Protein 4RPA (pdb70)

Nearest PDB structures (foldseek):
  4rpa-assembly1_A  TM=1.001E+00  e=3.343E-63  Staphylococcus aureus
  2haw-assembly1_B  TM=9.443E-01  e=5.755E-41  Bacillus subtilis
  2iw4-assembly1_A  TM=9.432E-01  e=3.613E-40  Bacillus subtilis
  1k20-assembly1_B  TM=9.389E-01  e=6.704E-37  Streptococcus gordonii
  1wpp-assembly1_B  TM=8.607E-01  e=2.067E-36  Streptococcus gordonii str. Challis

Structure (mmCIF, N/CA/C/O backbone):
data_4RPA
#
_entry.id   4RPA
#
_cell.length_a   99.406
_cell.length_b   99.406
_cell.length_c   425.285
_cell.angle_alpha   90.00
_cell.angle_beta   90.00
_cell.angle_gamma   120.00
#
_symmetry.space_group_name_H-M   'P 61 2 2'
#
loop_
_entity.id
_entity.type
_entity.pdbx_description
1 polymer 'Probable manganese-dependent inorganic pyrophosphatase'
2 non-polymer 'MANGANESE (II) ION'
3 water water
#
loop_
_atom_site.group_PDB
_atom_site.id
_atom_site.type_symbol
_atom_site.label_atom_id
_atom_site.label_alt_id
_atom_site.label_comp_id
_atom_site.label_asym_id
_atom_site.label_entity_id
_atom_site.label_seq_id
_atom_site.pdbx_PDB_ins_code
_atom_site.Cartn_x
_atom_site.Cartn_y
_atom_site.Cartn_z
_atom_site.occupancy
_atom_site.B_iso_or_equiv
_atom_site.auth_seq_id
_atom_site.auth_comp_id
_atom_site.auth_asym_id
_atom_site.auth_atom_id
_atom_site.pdbx_PDB_model_num
ATOM 1 N N . ALA A 1 2 ? -3.431 -31.728 -42.065 1.00 55.89 2 ALA A N 1
ATOM 2 C CA . ALA A 1 2 ? -4.178 -30.499 -41.666 1.00 54.37 2 ALA A CA 1
ATOM 3 C C . ALA A 1 2 ? -4.864 -30.692 -40.319 1.00 51.98 2 ALA A C 1
ATOM 4 O O . ALA A 1 2 ? -5.753 -31.528 -40.189 1.00 52.56 2 ALA A O 1
ATOM 6 N N . LYS A 1 3 ? -4.432 -29.934 -39.317 1.00 48.88 3 LYS A N 1
ATOM 7 C CA . LYS A 1 3 ? -5.161 -29.835 -38.056 1.00 46.50 3 LYS A CA 1
ATOM 8 C C . LYS A 1 3 ? -6.353 -28.912 -38.258 1.00 41.89 3 LYS A C 1
ATOM 9 O O . LYS A 1 3 ? -6.295 -28.003 -39.082 1.00 40.59 3 LYS A O 1
ATOM 15 N N . THR A 1 4 ? -7.434 -29.139 -37.521 1.00 38.41 4 THR A N 1
ATOM 16 C CA . THR A 1 4 ? -8.419 -28.076 -37.323 1.00 37.09 4 THR A CA 1
ATOM 17 C C . THR A 1 4 ? -8.749 -27.902 -35.846 1.00 35.57 4 THR A C 1
ATOM 18 O O . THR A 1 4 ? -9.103 -28.852 -35.140 1.00 35.39 4 THR A O 1
ATOM 22 N N . TYR A 1 5 ? -8.607 -26.659 -35.401 1.00 32.86 5 TYR A N 1
ATOM 23 C CA . TYR A 1 5 ? -8.815 -26.291 -34.018 1.00 31.19 5 TYR A CA 1
ATOM 24 C C . TYR A 1 5 ? -10.277 -25.943 -33.839 1.00 29.72 5 TYR A C 1
ATOM 25 O O . TYR A 1 5 ? -10.814 -25.105 -34.564 1.00 29.34 5 TYR A O 1
ATOM 34 N N . ILE A 1 6 ? -10.917 -26.584 -32.868 1.00 29.17 6 ILE A N 1
ATOM 35 C CA . ILE A 1 6 ? -12.324 -26.357 -32.583 1.00 28.70 6 ILE A CA 1
ATOM 36 C C . ILE A 1 6 ? -12.442 -25.866 -31.149 1.00 27.82 6 ILE A C 1
ATOM 37 O O . ILE A 1 6 ? -11.965 -26.521 -30.230 1.00 28.99 6 ILE A O 1
ATOM 42 N N . PHE A 1 7 ? -13.079 -24.717 -30.951 1.00 27.08 7 PHE A N 1
ATOM 43 C CA . PHE A 1 7 ? -13.196 -24.155 -29.609 1.00 26.39 7 PHE A CA 1
ATOM 44 C C . PHE A 1 7 ? -14.343 -23.174 -29.466 1.00 25.31 7 PHE A C 1
ATOM 45 O O . PHE A 1 7 ? -14.819 -22.603 -30.445 1.00 24.90 7 PHE A O 1
ATOM 53 N N . GLY A 1 8 ? -14.785 -23.014 -28.222 1.00 25.17 8 GLY A N 1
ATOM 54 C CA . GLY A 1 8 ? -15.776 -22.015 -27.851 1.00 25.28 8 GLY A CA 1
ATOM 55 C C . GLY A 1 8 ? -15.097 -20.760 -27.325 1.00 25.31 8 GLY A C 1
ATOM 56 O O . GLY A 1 8 ? -13.899 -20.554 -27.545 1.00 25.08 8 GLY A O 1
ATOM 57 N N . HIS A 1 9 ? -15.866 -19.943 -26.612 1.00 25.89 9 HIS A N 1
ATOM 58 C CA . HIS A 1 9 ? -15.425 -18.610 -26.184 1.00 26.50 9 HIS A CA 1
ATOM 59 C C . HIS A 1 9 ? -14.531 -18.631 -24.945 1.00 27.18 9 HIS A C 1
ATOM 60 O O . HIS A 1 9 ? -14.438 -19.646 -24.249 1.00 26.95 9 HIS A O 1
ATOM 67 N N . LYS A 1 10 ? -13.857 -17.506 -24.696 1.00 27.87 10 LYS A N 1
ATOM 68 C CA . LYS A 1 10 ? -13.114 -17.293 -23.449 1.00 27.97 10 LYS A CA 1
ATOM 69 C C . LYS A 1 10 ? -14.057 -17.339 -22.259 1.00 26.83 10 LYS A C 1
ATOM 70 O O . LYS A 1 10 ? -15.242 -17.043 -22.395 1.00 25.99 10 LYS A O 1
ATOM 76 N N . ASN A 1 11 ? -13.515 -17.686 -21.089 1.00 26.90 11 ASN A N 1
ATOM 77 C CA . ASN A 1 11 ? -14.327 -17.958 -19.902 1.00 27.07 11 ASN A CA 1
ATOM 78 C C . ASN A 1 11 ? -15.476 -18.911 -20.275 1.00 27.00 11 ASN A C 1
ATOM 79 O O . ASN A 1 11 ? -16.649 -18.603 -20.061 1.00 26.18 11 ASN A O 1
ATOM 84 N N . PRO A 1 12 ? -15.129 -20.075 -20.850 1.00 27.44 12 PRO A N 1
ATOM 85 C CA . PRO A 1 12 ? -16.141 -20.974 -21.408 1.00 27.77 12 PRO A CA 1
ATOM 86 C C . PRO A 1 12 ? -17.215 -21.368 -20.408 1.00 27.79 12 PRO A C 1
ATOM 87 O O . PRO A 1 12 ? -16.913 -21.607 -19.241 1.00 28.32 12 PRO A O 1
ATOM 91 N N . ASP A 1 13 ? -18.461 -21.401 -20.872 1.00 28.16 13 ASP A N 1
ATOM 92 C CA . ASP A 1 13 ? -19.554 -21.994 -20.113 1.00 28.39 13 ASP A CA 1
ATOM 93 C C . ASP A 1 13 ? -19.717 -23.458 -20.545 1.00 28.25 13 ASP A C 1
ATOM 94 O O . ASP A 1 13 ? -18.928 -23.955 -21.345 1.00 28.61 13 ASP A O 1
ATOM 99 N N . THR A 1 14 ? -20.706 -24.156 -19.994 1.00 27.94 14 THR A N 1
ATOM 100 C CA . THR A 1 14 ? -20.918 -25.573 -20.315 1.00 28.42 14 THR A CA 1
ATOM 101 C C . THR A 1 14 ? -21.183 -25.795 -21.815 1.00 27.98 14 THR A C 1
ATOM 102 O O . THR A 1 14 ? -20.658 -26.739 -22.400 1.00 28.18 14 THR A O 1
ATOM 106 N N . ASP A 1 15 ? -21.972 -24.914 -22.422 1.00 27.63 15 ASP A N 1
ATOM 107 C CA . ASP A 1 15 ? -22.220 -24.940 -23.871 1.00 28.53 15 ASP A CA 1
ATOM 108 C C . ASP A 1 15 ? -20.913 -24.789 -24.668 1.00 28.35 15 ASP A C 1
ATOM 109 O O . ASP A 1 15 ? -20.692 -25.509 -25.641 1.00 28.22 15 ASP A O 1
ATOM 114 N N . ALA A 1 16 ? -20.040 -23.876 -24.238 1.00 28.24 16 ALA A N 1
ATOM 115 C CA . ALA A 1 16 ? -18.770 -23.620 -24.934 1.00 27.73 16 ALA A CA 1
ATOM 116 C C . ALA A 1 16 ? -17.815 -24.806 -24.888 1.00 27.61 16 ALA A C 1
ATOM 117 O O . ALA A 1 16 ? -17.154 -25.105 -25.882 1.00 27.43 16 ALA A O 1
ATOM 119 N N . ILE A 1 17 ? -17.725 -25.459 -23.731 1.00 27.06 17 ILE A N 1
ATOM 120 C CA . ILE A 1 17 ? -16.877 -26.645 -23.574 1.00 27.82 17 ILE A CA 1
ATOM 121 C C . ILE A 1 17 ? -17.486 -27.849 -24.300 1.00 27.51 17 ILE A C 1
ATOM 122 O O . ILE A 1 17 ? -16.814 -28.517 -25.080 1.00 27.14 17 ILE A O 1
ATOM 127 N N . SER A 1 18 ? -18.763 -28.109 -24.042 1.00 28.68 18 SER A N 1
ATOM 128 C CA . SER A 1 18 ? -19.464 -29.251 -24.635 1.00 28.24 18 SER A CA 1
ATOM 129 C C . SER A 1 18 ? -19.490 -29.201 -26.161 1.00 28.50 18 SER A C 1
ATOM 130 O O . SER A 1 18 ? -19.136 -30.181 -26.821 1.00 28.59 18 SER A O 1
ATOM 133 N N . SER A 1 19 ? -19.892 -28.059 -26.718 1.00 27.97 19 SER A N 1
ATOM 134 C CA . SER A 1 19 ? -19.984 -27.900 -28.169 1.00 27.50 19 SER A CA 1
ATOM 135 C C . SER A 1 19 ? -18.644 -28.121 -28.883 1.00 27.82 19 SER A C 1
ATOM 136 O O . SER A 1 19 ? -18.617 -28.601 -30.020 1.00 27.77 19 SER A O 1
ATOM 139 N N . ALA A 1 20 ? -17.540 -27.770 -28.228 1.00 27.28 20 ALA A N 1
ATOM 140 C CA . ALA A 1 20 ? -16.217 -28.015 -28.797 1.00 27.35 20 ALA A CA 1
ATOM 141 C C . ALA A 1 20 ? -15.968 -29.518 -28.920 1.00 27.18 20 ALA A C 1
ATOM 142 O O . ALA A 1 20 ? -15.544 -29.994 -29.968 1.00 26.28 20 ALA A O 1
ATOM 144 N N . ILE A 1 21 ? -16.254 -30.255 -27.850 1.00 28.10 21 ILE A N 1
ATOM 145 C CA . ILE A 1 21 ? -16.086 -31.714 -27.841 1.00 28.55 21 ILE A CA 1
ATOM 146 C C . ILE A 1 21 ? -17.038 -32.370 -28.843 1.00 28.77 21 ILE A C 1
ATOM 147 O O . ILE A 1 21 ? -16.643 -33.261 -29.593 1.00 29.23 21 ILE A O 1
ATOM 152 N N . ILE A 1 22 ? -18.285 -31.913 -28.840 1.00 29.27 22 ILE A N 1
ATOM 153 C CA . ILE A 1 22 ? -19.329 -32.451 -29.709 1.00 29.96 22 ILE A CA 1
ATOM 154 C C . ILE A 1 22 ? -19.004 -32.220 -31.185 1.00 30.44 22 ILE A C 1
ATOM 155 O O . ILE A 1 22 ? -19.156 -33.128 -32.002 1.00 30.61 22 ILE A O 1
ATOM 160 N N . MET A 1 23 ? -18.559 -31.012 -31.532 1.00 29.77 23 MET A N 1
ATOM 161 C CA . MET A 1 23 ? -18.212 -30.720 -32.923 1.00 29.24 23 MET A CA 1
ATOM 162 C C . MET A 1 23 ? -16.958 -31.474 -33.365 1.00 28.55 23 MET A C 1
ATOM 163 O O . MET A 1 23 ? -16.845 -31.862 -34.526 1.00 27.96 23 MET A O 1
ATOM 168 N N . ALA A 1 24 ? -16.018 -31.688 -32.450 1.00 28.79 24 ALA A N 1
ATOM 169 C CA . ALA A 1 24 ? -14.843 -32.501 -32.766 1.00 29.45 24 ALA A CA 1
ATOM 170 C C . ALA A 1 24 ? -15.256 -33.945 -33.090 1.00 30.30 24 ALA A C 1
ATOM 171 O O . ALA A 1 24 ? -14.721 -34.557 -34.015 1.00 29.16 24 ALA A O 1
ATOM 173 N N . GLU A 1 25 ? -16.203 -34.475 -32.316 1.00 31.44 25 GLU A N 1
ATOM 174 C CA . GLU A 1 25 ? -16.803 -35.781 -32.599 1.00 32.43 25 GLU A CA 1
ATOM 175 C C . GLU A 1 25 ? -17.438 -35.758 -33.993 1.00 32.05 25 GLU A C 1
ATOM 176 O O . GLU A 1 25 ? -17.160 -36.627 -34.815 1.00 31.55 25 GLU A O 1
ATOM 182 N N . PHE A 1 26 ? -18.261 -34.745 -34.255 1.00 31.96 26 PHE A N 1
ATOM 183 C CA . PHE A 1 26 ? -18.934 -34.597 -35.545 1.00 32.84 26 PHE A CA 1
ATOM 184 C C . PHE A 1 26 ? -17.944 -34.630 -36.705 1.00 34.08 26 PHE A C 1
ATOM 185 O O . PHE A 1 26 ? -18.141 -35.368 -37.674 1.00 34.70 26 PHE A O 1
ATOM 193 N N . GLU A 1 27 ? -16.885 -33.832 -36.602 1.00 33.69 27 GLU A N 1
ATOM 194 C CA . GLU A 1 27 ? -15.858 -33.781 -37.647 1.00 33.98 27 GLU A CA 1
ATOM 195 C C . GLU A 1 27 ? -15.165 -35.121 -37.853 1.00 34.79 27 GLU A C 1
ATOM 196 O O . GLU A 1 27 ? -14.905 -35.521 -38.990 1.00 33.33 27 GLU A O 1
ATOM 202 N N . GLN A 1 28 ? -14.867 -35.814 -36.759 1.00 36.43 28 GLN A N 1
ATOM 203 C CA . GLN A 1 28 ? -14.226 -37.123 -36.859 1.00 38.78 28 GLN A CA 1
ATOM 204 C C . GLN A 1 28 ? -15.131 -38.181 -37.491 1.00 37.98 28 GLN A C 1
ATOM 205 O O . GLN A 1 28 ? -14.675 -38.958 -38.327 1.00 37.75 28 GLN A O 1
ATOM 211 N N . LEU A 1 29 ? -16.407 -38.190 -37.117 1.00 37.55 29 LEU A N 1
ATOM 212 C CA . LEU A 1 29 ? -17.379 -39.101 -37.728 1.00 38.14 29 LEU A CA 1
ATOM 213 C C . LEU A 1 29 ? -17.627 -38.747 -39.194 1.00 38.85 29 LEU A C 1
ATOM 214 O O . LEU A 1 29 ? -18.014 -39.596 -39.986 1.00 39.73 29 LEU A O 1
ATOM 219 N N . ARG A 1 30 ? -17.399 -37.486 -39.543 1.00 39.35 30 ARG A N 1
ATOM 220 C CA . ARG A 1 30 ? -17.517 -37.020 -40.915 1.00 39.36 30 ARG A CA 1
ATOM 221 C C . ARG A 1 30 ? -16.276 -37.363 -41.744 1.00 38.70 30 ARG A C 1
ATOM 222 O O . ARG A 1 30 ? -16.289 -37.207 -42.961 1.00 39.28 30 ARG A O 1
ATOM 230 N N . GLY A 1 31 ? -15.208 -37.814 -41.088 1.00 38.15 31 GLY A N 1
ATOM 231 C CA . GLY A 1 31 ? -13.990 -38.242 -41.779 1.00 38.84 31 GLY A CA 1
ATOM 232 C C . GLY A 1 31 ? -12.795 -37.307 -41.640 1.00 38.95 31 GLY A C 1
ATOM 233 O O . GLY A 1 31 ? -11.739 -37.565 -42.214 1.00 38.90 31 GLY A O 1
ATOM 234 N N . ASN A 1 32 ? -12.952 -36.225 -40.881 1.00 38.62 32 ASN A N 1
ATOM 235 C CA . ASN A 1 32 ? -11.865 -35.270 -40.655 1.00 38.22 32 ASN A CA 1
ATOM 236 C C . ASN A 1 32 ? -11.082 -35.623 -39.386 1.00 39.35 32 ASN A C 1
ATOM 237 O O . ASN A 1 32 ? -11.415 -35.173 -38.286 1.00 39.00 32 ASN A O 1
ATOM 242 N N . SER A 1 33 ? -10.029 -36.420 -39.550 1.00 39.63 33 SER A N 1
ATOM 243 C CA . SER A 1 33 ? -9.304 -36.992 -38.409 1.00 40.26 33 SER A CA 1
ATOM 244 C C . SER A 1 33 ? -8.399 -36.005 -37.669 1.00 39.83 33 SER A C 1
ATOM 245 O O . SER A 1 33 ? -8.016 -36.261 -36.529 1.00 40.05 33 SER A O 1
ATOM 248 N N . GLY A 1 34 ? -8.052 -34.892 -38.310 1.00 39.88 34 GLY A N 1
ATOM 249 C CA . GLY A 1 34 ? -7.236 -33.857 -37.669 1.00 39.88 34 GLY A CA 1
ATOM 250 C C . GLY A 1 34 ? -8.000 -32.911 -36.749 1.00 39.36 34 GLY A C 1
ATOM 251 O O . GLY A 1 34 ? -7.396 -32.044 -36.113 1.00 40.35 34 GLY A O 1
ATOM 252 N N . ALA A 1 35 ? -9.322 -33.066 -36.677 1.00 37.93 35 ALA A N 1
ATOM 253 C CA . ALA A 1 35 ? -10.162 -32.221 -35.826 1.00 37.54 35 ALA A CA 1
ATOM 254 C C . ALA A 1 35 ? -9.911 -32.500 -34.348 1.00 37.71 35 ALA A C 1
ATOM 255 O O . ALA A 1 35 ? -9.830 -33.652 -33.932 1.00 36.68 35 ALA A O 1
ATOM 257 N N . LYS A 1 36 ? -9.792 -31.435 -33.560 1.00 38.06 36 LYS A N 1
ATOM 258 C CA . LYS A 1 36 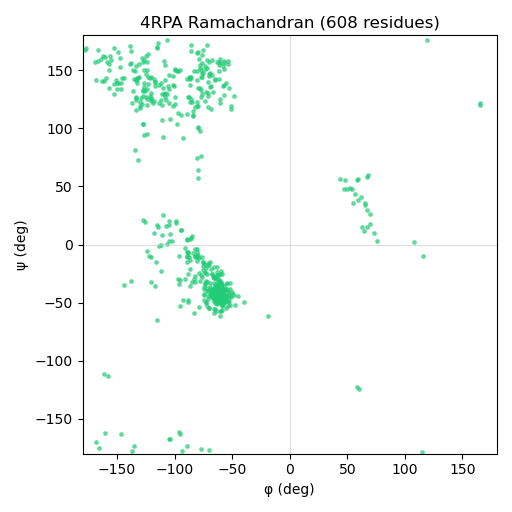? -9.510 -31.550 -32.134 1.00 38.30 36 LYS A CA 1
ATOM 259 C C . LYS A 1 36 ? -10.193 -30.423 -31.359 1.00 36.91 36 LYS A C 1
ATOM 260 O O . LYS A 1 36 ? -10.219 -29.273 -31.807 1.00 35.87 36 LYS A O 1
ATOM 266 N N . ALA A 1 37 ? -10.752 -30.771 -30.204 1.00 34.69 37 ALA A N 1
ATOM 267 C CA . ALA A 1 37 ? -11.450 -29.820 -29.349 1.00 34.12 37 ALA A CA 1
ATOM 268 C C . ALA A 1 37 ? -10.468 -29.102 -28.433 1.00 33.60 37 ALA A C 1
ATOM 269 O O . ALA A 1 37 ? -9.497 -29.695 -27.963 1.00 33.03 37 ALA A O 1
ATOM 271 N N . TYR A 1 38 ? -10.737 -27.825 -28.178 1.00 32.83 38 TYR A N 1
ATOM 272 C CA . TYR A 1 38 ? -9.941 -27.036 -27.245 1.00 32.40 38 TYR A CA 1
ATOM 273 C C . TYR A 1 38 ? -10.831 -26.164 -26.378 1.00 31.69 38 TYR A C 1
ATOM 274 O O . TYR A 1 38 ? -12.020 -25.982 -26.660 1.00 30.71 38 TYR A O 1
ATOM 283 N N . ARG A 1 39 ? -10.233 -25.623 -25.322 1.00 31.43 39 ARG A N 1
ATOM 284 C CA . ARG A 1 39 ? -10.859 -24.589 -24.505 1.00 31.25 39 ARG A CA 1
ATOM 285 C C . ARG A 1 39 ? -9.942 -23.365 -24.461 1.00 30.85 39 ARG A C 1
ATOM 286 O O . ARG A 1 39 ? -8.736 -23.470 -24.708 1.00 29.55 39 ARG A O 1
ATOM 294 N N . LEU A 1 40 ? -10.531 -22.205 -24.178 1.00 30.79 40 LEU A N 1
ATOM 295 C CA . LEU A 1 40 ? -9.792 -20.947 -24.104 1.00 30.78 40 LEU A CA 1
ATOM 296 C C . LEU A 1 40 ? -9.723 -20.428 -22.670 1.00 31.79 40 LEU A C 1
ATOM 297 O O . LEU A 1 40 ? -9.273 -19.307 -22.436 1.00 32.63 40 LEU A O 1
ATOM 302 N N . GLY A 1 41 ? -10.171 -21.238 -21.713 1.00 32.32 41 GLY A N 1
ATOM 303 C CA . GLY A 1 41 ? -10.192 -20.835 -20.313 1.00 33.05 41 GLY A CA 1
ATOM 304 C C . GLY A 1 41 ? -10.464 -21.988 -19.371 1.00 33.55 41 GLY A C 1
ATOM 305 O O . GLY A 1 41 ? -10.460 -23.154 -19.780 1.00 33.18 41 GLY A O 1
ATOM 306 N N . ASP A 1 42 ? -10.707 -21.652 -18.108 1.00 34.35 42 ASP A N 1
ATOM 307 C CA . ASP A 1 42 ? -10.952 -22.645 -17.066 1.00 35.42 42 ASP A CA 1
ATOM 308 C C . ASP A 1 42 ? -12.271 -23.373 -17.278 1.00 34.56 42 ASP A C 1
ATOM 309 O O . ASP A 1 42 ? -13.244 -22.789 -17.746 1.00 34.26 42 ASP A O 1
ATOM 314 N N . VAL A 1 43 ? -12.296 -24.649 -16.907 1.00 33.62 43 VAL A N 1
ATOM 315 C CA . VAL A 1 43 ? -13.536 -25.410 -16.846 1.00 33.32 43 VAL A CA 1
ATOM 316 C C . VAL A 1 43 ? -14.224 -25.067 -15.534 1.00 32.29 43 VAL A C 1
ATOM 317 O O . VAL A 1 43 ? -13.646 -25.242 -14.470 1.00 33.02 43 VAL A O 1
ATOM 321 N N . SER A 1 44 ? -15.458 -24.585 -15.606 1.00 32.52 44 SER A N 1
ATOM 322 C CA . SER A 1 44 ? -16.192 -24.199 -14.406 1.00 32.48 44 SER A CA 1
ATOM 323 C C . SER A 1 44 ? -16.632 -25.412 -13.591 1.00 33.36 44 SER A C 1
ATOM 324 O O . SER A 1 44 ? -16.513 -26.559 -14.038 1.00 32.63 44 SER A O 1
ATOM 327 N N . ALA A 1 45 ? -17.147 -25.138 -12.396 1.00 32.44 45 ALA A N 1
ATOM 328 C CA . ALA A 1 45 ? -17.674 -26.176 -11.522 1.00 33.35 45 ALA A CA 1
ATOM 329 C C . ALA A 1 45 ? -18.906 -26.839 -12.140 1.00 33.09 45 ALA A C 1
ATOM 330 O O . ALA A 1 45 ? -19.036 -28.060 -12.094 1.00 34.15 45 ALA A O 1
ATOM 332 N N . GLU A 1 46 ? -19.799 -26.040 -12.718 1.00 32.27 46 GLU A N 1
ATOM 333 C CA . GLU A 1 46 ? -20.979 -26.583 -13.394 1.00 32.66 46 GLU A CA 1
ATOM 334 C C . GLU A 1 46 ? -20.561 -27.541 -14.497 1.00 32.18 46 GLU A C 1
ATOM 335 O O . GLU A 1 46 ? -21.048 -28.663 -14.565 1.00 32.71 46 GLU A O 1
ATOM 341 N N . THR A 1 47 ? -19.655 -27.087 -15.354 1.00 32.00 47 THR A N 1
ATOM 342 C CA . THR A 1 47 ? -19.190 -27.894 -16.471 1.00 31.97 47 THR A CA 1
ATOM 343 C C . THR A 1 47 ? -18.441 -29.140 -15.994 1.00 32.28 47 THR A C 1
ATOM 344 O O . THR A 1 47 ? -18.580 -30.210 -16.588 1.00 31.67 47 THR A O 1
ATOM 348 N N . GLN A 1 48 ? -17.665 -29.010 -14.921 1.00 32.17 48 GLN A N 1
ATOM 349 C CA . GLN A 1 48 ? -16.959 -30.160 -14.369 1.00 32.93 48 GLN A CA 1
ATOM 350 C C . GLN A 1 48 ? -17.931 -31.254 -13.913 1.00 32.56 48 GLN A C 1
ATOM 351 O O . GLN A 1 48 ? -17.640 -32.435 -14.070 1.00 32.17 48 GLN A O 1
ATOM 357 N N . PHE A 1 49 ? -19.072 -30.857 -13.351 1.00 32.49 49 PHE A N 1
ATOM 358 C CA . PHE A 1 49 ? -20.105 -31.811 -12.951 1.00 33.48 49 PHE A CA 1
ATOM 359 C C . PHE A 1 49 ? -20.576 -32.634 -14.150 1.00 34.23 49 PHE A C 1
ATOM 360 O O . PHE A 1 49 ? -20.725 -33.849 -14.051 1.00 34.09 49 PHE A O 1
ATOM 368 N N . ALA A 1 50 ? -20.803 -31.964 -15.278 1.00 34.46 50 ALA A N 1
ATOM 369 C CA . ALA A 1 50 ? -21.227 -32.632 -16.505 1.00 34.05 50 ALA A CA 1
ATOM 370 C C . ALA A 1 50 ? -20.150 -33.573 -17.039 1.00 34.11 50 ALA A C 1
ATOM 371 O O . ALA A 1 50 ? -20.444 -34.713 -17.403 1.00 33.34 50 ALA A O 1
ATOM 373 N N . LEU A 1 51 ? -18.908 -33.094 -17.077 1.00 33.41 51 LEU A N 1
ATOM 374 C CA . LEU A 1 51 ? -17.786 -33.892 -17.565 1.00 33.62 51 LEU A CA 1
ATOM 375 C C . LEU A 1 51 ? -17.568 -35.134 -16.707 1.00 34.98 51 LEU A C 1
ATOM 376 O O . LEU A 1 51 ? -17.287 -36.214 -17.234 1.00 34.24 51 LEU A O 1
ATOM 381 N N . ASP A 1 52 ? -17.691 -34.974 -15.390 1.00 35.53 52 ASP A N 1
ATOM 382 C CA . ASP A 1 52 ? -17.521 -36.086 -14.457 1.00 36.27 52 ASP A CA 1
ATOM 383 C C . ASP A 1 52 ? -18.657 -37.102 -14.581 1.00 35.92 52 ASP A C 1
ATOM 384 O O . ASP A 1 52 ? -18.408 -38.307 -14.569 1.00 35.46 52 ASP A O 1
ATOM 389 N N . THR A 1 53 ? -19.888 -36.610 -14.707 1.00 35.19 53 THR A N 1
ATOM 390 C CA . THR A 1 53 ? -21.065 -37.467 -14.847 1.00 35.14 53 THR A CA 1
ATOM 391 C C . THR A 1 53 ? -20.964 -38.413 -16.048 1.00 36.72 53 THR A C 1
ATOM 392 O O . THR A 1 53 ? -21.306 -39.594 -15.945 1.00 37.01 53 THR A O 1
ATOM 396 N N . PHE A 1 54 ? -20.506 -37.893 -17.183 1.00 36.29 54 PHE A N 1
ATOM 397 C CA . PHE A 1 54 ? -20.446 -38.679 -18.414 1.00 35.99 54 PHE A CA 1
ATOM 398 C C . PHE A 1 54 ? -19.032 -39.129 -18.755 1.00 36.43 54 PHE A C 1
ATOM 399 O O . PHE A 1 54 ? -18.784 -39.658 -19.837 1.00 37.02 54 PHE A O 1
ATOM 407 N N . ASN A 1 55 ? -18.111 -38.920 -17.820 1.00 37.44 55 ASN A N 1
ATOM 408 C CA . ASN A 1 55 ? -16.762 -39.461 -17.911 1.00 40.22 55 ASN A CA 1
ATOM 409 C C . ASN A 1 55 ? -15.968 -38.961 -19.122 1.00 39.67 55 ASN A C 1
ATOM 410 O O . ASN A 1 55 ? -15.242 -39.725 -19.765 1.00 39.29 55 ASN A O 1
ATOM 415 N N . VAL A 1 56 ? -16.102 -37.670 -19.414 1.00 38.24 56 VAL A N 1
ATOM 416 C CA . VAL A 1 56 ? -15.410 -37.050 -20.540 1.00 37.68 56 VAL A CA 1
ATOM 417 C C . VAL A 1 56 ? -14.319 -36.124 -20.011 1.00 37.08 56 VAL A C 1
ATOM 418 O O . VAL A 1 56 ? -14.586 -35.290 -19.147 1.00 36.51 56 VAL A O 1
ATOM 422 N N . PRO A 1 57 ? -13.084 -36.268 -20.522 1.00 36.52 57 PRO A N 1
ATOM 423 C CA . PRO A 1 57 ? -12.030 -35.370 -20.066 1.00 37.10 57 PRO A CA 1
ATOM 424 C C . PRO A 1 57 ? -12.216 -33.958 -20.614 1.00 36.82 57 PRO A C 1
ATOM 425 O O . PRO A 1 57 ? -12.799 -33.775 -21.687 1.00 35.79 57 PRO A O 1
ATOM 429 N N . ALA A 1 58 ? -11.732 -32.970 -19.870 1.00 36.51 58 ALA A N 1
ATOM 430 C CA . ALA A 1 58 ? -11.766 -31.589 -20.325 1.00 36.12 58 ALA A CA 1
ATOM 431 C C . ALA A 1 58 ? -10.940 -31.460 -21.598 1.00 35.39 58 ALA A C 1
ATOM 432 O O . ALA A 1 58 ? -9.911 -32.112 -21.727 1.00 36.61 58 ALA A O 1
ATOM 434 N N . PRO A 1 59 ? -11.394 -30.633 -22.550 1.00 34.92 59 PRO A N 1
ATOM 435 C CA . PRO A 1 59 ? -10.550 -30.361 -23.714 1.00 35.25 59 PRO A CA 1
ATOM 436 C C . PRO A 1 59 ? -9.250 -29.658 -23.328 1.00 35.98 59 PRO A C 1
ATOM 437 O O . PRO A 1 59 ? -9.180 -29.009 -22.284 1.00 35.47 59 PRO A O 1
ATOM 441 N N . GLU A 1 60 ? -8.242 -29.796 -24.180 1.00 36.66 60 GLU A N 1
ATOM 442 C CA . GLU A 1 60 ? -6.944 -29.163 -23.980 1.00 37.88 60 GLU A CA 1
ATOM 443 C C . GLU A 1 60 ? -7.057 -27.634 -24.047 1.00 36.34 60 GLU A C 1
ATOM 444 O O . GLU A 1 60 ? -7.809 -27.092 -24.858 1.00 33.81 60 GLU A O 1
ATOM 450 N N . LEU A 1 61 ? -6.309 -26.949 -23.186 1.00 35.56 61 LEU A N 1
ATOM 451 C CA . LEU A 1 61 ? -6.228 -25.493 -23.229 1.00 35.21 61 LEU A CA 1
ATOM 452 C C . LEU A 1 61 ? -5.428 -25.088 -24.463 1.00 34.28 61 LEU A C 1
ATOM 453 O O . LEU A 1 61 ? -4.325 -25.584 -24.686 1.00 33.41 61 LEU A O 1
ATOM 458 N N . LEU A 1 62 ? -5.992 -24.197 -25.270 1.00 34.15 62 LEU A N 1
ATOM 459 C CA . LEU A 1 62 ? -5.329 -23.753 -26.492 1.00 34.98 62 LEU A CA 1
ATOM 460 C C . LEU A 1 62 ? -4.133 -22.860 -26.139 1.00 35.03 62 LEU A C 1
ATOM 461 O O . LEU A 1 62 ? -4.295 -21.828 -25.496 1.00 34.15 62 LEU A O 1
ATOM 466 N N . THR A 1 63 ? -2.934 -23.297 -26.517 1.00 36.12 63 THR A N 1
ATOM 467 C CA . THR A 1 63 ? -1.724 -22.481 -26.385 1.00 37.84 63 THR A CA 1
ATOM 468 C C . THR A 1 63 ? -1.011 -22.254 -27.723 1.00 39.08 63 THR A C 1
ATOM 469 O O . THR A 1 63 ? -0.089 -21.443 -27.797 1.00 40.27 63 THR A O 1
ATOM 473 N N . ASP A 1 64 ? -1.428 -22.966 -28.771 1.00 39.21 64 ASP A N 1
ATOM 474 C CA . ASP A 1 64 ? -0.861 -22.790 -30.105 1.00 39.56 64 ASP A CA 1
ATOM 475 C C . ASP A 1 64 ? -1.260 -21.456 -30.726 1.00 40.10 64 ASP A C 1
ATOM 476 O O . ASP 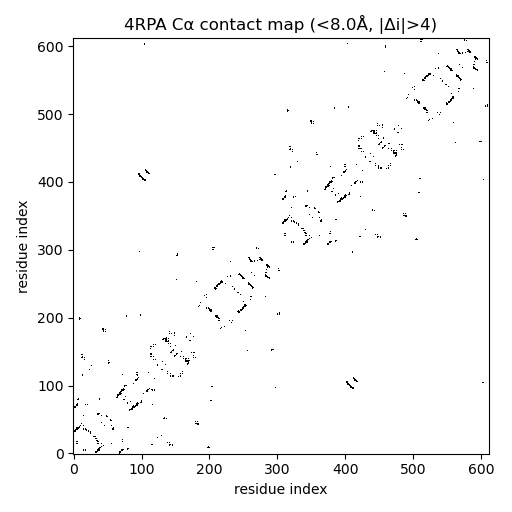A 1 64 ? -2.366 -20.956 -30.501 1.00 40.03 64 ASP A O 1
ATOM 481 N N . ASP A 1 65 ? -0.352 -20.903 -31.524 1.00 39.26 65 ASP A N 1
ATOM 482 C CA . ASP A 1 65 ? -0.647 -19.764 -32.383 1.00 39.62 65 ASP A CA 1
ATOM 483 C C . ASP A 1 65 ? -1.526 -20.263 -33.529 1.00 38.26 65 ASP A C 1
ATOM 484 O O . ASP A 1 65 ? -1.203 -21.266 -34.160 1.00 37.95 65 ASP A O 1
ATOM 489 N N . LEU A 1 66 ? -2.627 -19.564 -33.800 1.00 37.54 66 LEU A N 1
ATOM 490 C CA . LEU A 1 66 ? -3.571 -19.980 -34.847 1.00 36.11 66 LEU A CA 1
ATOM 491 C C . LEU A 1 66 ? -3.241 -19.415 -36.231 1.00 36.04 66 LEU A C 1
ATOM 492 O O . LEU A 1 66 ? -3.997 -19.631 -37.177 1.00 34.91 66 LEU A O 1
ATOM 497 N N . ASP A 1 67 ? -2.118 -18.705 -36.350 1.00 37.11 67 ASP A N 1
ATOM 498 C CA . ASP A 1 67 ? -1.675 -18.132 -37.624 1.00 37.13 67 ASP A CA 1
ATOM 499 C C . ASP A 1 67 ? -1.678 -19.187 -38.729 1.00 36.41 67 ASP A C 1
ATOM 500 O O . ASP A 1 67 ? -0.994 -20.205 -38.626 1.00 35.67 67 ASP A O 1
ATOM 505 N N . GLY A 1 68 ? -2.470 -18.943 -39.770 1.00 36.41 68 GLY A N 1
ATOM 506 C CA . GLY A 1 68 ? -2.572 -19.860 -40.908 1.00 37.43 68 GLY A CA 1
ATOM 507 C C . GLY A 1 68 ? -3.213 -21.214 -40.621 1.00 37.16 68 GLY A C 1
ATOM 508 O O . GLY A 1 68 ? -3.096 -22.131 -41.433 1.00 38.28 68 GLY A O 1
ATOM 509 N N . GLN A 1 69 ? -3.891 -21.351 -39.483 1.00 36.51 69 GLN A N 1
ATOM 510 C CA . GLN A 1 69 ? -4.499 -22.628 -39.099 1.00 36.38 69 GLN A CA 1
ATOM 511 C C . GLN A 1 69 ? -5.994 -22.641 -39.404 1.00 34.87 69 GLN A C 1
ATOM 512 O O . GLN A 1 69 ? -6.647 -21.599 -39.373 1.00 34.46 69 GLN A O 1
ATOM 518 N N . ASP A 1 70 ? -6.523 -23.829 -39.694 1.00 34.13 70 ASP A N 1
ATOM 519 C CA . ASP A 1 70 ? -7.960 -24.017 -39.900 1.00 33.35 70 ASP A CA 1
ATOM 520 C C . ASP A 1 70 ? -8.664 -24.033 -38.554 1.00 31.36 70 ASP A C 1
ATOM 521 O O . ASP A 1 70 ? -8.233 -24.722 -37.632 1.00 30.74 70 ASP A O 1
ATOM 526 N N . VAL A 1 71 ? -9.759 -23.287 -38.460 1.00 30.26 71 VAL A N 1
ATOM 527 C CA . VAL A 1 71 ? -10.465 -23.098 -37.205 1.00 29.93 71 VAL A CA 1
ATOM 528 C C . VAL A 1 71 ? -11.973 -23.276 -37.394 1.00 28.87 71 VAL A C 1
ATOM 529 O O . VAL A 1 71 ? -12.533 -22.861 -38.405 1.00 27.85 71 VAL A O 1
ATOM 533 N N . ILE A 1 72 ? -12.611 -23.899 -36.403 1.00 27.93 72 ILE A N 1
ATOM 534 C CA . ILE A 1 72 ? -14.064 -23.926 -36.297 1.00 26.99 72 ILE A CA 1
ATOM 535 C C . ILE A 1 72 ? -14.456 -23.315 -34.965 1.00 25.89 72 ILE A C 1
ATOM 536 O O . ILE A 1 72 ? -13.957 -23.734 -33.922 1.00 26.31 72 ILE A O 1
ATOM 541 N N . LEU A 1 73 ? -15.355 -22.338 -34.997 1.00 25.64 73 LEU A N 1
ATOM 542 C CA . LEU A 1 73 ? -15.830 -21.692 -33.778 1.00 25.77 73 LEU A CA 1
ATOM 543 C C . LEU A 1 73 ? -17.201 -22.242 -33.412 1.00 25.94 73 LEU A C 1
ATOM 544 O O . LEU A 1 73 ? -18.061 -22.392 -34.280 1.00 26.53 73 LEU A O 1
ATOM 549 N N . VAL A 1 74 ? -17.402 -22.516 -32.124 1.00 25.77 74 VAL A N 1
ATOM 550 C CA . VAL A 1 74 ? -18.707 -22.900 -31.607 1.00 25.68 74 VAL A CA 1
ATOM 551 C C . VAL A 1 74 ? -19.147 -21.944 -30.501 1.00 26.07 74 VAL A C 1
ATOM 552 O O . VAL A 1 74 ? -18.314 -21.447 -29.742 1.00 26.27 74 VAL A O 1
ATOM 556 N N . ASP A 1 75 ? -20.449 -21.660 -30.447 1.00 25.64 75 ASP A N 1
ATOM 557 C CA . ASP A 1 75 ? -21.065 -20.909 -29.345 1.00 26.44 75 ASP A CA 1
ATOM 558 C C . ASP A 1 75 ? -20.568 -19.453 -29.236 1.00 26.34 75 ASP A C 1
ATOM 559 O O . ASP A 1 75 ? -20.861 -18.770 -28.257 1.00 26.45 75 ASP A O 1
ATOM 564 N N . HIS A 1 76 ? -19.852 -18.979 -30.257 1.00 25.80 76 HIS A N 1
ATOM 565 C CA . HIS A 1 76 ? -19.426 -17.582 -30.336 1.00 25.39 76 HIS A CA 1
ATOM 566 C C . HIS A 1 76 ? -18.979 -17.228 -31.751 1.00 24.64 76 HIS A C 1
ATOM 567 O O . HIS A 1 76 ? -18.681 -18.105 -32.561 1.00 24.36 76 HIS A O 1
ATOM 574 N N . ASN A 1 77 ? -18.971 -15.931 -32.039 1.00 24.68 77 ASN A N 1
ATOM 575 C CA . ASN A 1 77 ? -18.367 -15.403 -33.263 1.00 24.30 77 ASN A CA 1
ATOM 576 C C . ASN A 1 77 ? -17.549 -14.122 -33.048 1.00 24.81 77 ASN A C 1
ATOM 577 O O . ASN A 1 77 ? -16.584 -13.891 -33.766 1.00 24.33 77 ASN A O 1
ATOM 582 N N . GLU A 1 78 ? -17.933 -13.296 -32.077 1.00 25.39 78 GLU A N 1
ATOM 583 C CA . GLU A 1 78 ? -17.243 -12.029 -31.844 1.00 26.28 78 GLU A CA 1
ATOM 584 C C . GLU A 1 78 ? -15.775 -12.301 -31.508 1.00 26.33 78 GLU A C 1
ATOM 585 O O . GLU A 1 78 ? -15.463 -13.090 -30.613 1.00 26.39 78 GLU A O 1
ATOM 591 N N . PHE A 1 79 ? -14.883 -11.668 -32.262 1.00 26.61 79 PHE A N 1
ATOM 592 C CA . PHE A 1 79 ? -13.441 -11.907 -32.145 1.00 27.20 79 PHE A CA 1
ATOM 593 C C . PHE A 1 79 ? -12.894 -11.678 -30.735 1.00 27.17 79 PHE A C 1
ATOM 594 O O . PHE A 1 79 ? -12.021 -12.420 -30.279 1.00 25.72 79 PHE A O 1
ATOM 602 N N . GLN A 1 80 ? -13.415 -10.670 -30.044 1.00 28.22 80 GLN A N 1
ATOM 603 C CA . GLN A 1 80 ? -12.980 -10.376 -28.670 1.00 29.99 80 GLN A CA 1
ATOM 604 C C . GLN A 1 80 ? -13.426 -11.439 -27.650 1.00 28.60 80 GLN A C 1
ATOM 605 O O . GLN A 1 80 ? -12.917 -11.467 -26.530 1.00 28.03 80 GLN A O 1
ATOM 611 N N . GLN A 1 81 ? -14.375 -12.299 -28.032 1.00 27.15 81 GLN A N 1
ATOM 612 C CA . GLN A 1 81 ? -14.722 -13.478 -27.230 1.00 26.55 81 GLN A CA 1
ATOM 613 C C . GLN A 1 81 ? -13.866 -14.695 -27.577 1.00 26.73 81 GLN A C 1
ATOM 614 O O . GLN A 1 81 ? -13.932 -15.707 -26.888 1.00 27.05 81 GLN A O 1
ATOM 620 N N . SER A 1 82 ? -13.051 -14.591 -28.624 1.00 26.70 82 SER A N 1
ATOM 621 C CA . SER A 1 82 ? -12.359 -15.743 -29.185 1.00 27.13 82 SER A CA 1
ATOM 622 C C . SER A 1 82 ? -10.877 -15.767 -28.804 1.00 28.01 82 SER A C 1
ATOM 623 O O . SER A 1 82 ? -10.445 -15.035 -27.910 1.00 29.61 82 SER A O 1
ATOM 626 N N . SER A 1 83 ? -10.109 -16.625 -29.471 1.00 28.27 83 SER A N 1
ATOM 627 C CA . SER A 1 83 ? -8.672 -16.748 -29.221 1.00 29.44 83 SER A CA 1
ATOM 628 C C . SER A 1 83 ? -7.922 -15.448 -29.510 1.00 30.73 83 SER A C 1
ATOM 629 O O . SER A 1 83 ? -8.312 -14.678 -30.393 1.00 29.94 83 SER A O 1
ATOM 632 N N . ASP A 1 84 ? -6.836 -15.226 -28.771 1.00 32.29 84 ASP A N 1
ATOM 633 C CA . ASP A 1 84 ? -5.973 -14.051 -28.961 1.00 34.21 84 ASP A CA 1
ATOM 634 C C . ASP A 1 84 ? -5.468 -13.909 -30.397 1.00 33.66 84 ASP A C 1
ATOM 635 O O . ASP A 1 84 ? -5.280 -12.793 -30.879 1.00 34.44 84 ASP A O 1
ATOM 640 N N . THR A 1 85 ? -5.252 -15.036 -31.072 1.00 32.59 85 THR A N 1
ATOM 641 C CA . THR A 1 85 ? -4.735 -15.034 -32.437 1.00 32.05 85 THR A CA 1
ATOM 642 C C . THR A 1 85 ? -5.800 -15.354 -33.497 1.00 31.96 85 THR A C 1
ATOM 643 O O . THR A 1 85 ? -5.460 -15.720 -34.624 1.00 32.04 85 THR A O 1
ATOM 647 N N . ILE A 1 86 ? -7.078 -15.183 -33.155 1.00 32.16 86 ILE A N 1
ATOM 648 C CA . ILE A 1 86 ? -8.179 -15.540 -34.070 1.00 31.95 86 ILE A CA 1
ATOM 649 C C . ILE A 1 86 ? -8.098 -14.830 -35.423 1.00 32.42 86 ILE A C 1
ATOM 650 O O . ILE A 1 86 ? -8.379 -15.436 -36.466 1.00 31.61 86 ILE A O 1
ATOM 655 N N . ALA A 1 87 ? -7.703 -13.557 -35.406 1.00 32.65 87 ALA A N 1
ATOM 656 C CA . ALA A 1 87 ? -7.660 -12.743 -36.622 1.00 33.25 87 ALA A CA 1
ATOM 657 C C . ALA A 1 87 ? -6.671 -13.271 -37.659 1.00 33.04 87 ALA A C 1
ATOM 658 O O . ALA A 1 87 ? -6.825 -13.001 -38.846 1.00 33.86 87 ALA A O 1
ATOM 660 N N . SER A 1 88 ? -5.666 -14.023 -37.218 1.00 33.95 88 SER A N 1
ATOM 661 C CA . SER A 1 88 ? -4.696 -14.627 -38.131 1.00 34.81 88 SER A CA 1
ATOM 662 C C . SER A 1 88 ? -5.087 -16.039 -38.606 1.00 35.62 88 SER A C 1
ATOM 663 O O . SER A 1 88 ? -4.381 -16.633 -39.424 1.00 36.55 88 SER A O 1
ATOM 666 N N . ALA A 1 89 ? -6.198 -16.574 -38.104 1.00 34.96 89 ALA A N 1
ATOM 667 C CA . ALA A 1 89 ? -6.647 -17.917 -38.487 1.00 34.32 89 ALA A CA 1
ATOM 668 C C . ALA A 1 89 ? -7.495 -17.914 -39.761 1.00 33.87 89 ALA A C 1
ATOM 669 O O . ALA A 1 89 ? -7.944 -16.864 -40.229 1.00 33.60 89 ALA A O 1
ATOM 671 N N . THR A 1 90 ? -7.695 -19.103 -40.321 1.00 33.42 90 THR A N 1
ATOM 672 C CA . THR A 1 90 ? -8.659 -19.308 -41.398 1.00 33.09 90 THR A CA 1
ATOM 673 C C . THR A 1 90 ? -9.890 -19.987 -40.795 1.00 31.86 90 THR A C 1
ATOM 674 O O . THR A 1 90 ? -9.840 -21.160 -40.422 1.00 31.20 90 THR A O 1
ATOM 678 N N . ILE A 1 91 ? -10.980 -19.235 -40.673 1.00 30.79 91 ILE A N 1
ATOM 679 C CA . ILE A 1 91 ? -12.195 -19.740 -40.047 1.00 30.74 91 ILE A CA 1
ATOM 680 C C . ILE A 1 91 ? -13.002 -20.518 -41.087 1.00 30.93 91 ILE A C 1
ATOM 681 O O . ILE A 1 91 ? -13.546 -19.938 -42.018 1.00 30.48 91 ILE A O 1
ATOM 686 N N . LYS A 1 92 ? -13.074 -21.834 -40.913 1.00 32.19 92 LYS A N 1
ATOM 687 C CA . LYS A 1 92 ? -13.742 -22.713 -41.876 1.00 32.60 92 LYS A CA 1
ATOM 688 C C . LYS A 1 92 ? -15.242 -22.802 -41.631 1.00 31.24 92 LYS A C 1
ATOM 689 O O . LYS A 1 92 ? -16.017 -22.950 -42.575 1.00 30.84 92 LYS A O 1
ATOM 695 N N . HIS A 1 93 ? -15.640 -22.708 -40.365 1.00 30.35 93 HIS A N 1
ATOM 696 C CA . HIS A 1 93 ? -16.981 -23.079 -39.943 1.00 29.71 93 HIS A CA 1
ATOM 697 C C . HIS A 1 93 ? -17.323 -22.350 -38.640 1.00 28.85 93 HIS A C 1
ATOM 698 O O . HIS A 1 93 ? -16.495 -22.291 -37.734 1.00 28.64 93 HIS A O 1
ATOM 705 N N . VAL A 1 94 ? -18.522 -21.779 -38.560 1.00 27.69 94 VAL A N 1
ATOM 706 C CA . VAL A 1 94 ? -19.065 -21.279 -37.298 1.00 27.90 94 VAL A CA 1
ATOM 707 C C . VAL A 1 94 ? -20.424 -21.932 -37.018 1.00 28.04 94 VAL A C 1
ATOM 708 O O . VAL A 1 94 ? -21.270 -22.007 -37.914 1.00 28.56 94 VAL A O 1
ATOM 712 N N . ILE A 1 95 ? -20.613 -22.400 -35.782 1.00 27.49 95 ILE A N 1
ATOM 713 C CA . ILE A 1 95 ? -21.906 -22.894 -35.295 1.00 27.54 95 ILE A CA 1
ATOM 714 C C . ILE A 1 95 ? -22.277 -22.108 -34.043 1.00 26.39 95 ILE A C 1
ATOM 715 O O . ILE A 1 95 ? -21.565 -22.172 -33.051 1.00 26.54 95 ILE A O 1
ATOM 720 N N . ASP A 1 96 ? -23.400 -21.400 -34.054 1.00 26.54 96 ASP A N 1
ATOM 721 C CA . ASP A 1 96 ? -23.674 -20.445 -32.975 1.00 26.21 96 ASP A CA 1
ATOM 722 C C . ASP A 1 96 ? -25.153 -20.095 -32.872 1.00 25.90 96 ASP A C 1
ATOM 723 O O . ASP A 1 96 ? -25.908 -20.304 -33.817 1.00 25.58 96 ASP A O 1
ATOM 728 N N . HIS A 1 97 ? -25.551 -19.565 -31.715 1.00 26.24 97 HIS A N 1
ATOM 729 C CA . HIS A 1 97 ? -26.932 -19.155 -31.456 1.00 27.28 97 HIS A CA 1
ATOM 730 C C . HIS A 1 97 ? -27.046 -17.696 -30.990 1.00 27.55 97 HIS A C 1
ATOM 731 O O . HIS A 1 97 ? -28.067 -17.297 -30.437 1.00 28.67 97 HIS A O 1
ATOM 738 N N . HIS A 1 98 ? -26.018 -16.889 -31.252 1.00 28.25 98 HIS A N 1
ATOM 739 C CA . HIS A 1 98 ? -25.958 -15.518 -30.730 1.00 27.84 98 HIS A CA 1
ATOM 740 C C . HIS A 1 98 ? -26.010 -14.463 -31.826 1.00 27.68 98 HIS A C 1
ATOM 741 O O . HIS A 1 98 ? -25.903 -14.766 -33.014 1.00 28.02 98 HIS A O 1
ATOM 748 N N . ARG A 1 99 ? -26.162 -13.212 -31.399 1.00 28.31 99 ARG A N 1
ATOM 749 C CA . ARG A 1 99 ? -25.985 -12.058 -32.274 1.00 28.11 99 ARG A CA 1
ATOM 750 C C . ARG A 1 99 ? -24.621 -12.117 -32.956 1.00 27.81 99 ARG A C 1
ATOM 751 O O . ARG A 1 99 ? -23.689 -12.741 -32.446 1.00 26.58 99 ARG A O 1
ATOM 759 N N . ILE A 1 100 ? -24.514 -11.468 -34.111 1.00 27.58 100 ILE A N 1
ATOM 760 C CA . ILE A 1 100 ? -23.252 -11.389 -34.829 1.00 27.45 100 ILE A CA 1
ATOM 761 C C . ILE A 1 100 ? -22.682 -9.981 -34.666 1.00 27.15 100 ILE A C 1
ATOM 762 O O . ILE A 1 100 ? -23.412 -8.993 -34.733 1.00 26.69 100 ILE A O 1
ATOM 767 N N . ALA A 1 101 ? -21.381 -9.906 -34.412 1.00 26.83 101 ALA A N 1
ATOM 768 C CA . ALA A 1 101 ? -20.661 -8.633 -34.353 1.00 26.47 101 ALA A CA 1
ATOM 769 C C . ALA A 1 101 ? -19.166 -8.902 -34.389 1.00 26.12 101 ALA A C 1
ATOM 770 O O . ALA A 1 101 ? -18.722 -10.004 -34.066 1.00 25.67 101 ALA A O 1
ATOM 772 N N . ASN A 1 102 ? -18.394 -7.900 -34.799 1.00 26.20 102 ASN A N 1
ATOM 773 C CA . ASN A 1 102 ? -16.932 -7.979 -34.770 1.00 26.07 102 ASN A CA 1
ATOM 774 C C . ASN A 1 102 ? -16.403 -9.286 -35.358 1.00 25.26 102 ASN A C 1
ATOM 775 O O . ASN A 1 102 ? -15.550 -9.959 -34.772 1.00 24.73 102 ASN A O 1
ATOM 780 N N . PHE A 1 103 ? -16.924 -9.630 -36.530 1.00 24.72 103 PHE A N 1
ATOM 781 C CA . PHE A 1 103 ? -16.577 -10.870 -37.196 1.00 24.94 103 PHE A CA 1
ATOM 782 C C . PHE A 1 103 ? -16.287 -10.580 -38.657 1.00 24.51 103 PHE A C 1
ATOM 783 O O . PHE A 1 103 ? -17.107 -9.977 -39.351 1.00 24.59 103 PHE A O 1
ATOM 791 N N . GLU A 1 104 ? -15.125 -11.022 -39.119 1.00 24.20 104 GLU A N 1
ATOM 792 C CA . GLU A 1 104 ? -14.698 -10.773 -40.482 1.00 25.03 104 GLU A CA 1
ATOM 793 C C . GLU A 1 104 ? -13.818 -11.907 -40.960 1.00 24.79 104 GLU A C 1
ATOM 794 O O . GLU A 1 104 ? -12.975 -12.386 -40.212 1.00 26.12 104 GLU A O 1
ATOM 800 N N . THR A 1 105 ? -14.015 -12.327 -42.208 1.00 24.56 105 THR A N 1
ATOM 801 C CA . THR A 1 105 ? -13.162 -13.331 -42.842 1.00 24.61 105 THR A CA 1
ATOM 802 C C . THR A 1 105 ? -12.629 -12.805 -44.166 1.00 24.73 105 THR A C 1
ATOM 803 O O . THR A 1 105 ? -13.204 -11.896 -44.762 1.00 25.38 105 THR A O 1
ATOM 807 N N . ALA A 1 106 ? -11.533 -13.393 -44.627 1.00 25.82 106 ALA A N 1
ATOM 808 C CA . ALA A 1 106 ? -10.970 -13.073 -45.940 1.00 26.74 106 ALA A CA 1
ATOM 809 C C . ALA A 1 106 ? -11.852 -13.604 -47.068 1.00 28.10 106 ALA A C 1
ATOM 810 O O . ALA A 1 106 ? -12.105 -12.896 -48.052 1.00 28.39 106 ALA A O 1
ATOM 812 N N . GLY A 1 107 ? -12.318 -14.846 -46.911 1.00 28.28 107 GLY A N 1
ATOM 813 C CA . GLY A 1 107 ? -13.115 -15.523 -47.933 1.00 28.57 107 GLY A CA 1
ATOM 814 C C . GLY A 1 107 ? -14.338 -16.255 -47.397 1.00 28.75 107 GLY A C 1
ATOM 815 O O . GLY A 1 107 ? -14.667 -16.148 -46.213 1.00 28.11 107 GLY A O 1
ATOM 816 N N . PRO A 1 108 ? -15.031 -17.002 -48.276 1.00 29.50 108 PRO A N 1
ATOM 817 C CA . PRO A 1 108 ? -16.242 -17.746 -47.905 1.00 29.52 108 PRO A CA 1
ATOM 818 C C . PRO A 1 108 ? -16.011 -18.800 -46.821 1.00 28.76 108 PRO A C 1
ATOM 819 O O . PRO A 1 108 ? -14.882 -19.225 -46.600 1.00 28.27 108 PRO A O 1
ATOM 823 N N . LEU A 1 109 ? -17.087 -19.208 -46.159 1.00 29.19 109 LEU A N 1
ATOM 824 C CA . LEU A 1 109 ? -17.026 -20.221 -45.104 1.00 30.22 109 LEU A CA 1
ATOM 825 C C . LEU A 1 109 ? -18.415 -20.815 -44.848 1.00 31.44 109 LEU A C 1
ATOM 826 O O . LEU A 1 109 ? -19.417 -20.283 -45.333 1.00 30.44 109 LEU A O 1
ATOM 840 N N . TYR A 1 111 ? -21.261 -21.028 -42.347 1.00 31.61 111 TYR A N 1
ATOM 841 C CA . TYR A 1 111 ? -21.746 -20.331 -41.157 1.00 30.78 111 TYR A CA 1
ATOM 842 C C . TYR A 1 111 ? -23.173 -20.779 -40.886 1.00 30.25 111 TYR A C 1
ATOM 843 O O . TYR A 1 111 ? -24.056 -20.595 -41.727 1.00 30.78 111 TYR A O 1
ATOM 852 N N . ARG A 1 112 ? -23.398 -21.356 -39.711 1.00 28.85 112 ARG A N 1
ATOM 853 C CA . ARG A 1 112 ? -24.729 -21.814 -39.338 1.00 28.60 112 ARG A CA 1
ATOM 854 C C . ARG A 1 112 ? -25.126 -21.252 -37.987 1.00 27.52 112 ARG A C 1
ATOM 855 O O . ARG A 1 112 ? -24.648 -21.708 -36.953 1.00 27.07 112 ARG A O 1
ATOM 863 N N . ALA A 1 113 ? -25.995 -20.250 -38.006 1.00 27.00 113 ALA A N 1
ATOM 864 C CA . ALA A 1 113 ? -26.586 -19.736 -36.786 1.00 27.61 113 ALA A CA 1
ATOM 865 C C . ALA A 1 113 ? -28.085 -19.958 -36.832 1.00 27.89 113 ALA A C 1
ATOM 866 O O . ALA A 1 113 ? -28.710 -19.813 -37.881 1.00 28.28 113 ALA A O 1
ATOM 868 N N . GLU A 1 114 ? -28.651 -20.335 -35.693 1.00 28.49 114 GLU A N 1
ATOM 869 C CA . GLU A 1 114 ? -30.091 -20.476 -35.563 1.00 29.58 114 GLU A CA 1
ATOM 870 C C . GLU A 1 114 ? -30.503 -19.822 -34.254 1.00 29.66 114 GLU A C 1
ATOM 871 O O . GLU A 1 114 ? -29.779 -19.918 -33.265 1.00 30.23 114 GLU A O 1
ATOM 877 N N . PRO A 1 115 ? -31.663 -19.153 -34.237 1.00 30.28 115 PRO A N 1
ATOM 878 C CA . PRO A 1 115 ? -32.086 -18.451 -33.028 1.00 30.89 115 PRO A CA 1
ATOM 879 C C . PRO A 1 115 ? -32.713 -19.382 -31.979 1.00 31.68 115 PRO A C 1
ATOM 880 O O . PRO A 1 115 ? -33.840 -19.162 -31.543 1.00 31.80 115 PRO A O 1
ATOM 884 N N . VAL A 1 116 ? -31.956 -20.399 -31.570 1.00 31.91 116 VAL A N 1
ATOM 885 C CA . VAL A 1 116 ? -32.402 -21.364 -30.566 1.00 32.73 116 VAL A CA 1
ATOM 886 C C . VAL A 1 116 ? -31.672 -21.093 -29.250 1.00 32.79 116 VAL A C 1
ATOM 887 O O . VAL A 1 116 ? -30.802 -20.229 -29.182 1.00 33.61 116 VAL A O 1
ATOM 891 N N . GLY A 1 117 ? -32.031 -21.832 -28.207 1.00 32.49 117 GLY A N 1
ATOM 892 C CA . GLY A 1 117 ? -31.492 -21.594 -26.872 1.00 31.89 117 GLY A CA 1
ATOM 893 C C . GLY A 1 117 ? -30.075 -22.066 -26.599 1.00 31.72 117 GLY A C 1
ATOM 894 O O . GLY A 1 117 ? -29.508 -21.718 -25.566 1.00 32.87 117 GLY A O 1
ATOM 895 N N . CYS A 1 118 ? -29.489 -22.845 -27.503 1.00 31.14 118 CYS A N 1
ATOM 896 C CA . CYS A 1 118 ? -28.228 -23.526 -27.212 1.00 31.95 118 CYS A CA 1
ATOM 897 C C . CYS A 1 118 ? -27.523 -23.976 -28.489 1.00 31.26 118 CYS A C 1
ATOM 898 O O . CYS A 1 118 ? -28.177 -24.445 -29.423 1.00 31.28 118 CYS A O 1
ATOM 901 N N . THR A 1 119 ? -26.195 -23.848 -28.527 1.00 29.97 119 THR A N 1
ATOM 902 C CA . THR A 1 119 ? -25.407 -24.305 -29.682 1.00 30.01 119 THR A CA 1
ATOM 903 C C . THR A 1 119 ? -25.492 -25.820 -29.867 1.00 29.48 119 THR A C 1
ATOM 904 O O . THR A 1 119 ? -25.509 -26.308 -30.999 1.00 28.93 119 THR A O 1
ATOM 908 N N . ALA A 1 120 ? -25.529 -26.558 -28.760 1.00 28.70 120 ALA A N 1
ATOM 909 C CA . ALA A 1 120 ? -25.579 -28.017 -28.814 1.00 28.64 120 ALA A CA 1
ATOM 910 C C . ALA A 1 120 ? -26.860 -28.522 -29.486 1.00 28.19 120 ALA A C 1
ATOM 911 O O . ALA A 1 120 ? -26.854 -29.582 -30.093 1.00 29.36 120 ALA A O 1
ATOM 913 N N . THR A 1 121 ? -27.945 -27.759 -29.374 1.00 27.39 121 THR A N 1
ATOM 914 C CA . THR A 1 121 ? -29.177 -28.047 -30.101 1.00 27.79 121 THR A CA 1
ATOM 915 C C . THR A 1 121 ? -28.941 -28.059 -31.614 1.00 28.34 121 THR A C 1
ATOM 916 O O . THR A 1 121 ? -29.443 -28.937 -32.320 1.00 28.36 121 THR A O 1
ATOM 920 N N . ILE A 1 122 ? -28.178 -27.085 -32.107 1.00 27.55 122 ILE A N 1
ATOM 921 C CA . ILE A 1 122 ? -27.865 -27.010 -33.531 1.00 26.91 122 ILE A CA 1
ATOM 922 C C . ILE A 1 122 ? -26.978 -28.193 -33.917 1.00 26.78 122 ILE A C 1
ATOM 923 O O . ILE A 1 122 ? -27.201 -28.839 -34.946 1.00 26.21 122 ILE A O 1
ATOM 928 N N . LEU A 1 123 ? -25.976 -28.475 -33.091 1.00 26.86 123 LEU A N 1
ATOM 929 C CA . LEU A 1 123 ? -25.109 -29.627 -33.319 1.00 27.93 123 LEU A CA 1
ATOM 930 C C . LEU A 1 123 ? -25.903 -30.946 -33.301 1.00 28.72 123 LEU A C 1
ATOM 931 O O . LEU A 1 123 ? -25.645 -31.827 -34.113 1.00 28.49 123 LEU A O 1
ATOM 936 N N . TYR A 1 124 ? -26.859 -31.070 -32.383 1.00 29.42 124 TYR A N 1
ATOM 937 C CA . TYR A 1 124 ? -27.762 -32.231 -32.365 1.00 31.47 124 TYR A CA 1
ATOM 938 C C . TYR A 1 124 ? -28.443 -32.407 -33.723 1.00 30.92 124 TYR A C 1
ATOM 939 O O . TYR A 1 124 ? -28.447 -33.505 -34.284 1.00 29.87 124 TYR A O 1
ATOM 948 N N . LYS A 1 125 ? -28.996 -31.317 -34.252 1.00 31.11 125 LYS A N 1
ATOM 949 C CA . LYS A 1 125 ? -29.641 -31.347 -35.563 1.00 31.90 125 LYS A CA 1
ATOM 950 C C . LYS A 1 125 ? -28.680 -31.761 -36.677 1.00 31.95 125 LYS A C 1
ATOM 951 O O . LYS A 1 125 ? -29.060 -32.511 -37.573 1.00 32.51 125 LYS A O 1
ATOM 957 N N . MET A 1 126 ? -27.436 -31.295 -36.605 1.00 31.08 126 MET A N 1
ATOM 958 C CA . MET A 1 126 ? -26.423 -31.656 -37.593 1.00 30.50 126 MET A CA 1
ATOM 959 C C . MET A 1 126 ? -26.091 -33.145 -37.563 1.00 30.58 126 MET A C 1
ATOM 960 O O . MET A 1 126 ? -25.973 -33.772 -38.616 1.00 29.07 126 MET A O 1
ATOM 965 N N . PHE A 1 127 ? -25.912 -33.702 -36.366 1.00 31.01 127 PHE A N 1
ATOM 966 C CA . PHE A 1 127 ? -25.726 -35.156 -36.207 1.00 32.50 127 PHE A CA 1
ATOM 967 C C . PHE A 1 127 ? -26.894 -35.911 -36.855 1.00 32.99 127 PHE A C 1
ATOM 968 O O . PHE A 1 127 ? -26.697 -36.848 -37.627 1.00 32.91 127 PHE A O 1
ATOM 976 N N . ARG A 1 128 ? -28.103 -35.465 -36.527 1.00 35.10 128 ARG A N 1
ATOM 977 C CA . ARG A 1 128 ? -29.356 -36.038 -37.029 1.00 37.39 128 ARG A CA 1
ATOM 978 C C . ARG A 1 128 ? -29.380 -36.051 -38.559 1.00 36.87 128 ARG A C 1
ATOM 979 O O . ARG A 1 128 ? -29.576 -37.097 -39.191 1.00 35.63 128 ARG A O 1
ATOM 987 N N . GLU A 1 129 ? -29.159 -34.871 -39.135 1.00 35.38 129 GLU A N 1
ATOM 988 C CA . GLU A 1 129 ? -29.159 -34.671 -40.581 1.00 34.90 129 GLU A CA 1
ATOM 989 C C . GLU A 1 129 ? -28.213 -35.620 -41.301 1.00 34.69 129 GLU A C 1
ATOM 990 O O . GLU A 1 129 ? -28.554 -36.140 -42.360 1.00 34.38 129 GLU A O 1
ATOM 996 N N . ARG A 1 130 ? -27.037 -35.851 -40.722 1.00 35.17 130 ARG A N 1
ATOM 997 C CA . ARG A 1 130 ? -26.022 -36.703 -41.342 1.00 36.41 130 ARG A CA 1
ATOM 998 C C . ARG A 1 130 ? -26.149 -38.178 -40.955 1.00 36.78 130 ARG A C 1
ATOM 999 O O . ARG A 1 130 ? -25.468 -39.028 -41.529 1.00 36.21 130 ARG A O 1
ATOM 1007 N N . GLY A 1 131 ? -27.003 -38.478 -39.978 1.00 37.06 131 GLY A N 1
ATOM 1008 C CA . GLY A 1 131 ? -27.185 -39.845 -39.498 1.00 36.95 131 GLY A CA 1
ATOM 1009 C C . GLY A 1 131 ? -25.997 -40.396 -38.730 1.00 36.67 131 GLY A C 1
ATOM 1010 O O . GLY A 1 131 ? -25.795 -41.614 -38.689 1.00 36.26 131 GLY A O 1
ATOM 1011 N N . PHE A 1 132 ? -25.213 -39.510 -38.115 1.00 35.23 132 PHE A N 1
ATOM 1012 C CA . PHE A 1 132 ? -24.049 -39.929 -37.340 1.00 34.05 132 PHE A CA 1
ATOM 1013 C C . PHE A 1 132 ? -24.468 -40.462 -35.983 1.00 32.76 132 PHE A C 1
ATOM 1014 O O . PHE A 1 132 ? -25.485 -40.052 -35.430 1.00 32.42 132 PHE A O 1
ATOM 1022 N N . GLU A 1 133 ? -23.659 -41.371 -35.452 1.00 32.57 133 GLU A N 1
ATOM 1023 C CA . GLU A 1 133 ? -23.858 -41.897 -34.109 1.00 33.09 133 GLU A CA 1
ATOM 1024 C C . GLU A 1 133 ? -23.842 -40.773 -33.081 1.00 33.64 133 GLU A C 1
ATOM 1025 O O . GLU A 1 133 ? -22.995 -39.880 -33.145 1.00 33.42 133 GLU A O 1
ATOM 1031 N N . ILE A 1 134 ? -24.788 -40.827 -32.145 1.00 33.82 134 ILE A N 1
ATOM 1032 C CA . ILE A 1 134 ? -24.765 -39.986 -30.959 1.00 33.99 134 ILE A CA 1
ATOM 1033 C C . ILE A 1 134 ? -24.472 -40.883 -29.756 1.00 34.37 134 ILE A C 1
ATOM 1034 O O . ILE A 1 134 ? -25.384 -41.463 -29.162 1.00 34.98 134 ILE A O 1
ATOM 1039 N N . LYS A 1 135 ? -23.191 -41.001 -29.415 1.00 34.08 135 LYS A N 1
ATOM 1040 C CA . LYS A 1 135 ? -22.765 -41.787 -28.260 1.00 34.42 135 LYS A CA 1
ATOM 1041 C C . LYS A 1 135 ? -23.437 -41.282 -26.986 1.00 34.82 135 LYS A C 1
ATOM 1042 O O . LYS A 1 135 ? -23.861 -40.124 -26.930 1.00 34.51 135 LYS A O 1
ATOM 1048 N N . PRO A 1 136 ? -23.553 -42.152 -25.963 1.00 35.45 136 PRO A N 1
ATOM 1049 C CA . PRO A 1 136 ? -24.158 -41.745 -24.689 1.00 35.19 136 PRO A CA 1
ATOM 1050 C C . PRO A 1 136 ? -23.482 -40.531 -24.041 1.00 34.15 136 PRO A C 1
ATOM 1051 O O . PRO A 1 136 ? -24.177 -39.634 -23.571 1.00 33.59 136 PRO A O 1
ATOM 1055 N N . GLU A 1 137 ? -22.150 -40.511 -24.019 1.00 34.63 137 GLU A N 1
ATOM 1056 C CA . GLU A 1 137 ? -21.401 -39.373 -23.452 1.00 35.71 137 GLU A CA 1
ATOM 1057 C C . GLU A 1 137 ? -21.717 -38.103 -24.232 1.00 34.41 137 GLU A C 1
ATOM 1058 O O . GLU A 1 137 ? -21.946 -37.048 -23.641 1.00 33.85 137 GLU A O 1
ATOM 1064 N N . ILE A 1 138 ? -21.721 -38.222 -25.560 1.00 33.39 138 ILE A N 1
ATOM 1065 C CA . ILE A 1 138 ? -21.996 -37.091 -26.449 1.00 32.40 138 ILE A CA 1
ATOM 1066 C C . ILE A 1 138 ? -23.410 -36.571 -26.216 1.00 31.22 138 ILE A C 1
ATOM 1067 O O . ILE A 1 138 ? -23.621 -35.361 -26.124 1.00 30.80 138 ILE A O 1
ATOM 1072 N N . ALA A 1 139 ? -24.370 -37.483 -26.101 1.00 30.00 139 ALA A N 1
ATOM 1073 C CA . ALA A 1 139 ? -25.739 -37.115 -25.746 1.00 29.59 139 ALA A CA 1
ATOM 1074 C C . ALA A 1 139 ? -25.796 -36.406 -24.386 1.00 29.54 139 ALA A C 1
ATOM 1075 O O . ALA A 1 139 ? -26.568 -35.463 -24.200 1.00 28.40 139 ALA A O 1
ATOM 1077 N N . GLY A 1 140 ? -24.990 -36.879 -23.439 1.00 29.70 140 GLY A N 1
ATOM 1078 C CA . GLY A 1 140 ? -24.912 -36.266 -22.113 1.00 30.87 140 GLY A CA 1
ATOM 1079 C C . GLY A 1 140 ? -24.428 -34.825 -22.168 1.00 30.89 140 GLY A C 1
ATOM 1080 O O . GLY A 1 140 ? -24.996 -33.946 -21.519 1.00 31.58 140 GLY A O 1
ATOM 1081 N N . LEU A 1 141 ? -23.390 -34.582 -22.958 1.00 31.12 141 LEU A N 1
ATOM 1082 C CA . LEU A 1 141 ? -22.845 -33.231 -23.115 1.00 31.63 141 LEU A CA 1
ATOM 1083 C C . LEU A 1 141 ? -23.823 -32.308 -23.833 1.00 31.19 141 LEU A C 1
ATOM 1084 O O . LEU A 1 141 ? -23.992 -31.158 -23.434 1.00 30.73 141 LEU A O 1
ATOM 1089 N N . MET A 1 142 ? -24.478 -32.814 -24.877 1.00 31.02 142 MET A N 1
ATOM 1090 C CA . MET A 1 142 ? -25.521 -32.050 -25.560 1.00 30.68 142 MET A CA 1
ATOM 1091 C C . MET A 1 142 ? -26.608 -31.640 -24.579 1.00 30.41 142 MET A C 1
ATOM 1092 O O . MET A 1 142 ? -27.010 -30.476 -24.529 1.00 30.15 142 MET A O 1
ATOM 1097 N N . LEU A 1 143 ? -27.076 -32.608 -23.796 1.00 30.03 143 LEU A N 1
ATOM 1098 C CA . LEU A 1 143 ? -28.161 -32.381 -22.837 1.00 30.06 143 LEU A CA 1
ATOM 1099 C C . LEU A 1 143 ? -27.725 -31.396 -21.750 1.00 28.77 143 LEU A C 1
ATOM 1100 O O . LEU A 1 143 ? -28.492 -30.522 -21.348 1.00 27.93 143 LEU A O 1
ATOM 1105 N N . SER A 1 144 ? -26.493 -31.566 -21.275 1.00 28.18 144 SER A N 1
ATOM 1106 C CA . SER A 1 144 ? -25.904 -30.684 -20.268 1.00 28.36 144 SER A CA 1
ATOM 1107 C C . SER A 1 144 ? -25.862 -29.245 -20.760 1.00 27.98 144 SER A C 1
ATOM 1108 O O . SER A 1 144 ? -26.252 -28.330 -20.049 1.00 28.67 144 SER A O 1
ATOM 1111 N N . ALA A 1 145 ? -25.386 -29.067 -21.987 1.00 28.93 145 ALA A N 1
ATOM 1112 C CA . ALA A 1 145 ? -25.345 -27.758 -22.633 1.00 28.92 145 ALA A CA 1
ATOM 1113 C C . ALA A 1 145 ? -26.726 -27.115 -22.680 1.00 29.35 145 ALA A C 1
ATOM 1114 O O . ALA A 1 145 ? -26.894 -25.959 -22.280 1.00 29.60 145 ALA A O 1
ATOM 1116 N N . ILE A 1 146 ? -27.715 -27.876 -23.143 1.00 29.83 146 ILE A N 1
ATOM 1117 C CA . ILE A 1 146 ? -29.087 -27.376 -23.274 1.00 29.95 146 ILE A CA 1
ATOM 1118 C C . ILE A 1 146 ? -29.671 -26.973 -21.922 1.00 29.73 146 ILE A C 1
ATOM 1119 O O . ILE A 1 146 ? -30.305 -25.928 -21.804 1.00 29.62 146 ILE A O 1
ATOM 1124 N N . ILE A 1 147 ? -29.473 -27.813 -20.911 1.00 29.84 147 ILE A N 1
ATOM 1125 C CA . ILE A 1 147 ? -29.952 -27.507 -19.565 1.00 29.85 147 ILE A CA 1
ATOM 1126 C C . ILE A 1 147 ? -29.247 -26.257 -19.031 1.00 29.76 147 ILE A C 1
ATOM 1127 O O . ILE A 1 147 ? -29.882 -25.399 -18.422 1.00 29.33 147 ILE A O 1
ATOM 1132 N N . SER A 1 148 ? -27.939 -26.163 -19.271 1.00 30.13 148 SER A N 1
ATOM 1133 C CA . SER A 1 148 ? -27.141 -25.026 -18.808 1.00 30.66 148 SER A CA 1
ATOM 1134 C C . SER A 1 148 ? -27.572 -23.710 -19.456 1.00 31.25 148 SER A C 1
ATOM 1135 O O . SER A 1 148 ? -27.928 -22.776 -18.748 1.00 31.96 148 SER A O 1
ATOM 1138 N N . ASP A 1 149 ? -27.543 -23.644 -20.789 1.00 32.26 149 ASP A N 1
ATOM 1139 C CA . ASP A 1 149 ? -27.906 -22.416 -21.513 1.00 33.86 149 ASP A CA 1
ATOM 1140 C C . ASP A 1 149 ? -29.372 -22.018 -21.257 1.00 34.52 149 ASP A C 1
ATOM 1141 O O . ASP A 1 149 ? -29.667 -20.838 -21.108 1.00 33.52 149 ASP A O 1
ATOM 1146 N N . SER A 1 150 ? -30.279 -22.994 -21.171 1.00 35.03 150 SER A N 1
ATOM 1147 C CA . SER A 1 150 ? -31.709 -22.698 -20.997 1.00 35.50 150 SER A CA 1
ATOM 1148 C C . SER A 1 150 ? -32.127 -22.538 -19.531 1.00 37.11 150 SER A C 1
ATOM 1149 O O . SER A 1 150 ? -33.242 -22.092 -19.250 1.00 37.28 150 SER A O 1
ATOM 1152 N N . LEU A 1 151 ? -31.239 -22.901 -18.608 1.00 39.19 151 LEU A N 1
ATOM 1153 C CA . LEU A 1 151 ? -31.534 -22.857 -17.175 1.00 40.66 151 LEU A CA 1
ATOM 1154 C C . LEU A 1 151 ? -32.738 -23.754 -16.868 1.00 40.65 151 LEU A C 1
ATOM 1155 O O . LEU A 1 151 ? -33.749 -23.309 -16.319 1.00 39.72 151 LEU A O 1
ATOM 1160 N N . LEU A 1 152 ? -32.614 -25.021 -17.249 1.00 41.44 152 LEU A N 1
ATOM 1161 C CA . LEU A 1 152 ? -33.699 -25.982 -17.112 1.00 42.42 152 LEU A CA 1
ATOM 1162 C C . LEU A 1 152 ? -34.977 -25.415 -17.755 1.00 42.76 152 LEU A C 1
ATOM 1163 O O . LEU A 1 152 ? -36.050 -25.398 -17.153 1.00 42.90 152 LEU A O 1
ATOM 1168 N N . PHE A 1 153 ? -34.817 -24.924 -18.986 1.00 42.80 153 PHE A N 1
ATOM 1169 C CA . PHE A 1 153 ? -35.922 -24.504 -19.860 1.00 42.97 153 PHE A CA 1
ATOM 1170 C C . PHE A 1 153 ? -36.728 -23.304 -19.360 1.00 45.09 153 PHE A C 1
ATOM 1171 O O . PHE A 1 153 ? -37.932 -23.216 -19.600 1.00 45.01 153 PHE A O 1
ATOM 1179 N N . LYS A 1 154 ? -36.056 -22.368 -18.694 1.00 46.81 154 LYS A N 1
ATOM 1180 C CA . LYS A 1 154 ? -36.722 -21.175 -18.172 1.00 48.65 154 LYS A CA 1
ATOM 1181 C C . LYS A 1 154 ? -36.249 -19.849 -18.784 1.00 49.57 154 LYS A C 1
ATOM 1182 O O . LYS A 1 154 ? -36.930 -18.834 -18.639 1.00 51.13 154 LYS A O 1
ATOM 1188 N N . SER A 1 155 ? -35.107 -19.846 -19.469 1.00 49.77 155 SER A N 1
ATOM 1189 C CA . SER A 1 155 ? -34.551 -18.604 -20.008 1.00 51.13 155 SER A CA 1
ATOM 1190 C C . SER A 1 155 ? -35.346 -18.127 -21.222 1.00 51.13 155 SER A C 1
ATOM 1191 O O . SER A 1 155 ? -35.946 -18.938 -21.928 1.00 51.09 155 SER A O 1
ATOM 1194 N N . PRO A 1 156 ? -35.338 -16.806 -21.484 1.00 51.18 156 PRO A N 1
ATOM 1195 C CA . PRO A 1 156 ? -36.067 -16.267 -22.638 1.00 50.29 156 PRO A CA 1
ATOM 1196 C C . PRO A 1 156 ? -35.557 -16.774 -23.989 1.00 48.48 156 PRO A C 1
ATOM 1197 O O . PRO A 1 156 ? -36.271 -16.678 -24.983 1.00 48.28 156 PRO A O 1
ATOM 1201 N N . THR A 1 157 ? -34.335 -17.296 -24.024 1.00 47.54 157 THR A N 1
ATOM 1202 C CA . THR A 1 157 ? -33.768 -17.827 -25.259 1.00 47.38 157 THR A CA 1
ATOM 1203 C C . THR A 1 157 ? -34.253 -19.252 -25.603 1.00 45.28 157 THR A C 1
ATOM 1204 O O . THR A 1 157 ? -34.137 -19.686 -26.750 1.00 44.39 157 THR A O 1
ATOM 1215 N N . THR A 1 159 ? -36.265 -22.462 -26.715 1.00 38.58 159 THR A N 1
ATOM 1216 C CA . THR A 1 159 ? -37.306 -22.740 -27.709 1.00 37.67 159 THR A CA 1
ATOM 1217 C C . THR A 1 159 ? -37.746 -24.197 -27.610 1.00 37.94 159 THR A C 1
ATOM 1218 O O . THR A 1 159 ? -37.095 -25.008 -26.950 1.00 36.86 159 THR A O 1
ATOM 1222 N N . GLN A 1 160 ? -38.837 -24.531 -28.291 1.00 39.32 160 GLN A N 1
ATOM 1223 C CA . GLN A 1 160 ? -39.339 -25.908 -28.298 1.00 39.80 160 GLN A CA 1
ATOM 1224 C C . GLN A 1 160 ? -38.372 -26.882 -28.957 1.00 38.01 160 GLN A C 1
ATOM 1225 O O . GLN A 1 160 ? -38.334 -28.050 -28.589 1.00 38.47 160 GLN A O 1
ATOM 1231 N N . GLN A 1 161 ? -37.580 -26.405 -29.911 1.00 35.81 161 GLN A N 1
ATOM 1232 C CA . GLN A 1 161 ? -36.534 -27.230 -30.509 1.00 34.35 161 GLN A CA 1
ATOM 1233 C C . GLN A 1 161 ? -35.537 -27.705 -29.460 1.00 33.13 161 GLN A C 1
ATOM 1234 O O . GLN A 1 161 ? -35.050 -28.834 -29.530 1.00 31.87 161 GLN A O 1
ATOM 1240 N N . ASP A 1 162 ? -35.233 -26.840 -28.495 1.00 32.44 162 ASP A N 1
ATOM 1241 C CA . ASP A 1 162 ? -34.356 -27.200 -27.376 1.00 33.00 162 ASP A CA 1
ATOM 1242 C C . ASP A 1 162 ? -35.012 -28.248 -26.466 1.00 33.39 162 ASP A C 1
ATOM 1243 O O . ASP A 1 162 ? -34.371 -29.220 -26.070 1.00 32.20 162 ASP A O 1
ATOM 1248 N N . VAL A 1 163 ? -36.286 -28.038 -26.139 1.00 34.70 163 VAL A N 1
ATOM 1249 C CA . VAL A 1 163 ? -37.045 -28.991 -25.322 1.00 36.47 163 VAL A CA 1
ATOM 1250 C C . VAL A 1 163 ? -37.104 -30.346 -26.030 1.00 36.58 163 VAL A C 1
ATOM 1251 O O . VAL A 1 163 ? -36.779 -31.374 -25.445 1.00 36.96 163 VAL A O 1
ATOM 1255 N N . LYS A 1 164 ? -37.494 -30.331 -27.301 1.00 37.80 164 LYS A N 1
ATOM 1256 C CA . LYS A 1 164 ? -37.630 -31.561 -28.082 1.00 38.90 164 LYS A CA 1
ATOM 1257 C C . LYS A 1 164 ? -36.314 -32.322 -28.192 1.00 38.40 164 LYS A C 1
ATOM 1258 O O . LYS A 1 164 ? -36.286 -33.544 -28.038 1.00 38.66 164 LYS A O 1
ATOM 1264 N N . ALA A 1 165 ? -35.224 -31.600 -28.448 1.00 37.12 165 ALA A N 1
ATOM 1265 C CA . ALA A 1 165 ? -33.896 -32.213 -28.505 1.00 36.21 165 ALA A CA 1
ATOM 1266 C C . ALA A 1 165 ? -33.541 -32.897 -27.188 1.00 34.91 165 ALA A C 1
ATOM 1267 O O . ALA A 1 165 ? -33.047 -34.025 -27.183 1.00 33.94 165 ALA A O 1
ATOM 1269 N N . ALA A 1 166 ? -33.793 -32.204 -26.079 1.00 34.40 166 ALA A N 1
ATOM 1270 C CA . ALA A 1 166 ? -33.513 -32.734 -24.741 1.00 34.71 166 ALA A CA 1
ATOM 1271 C C . ALA A 1 166 ? -34.321 -34.003 -24.439 1.00 34.50 166 ALA A C 1
ATOM 1272 O O . ALA A 1 166 ? -33.779 -34.970 -23.907 1.00 33.32 166 ALA A O 1
ATOM 1274 N N . GLU A 1 167 ? -35.608 -33.992 -24.777 1.00 35.14 167 GLU A N 1
ATOM 1275 C CA . GLU A 1 167 ? -36.460 -35.168 -24.569 1.00 37.60 167 GLU A CA 1
ATOM 1276 C C . GLU A 1 167 ? -35.948 -36.380 -25.345 1.00 37.53 167 GLU A C 1
ATOM 1277 O O . GLU A 1 167 ? -35.952 -37.492 -24.826 1.00 38.50 167 GLU A O 1
ATOM 1283 N N . GLU A 1 168 ? -35.491 -36.159 -26.575 1.00 37.45 168 GLU A N 1
ATOM 1284 C CA . GLU A 1 168 ? -34.958 -37.242 -27.408 1.00 37.17 168 GLU A CA 1
ATOM 1285 C C . GLU A 1 168 ? -33.577 -37.719 -26.955 1.00 36.87 168 GLU A C 1
ATOM 1286 O O . GLU A 1 168 ? -33.192 -38.851 -27.245 1.00 37.33 168 GLU A O 1
ATOM 1292 N N . LEU A 1 169 ? -32.835 -36.866 -26.248 1.00 35.60 169 LEU A N 1
ATOM 1293 C CA . LEU A 1 169 ? -31.473 -37.197 -25.809 1.00 34.87 169 LEU A CA 1
ATOM 1294 C C . LEU A 1 169 ? -31.392 -37.906 -24.453 1.00 34.39 169 LEU A C 1
ATOM 1295 O O . LEU A 1 169 ? -30.418 -38.612 -24.185 1.00 32.80 169 LEU A O 1
ATOM 1300 N N . LYS A 1 170 ? -32.384 -37.710 -23.589 1.00 36.09 170 LYS A N 1
ATOM 1301 C CA . LYS A 1 170 ? -32.284 -38.210 -22.207 1.00 38.28 170 LYS A CA 1
ATOM 1302 C C . LYS A 1 170 ? -32.119 -39.727 -22.100 1.00 39.43 170 LYS A C 1
ATOM 1303 O O . LYS A 1 170 ? -31.394 -40.206 -21.226 1.00 39.43 170 LYS A O 1
ATOM 1309 N N . ASP A 1 171 ? -32.768 -40.480 -22.990 1.00 41.95 171 ASP A N 1
ATOM 1310 C CA . ASP A 1 171 ? -32.674 -41.949 -22.962 1.00 43.22 171 ASP A CA 1
ATOM 1311 C C . ASP A 1 171 ? -31.355 -42.446 -23.539 1.00 41.50 171 ASP A C 1
ATOM 1312 O O . ASP A 1 171 ? -30.886 -43.523 -23.173 1.00 41.30 171 ASP A O 1
ATOM 1317 N N . ILE A 1 172 ? -30.750 -41.660 -24.427 1.00 39.35 172 ILE A N 1
ATOM 1318 C CA . ILE A 1 172 ? -29.434 -41.999 -24.962 1.00 38.39 172 ILE A CA 1
ATOM 1319 C C . ILE A 1 172 ? -28.376 -41.729 -23.887 1.00 38.98 172 ILE A C 1
ATOM 1320 O O . ILE A 1 172 ? -27.469 -42.536 -23.680 1.00 38.96 172 ILE A O 1
ATOM 1325 N N . ALA A 1 173 ? -28.505 -40.592 -23.206 1.00 39.00 173 ALA A N 1
ATOM 1326 C CA . ALA A 1 173 ? -27.597 -40.229 -22.113 1.00 39.28 173 ALA A CA 1
ATOM 1327 C C . ALA A 1 173 ? -27.858 -41.018 -20.821 1.00 40.09 173 ALA A C 1
ATOM 1328 O O . ALA A 1 173 ? -26.975 -41.108 -19.973 1.00 40.11 173 ALA A O 1
ATOM 1330 N N . LYS A 1 174 ? -29.066 -41.566 -20.671 1.00 41.48 174 LYS A N 1
ATOM 1331 C CA . LYS A 1 174 ? -29.450 -42.350 -19.486 1.00 43.14 174 LYS A CA 1
ATOM 1332 C C . LYS A 1 174 ? -29.533 -41.439 -18.266 1.00 42.10 174 LYS A C 1
ATOM 1333 O O . LYS A 1 174 ? -28.834 -41.637 -17.275 1.00 41.38 174 LYS A O 1
ATOM 1339 N N . VAL A 1 175 ? -30.405 -40.442 -18.345 1.00 42.24 175 VAL A N 1
ATOM 1340 C CA . VAL A 1 175 ? -30.440 -39.390 -17.345 1.00 41.88 175 VAL A CA 1
ATOM 1341 C C . VAL A 1 175 ? -31.844 -38.807 -17.210 1.00 41.34 175 VAL A C 1
ATOM 1342 O O . VAL A 1 175 ? -32.556 -38.662 -18.199 1.00 39.56 175 VAL A O 1
ATOM 1346 N N . ASP A 1 176 ? -32.232 -38.493 -15.976 1.00 41.00 176 ASP A N 1
ATOM 1347 C CA . ASP A 1 176 ? -33.474 -37.784 -15.707 1.00 42.91 176 ASP A CA 1
ATOM 1348 C C . ASP A 1 176 ? -33.194 -36.289 -15.803 1.00 42.36 176 ASP A C 1
ATOM 1349 O O . ASP A 1 176 ? -32.350 -35.765 -15.075 1.00 41.52 176 ASP A O 1
ATOM 1354 N N . ILE A 1 177 ? -33.919 -35.606 -16.685 1.00 42.00 177 ILE A N 1
ATOM 1355 C CA . ILE A 1 177 ? -33.629 -34.210 -17.011 1.00 42.38 177 ILE A CA 1
ATOM 1356 C C . ILE A 1 177 ? -33.688 -33.308 -15.778 1.00 43.14 177 ILE A C 1
ATOM 1357 O O . ILE A 1 177 ? -32.740 -32.576 -15.501 1.00 42.66 177 ILE A O 1
ATOM 1362 N N . GLN A 1 178 ? -34.795 -33.373 -15.041 1.00 43.46 178 GLN A N 1
ATOM 1363 C CA . GLN A 1 178 ? -34.998 -32.515 -13.871 1.00 43.97 178 GLN A CA 1
ATOM 1364 C C . GLN A 1 178 ? -34.022 -32.803 -12.735 1.00 43.70 178 GLN A C 1
ATOM 1365 O O . GLN A 1 178 ? -33.484 -31.879 -12.131 1.00 43.71 178 GLN A O 1
ATOM 1371 N N . LYS A 1 179 ? -33.798 -34.082 -12.450 1.00 43.15 179 LYS A N 1
ATOM 1372 C CA . LYS A 1 179 ? -32.930 -34.480 -11.343 1.00 43.76 179 LYS A CA 1
ATOM 1373 C C . LYS A 1 179 ? -31.466 -34.171 -11.654 1.00 41.12 179 LYS A C 1
ATOM 1374 O O . LYS A 1 179 ? -30.804 -33.480 -10.883 1.00 39.74 179 LYS A O 1
ATOM 1380 N N . TYR A 1 180 ? -30.965 -34.674 -12.780 1.00 38.88 180 TYR A N 1
ATOM 1381 C CA . TYR A 1 180 ? -29.597 -34.370 -13.201 1.00 37.65 180 TYR A CA 1
ATOM 1382 C C . TYR A 1 180 ? -29.419 -32.867 -13.410 1.00 37.55 180 TYR A C 1
ATOM 1383 O O . TYR A 1 180 ? -28.430 -32.280 -12.964 1.00 36.44 180 TYR A O 1
ATOM 1392 N N . GLY A 1 181 ? -30.387 -32.259 -14.087 1.00 37.43 181 GLY A N 1
ATOM 1393 C CA . GLY A 1 181 ? -30.337 -30.844 -14.411 1.00 37.88 181 GLY A CA 1
ATOM 1394 C C . GLY A 1 181 ? -30.162 -29.956 -13.198 1.00 38.37 181 GLY A C 1
ATOM 1395 O O . GLY A 1 181 ? -29.306 -29.070 -13.192 1.00 37.91 181 GLY A O 1
ATOM 1396 N N . LEU A 1 182 ? -30.960 -30.199 -12.163 1.00 38.64 182 LEU A N 1
ATOM 1397 C CA . LEU A 1 182 ? -30.905 -29.370 -10.959 1.00 39.61 182 LEU A CA 1
ATOM 1398 C C . LEU A 1 182 ? -29.587 -29.592 -10.213 1.00 38.39 182 LEU A C 1
ATOM 1399 O O . LEU A 1 182 ? -28.984 -28.638 -9.714 1.00 38.22 182 LEU A O 1
ATOM 1404 N N . ASP A 1 183 ? -29.141 -30.846 -10.149 1.00 36.76 183 ASP A N 1
ATOM 1405 C CA . ASP A 1 183 ? -27.834 -31.166 -9.576 1.00 35.83 183 ASP A CA 1
ATOM 1406 C C . ASP A 1 183 ? -26.708 -30.447 -10.314 1.00 34.79 183 ASP A C 1
ATOM 1407 O O . ASP A 1 183 ? -25.779 -29.940 -9.695 1.00 34.29 183 ASP A O 1
ATOM 1412 N N . MET A 1 184 ? -26.783 -30.423 -11.640 1.00 33.46 184 MET A N 1
ATOM 1413 C CA . MET A 1 184 ? -25.759 -29.767 -12.437 1.00 32.62 184 MET A CA 1
ATOM 1414 C C . MET A 1 184 ? -25.742 -28.266 -12.154 1.00 32.46 184 MET A C 1
ATOM 1415 O O . MET A 1 184 ? -24.685 -27.696 -11.898 1.00 32.43 184 MET A O 1
ATOM 1420 N N . LEU A 1 185 ? -26.918 -27.645 -12.196 1.00 32.56 185 LEU A N 1
ATOM 1421 C CA . LEU A 1 185 ? -27.049 -26.216 -11.932 1.00 33.50 185 LEU A CA 1
ATOM 1422 C C . LEU A 1 185 ? -26.567 -25.855 -10.530 1.00 34.71 185 LEU A C 1
ATOM 1423 O O . LEU A 1 185 ? -25.830 -24.879 -10.357 1.00 35.01 185 LEU A O 1
ATOM 1428 N N . LYS A 1 186 ? -26.966 -26.650 -9.539 1.00 34.47 186 LYS A N 1
ATOM 1429 C CA . LYS A 1 186 ? -26.499 -26.464 -8.164 1.00 34.56 186 LYS A CA 1
ATOM 1430 C C . LYS A 1 186 ? -24.982 -26.558 -8.057 1.00 33.68 186 LYS A C 1
ATOM 1431 O O . LYS A 1 186 ? -24.371 -25.790 -7.323 1.00 33.80 186 LYS A O 1
ATOM 1437 N N . ALA A 1 187 ? -24.375 -27.483 -8.797 1.00 33.31 187 ALA A N 1
ATOM 1438 C CA . ALA A 1 187 ? -22.918 -27.650 -8.768 1.00 33.67 187 ALA A CA 1
ATOM 1439 C C . ALA A 1 187 ? -22.146 -26.388 -9.186 1.00 33.72 187 ALA A C 1
ATOM 1440 O O . ALA A 1 187 ? -20.977 -26.241 -8.838 1.00 34.15 187 ALA A O 1
ATOM 1442 N N . GLY A 1 188 ? -22.786 -25.494 -9.935 1.00 34.08 188 GLY A N 1
ATOM 1443 C CA . GLY A 1 188 ? -22.169 -24.215 -10.297 1.00 35.67 188 GLY A CA 1
ATOM 1444 C C . GLY A 1 188 ? -22.782 -22.993 -9.633 1.00 35.70 188 GLY A C 1
ATOM 1445 O O . GLY A 1 188 ? -22.681 -21.897 -10.173 1.00 36.78 188 GLY A O 1
ATOM 1446 N N . ALA A 1 189 ? -23.405 -23.167 -8.466 1.00 36.08 189 ALA A N 1
ATOM 1447 C CA . ALA A 1 189 ? -24.148 -22.081 -7.816 1.00 36.13 189 ALA A CA 1
ATOM 1448 C C . ALA A 1 189 ? -23.597 -21.668 -6.444 1.00 36.29 189 ALA A C 1
ATOM 1449 O O . ALA A 1 189 ? -24.233 -20.893 -5.734 1.00 38.85 189 ALA A O 1
ATOM 1451 N N . SER A 1 190 ? -22.424 -22.172 -6.079 1.00 36.13 190 SER A N 1
ATOM 1452 C CA . SER A 1 190 ? -21.791 -21.826 -4.807 1.00 37.17 190 SER A CA 1
ATOM 1453 C C . SER A 1 190 ? -21.020 -20.516 -4.985 1.00 36.38 190 SER A C 1
ATOM 1454 O O . SER A 1 190 ? -20.062 -20.484 -5.747 1.00 36.99 190 SER A O 1
ATOM 1457 N N . THR A 1 191 ? -21.436 -19.446 -4.305 1.00 35.53 191 THR A N 1
ATOM 1458 C CA . THR A 1 191 ? -20.812 -18.117 -4.490 1.00 34.96 191 THR A CA 1
ATOM 1459 C C . THR A 1 191 ? -20.180 -17.476 -3.244 1.00 34.89 191 THR A C 1
ATOM 1460 O O . THR A 1 191 ? -19.185 -16.759 -3.358 1.00 33.53 191 THR A O 1
ATOM 1464 N N . THR A 1 192 ? -20.742 -17.735 -2.066 1.00 36.17 192 THR A N 1
ATOM 1465 C CA . THR A 1 192 ? -20.385 -16.981 -0.853 1.00 36.72 192 THR A CA 1
ATOM 1466 C C . THR A 1 192 ? -18.922 -17.106 -0.429 1.00 36.90 192 THR A C 1
ATOM 1467 O O . THR A 1 192 ? -18.356 -16.154 0.105 1.00 37.51 192 THR A O 1
ATOM 1471 N N . ASP A 1 193 ? -18.307 -18.260 -0.666 1.00 35.99 193 ASP A N 1
ATOM 1472 C CA . ASP A 1 193 ? -16.894 -18.438 -0.331 1.00 36.62 193 ASP A CA 1
ATOM 1473 C C . ASP A 1 193 ? -15.951 -18.040 -1.467 1.00 34.76 193 ASP A C 1
ATOM 1474 O O . ASP A 1 193 ? -14.736 -18.186 -1.340 1.00 34.06 193 ASP A O 1
ATOM 1479 N N . LYS A 1 194 ? -16.498 -17.514 -2.558 1.00 33.50 194 LYS A N 1
ATOM 1480 C CA . LYS A 1 194 ? -15.679 -17.090 -3.688 1.00 33.80 194 LYS A CA 1
ATOM 1481 C C . LYS A 1 194 ? -15.407 -15.590 -3.682 1.00 32.07 194 LYS A C 1
ATOM 1482 O O . LYS A 1 194 ? -16.215 -14.791 -3.197 1.00 30.71 194 LYS A O 1
ATOM 1488 N N . SER A 1 195 ? -14.250 -15.233 -4.224 1.00 31.04 195 SER A N 1
ATOM 1489 C CA . SER A 1 195 ? -13.831 -13.850 -4.331 1.00 31.14 195 SER A CA 1
ATOM 1490 C C . SER A 1 195 ? -14.678 -13.121 -5.359 1.00 31.29 195 SER A C 1
ATOM 1491 O O . SER A 1 195 ? -15.264 -13.734 -6.259 1.00 29.99 195 SER A O 1
ATOM 1494 N N . VAL A 1 196 ? -14.729 -11.804 -5.206 1.00 31.35 196 VAL A N 1
ATOM 1495 C CA . VAL A 1 196 ? -15.373 -10.918 -6.169 1.00 31.48 196 VAL A CA 1
ATOM 1496 C C . VAL A 1 196 ? -14.712 -11.048 -7.538 1.00 30.48 196 VAL A C 1
ATOM 1497 O O . VAL A 1 196 ? -15.395 -11.036 -8.563 1.00 30.49 196 VAL A O 1
ATOM 1501 N N . GLU A 1 197 ? -13.389 -11.193 -7.547 1.00 30.50 197 GLU A N 1
ATOM 1502 C CA . GLU A 1 197 ? -12.633 -11.320 -8.791 1.00 30.76 197 GLU A CA 1
ATOM 1503 C C . GLU A 1 197 ? -13.057 -12.593 -9.532 1.00 29.95 197 GLU A C 1
ATOM 1504 O O . GLU A 1 197 ? -13.287 -12.568 -10.744 1.00 28.81 197 GLU A O 1
ATOM 1510 N N . PHE A 1 198 ? -13.186 -13.694 -8.794 1.00 29.51 198 PHE A N 1
ATOM 1511 C CA . PHE A 1 198 ? -13.637 -14.962 -9.366 1.00 29.69 198 PHE A CA 1
ATOM 1512 C C . PHE A 1 198 ? -15.044 -14.834 -9.947 1.00 29.40 198 PHE A C 1
ATOM 1513 O O . PHE A 1 198 ? -15.287 -15.244 -11.083 1.00 29.40 198 PHE A O 1
ATOM 1521 N N . LEU A 1 199 ? -15.964 -14.258 -9.181 1.00 29.50 199 LEU A N 1
ATOM 1522 C CA . LEU A 1 199 ? -17.363 -14.160 -9.620 1.00 30.46 199 LEU A CA 1
ATOM 1523 C C . LEU A 1 199 ? -17.532 -13.330 -10.893 1.00 30.45 199 LEU A C 1
ATOM 1524 O O . LEU A 1 199 ? -18.356 -13.663 -11.743 1.00 30.40 199 LEU A O 1
ATOM 1529 N N . LEU A 1 200 ? -16.752 -12.260 -11.023 1.00 30.19 200 LEU A N 1
ATOM 1530 C CA . LEU A 1 200 ? -16.873 -11.363 -12.172 1.00 30.63 200 LEU A CA 1
ATOM 1531 C C . LEU A 1 200 ? -16.132 -11.848 -13.424 1.00 31.52 200 LEU A C 1
ATOM 1532 O O . LEU A 1 200 ? -16.303 -11.272 -14.501 1.00 31.42 200 LEU A O 1
ATOM 1537 N N . ASN A 1 201 ? -15.316 -12.893 -13.283 1.00 33.12 201 ASN A N 1
ATOM 1538 C CA . ASN A 1 201 ? -14.591 -13.496 -14.405 1.00 36.03 201 ASN A CA 1
ATOM 1539 C C . ASN A 1 201 ? -15.029 -14.927 -14.738 1.00 36.96 201 ASN A C 1
ATOM 1540 O O . ASN A 1 201 ? -14.519 -15.524 -15.683 1.00 38.28 201 ASN A O 1
ATOM 1545 N N . MET A 1 202 ? -15.976 -15.464 -13.977 1.00 38.07 202 MET A N 1
ATOM 1546 C CA . MET A 1 202 ? -16.367 -16.872 -14.089 1.00 39.74 202 MET A CA 1
ATOM 1547 C C . MET A 1 202 ? -17.001 -17.182 -15.446 1.00 38.60 202 MET A C 1
ATOM 1548 O O . MET A 1 202 ? -16.556 -18.082 -16.162 1.00 38.05 202 MET A O 1
ATOM 1553 N N . ASP A 1 203 ? -18.049 -16.432 -15.770 1.00 37.45 203 ASP A N 1
ATOM 1554 C CA . ASP A 1 203 ? -18.746 -16.540 -17.043 1.00 37.20 203 ASP A CA 1
ATOM 1555 C C . ASP A 1 203 ? -18.958 -15.112 -17.535 1.00 35.77 203 ASP A C 1
ATOM 1556 O O . ASP A 1 203 ? -20.031 -14.533 -17.357 1.00 35.95 203 ASP A O 1
ATOM 1561 N N . ALA A 1 204 ? -17.912 -14.550 -18.134 1.00 33.27 204 ALA A N 1
ATOM 1562 C CA . ALA A 1 204 ? -17.891 -13.136 -18.502 1.00 31.87 204 ALA A CA 1
ATOM 1563 C C . ALA A 1 204 ? -17.323 -12.936 -19.896 1.00 30.26 204 ALA A C 1
ATOM 1564 O O . ALA A 1 204 ? -16.259 -13.464 -20.223 1.00 28.35 204 ALA A O 1
ATOM 1566 N N . LYS A 1 205 ? -18.033 -12.145 -20.694 1.00 30.06 205 LYS A N 1
ATOM 1567 C CA . LYS A 1 205 ? -17.724 -11.948 -22.107 1.00 31.09 205 LYS A CA 1
ATOM 1568 C C . LYS A 1 205 ? -17.820 -10.478 -22.480 1.00 29.35 205 LYS A C 1
ATOM 1569 O O . LYS A 1 205 ? -18.621 -9.738 -21.911 1.00 28.15 205 LYS A O 1
ATOM 1575 N N . SER A 1 206 ? -17.025 -10.076 -23.465 1.00 29.22 206 SER A N 1
ATOM 1576 C CA . SER A 1 206 ? -17.100 -8.731 -24.021 1.00 29.62 206 SER A CA 1
ATOM 1577 C C . SER A 1 206 ? -17.959 -8.726 -25.289 1.00 29.19 206 SER A C 1
ATOM 1578 O O . SER A 1 206 ? -18.022 -9.722 -26.016 1.00 28.43 206 SER A O 1
ATOM 1581 N N . PHE A 1 207 ? -18.620 -7.599 -25.537 1.00 29.14 207 PHE A N 1
ATOM 1582 C CA . PHE A 1 207 ? -19.521 -7.441 -26.674 1.00 29.14 207 PHE A CA 1
ATOM 1583 C C . PHE A 1 207 ? -19.235 -6.135 -27.418 1.00 29.55 207 PHE A C 1
ATOM 1584 O O . PHE A 1 207 ? -19.001 -5.094 -26.795 1.00 29.69 207 PHE A O 1
ATOM 1592 N N . THR A 1 208 ? -19.274 -6.199 -28.746 1.00 29.38 208 THR A N 1
ATOM 1593 C CA . THR A 1 208 ? -19.159 -5.018 -29.599 1.00 29.58 208 THR A CA 1
ATOM 1594 C C . THR A 1 208 ? -20.568 -4.546 -29.925 1.00 30.03 208 THR A C 1
ATOM 1595 O O . THR A 1 208 ? -21.310 -5.229 -30.634 1.00 29.06 208 THR A O 1
ATOM 1599 N N . MET A 1 209 ? -20.936 -3.388 -29.385 1.00 30.73 209 MET A N 1
ATOM 1600 C CA . MET A 1 209 ? -22.270 -2.830 -29.563 1.00 31.57 209 MET A CA 1
ATOM 1601 C C . MET A 1 209 ? -22.154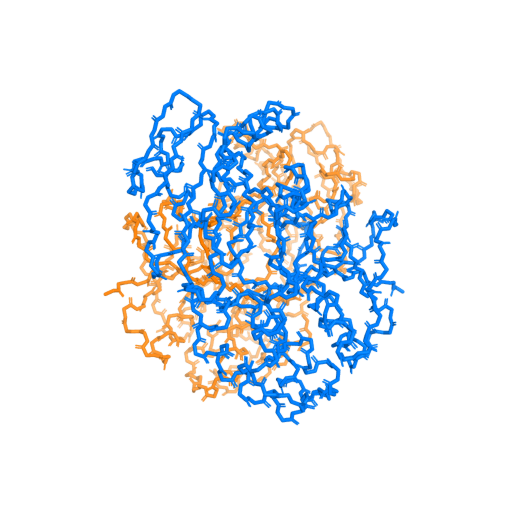 -1.433 -30.144 1.00 31.93 209 MET A C 1
ATOM 1602 O O . MET A 1 209 ? -21.974 -0.460 -29.412 1.00 31.39 209 MET A O 1
ATOM 1607 N N . GLY A 1 210 ? -22.257 -1.337 -31.466 1.00 32.39 210 GLY A N 1
ATOM 1608 C CA . GLY A 1 210 ? -22.064 -0.065 -32.156 1.00 33.38 210 GLY A CA 1
ATOM 1609 C C . GLY A 1 210 ? -20.684 0.497 -31.857 1.00 33.62 210 GLY A C 1
ATOM 1610 O O . GLY A 1 210 ? -19.677 -0.170 -32.074 1.00 33.44 210 GLY A O 1
ATOM 1611 N N . ASP A 1 211 ? -20.641 1.712 -31.320 1.00 35.17 211 ASP A N 1
ATOM 1612 C CA . ASP A 1 211 ? -19.374 2.364 -30.981 1.00 36.85 211 ASP A CA 1
ATOM 1613 C C . ASP A 1 211 ? -18.782 1.890 -29.650 1.00 35.61 211 ASP A C 1
ATOM 1614 O O . ASP A 1 211 ? -17.663 2.268 -29.304 1.00 34.56 211 ASP A O 1
ATOM 1619 N N . TYR A 1 212 ? -19.521 1.065 -28.913 1.00 34.67 212 TYR A N 1
ATOM 1620 C CA . TYR A 1 212 ? -19.152 0.709 -27.552 1.00 34.32 212 TYR A CA 1
ATOM 1621 C C . TYR A 1 212 ? -18.676 -0.734 -27.400 1.00 34.23 212 TYR A C 1
ATOM 1622 O O . TYR A 1 212 ? -18.969 -1.599 -28.234 1.00 33.09 212 TYR A O 1
ATOM 1631 N N . VAL A 1 213 ? -17.921 -0.967 -26.329 1.00 33.45 213 VAL A N 1
ATOM 1632 C CA . VAL A 1 213 ? -17.537 -2.302 -25.902 1.00 33.13 213 VAL A CA 1
ATOM 1633 C C . VAL A 1 213 ? -18.116 -2.505 -24.510 1.00 33.33 213 VAL A C 1
ATOM 1634 O O . VAL A 1 213 ? -17.828 -1.728 -23.596 1.00 33.44 213 VAL A O 1
ATOM 1638 N N . THR A 1 214 ? -18.942 -3.536 -24.352 1.00 33.26 214 THR A N 1
ATOM 1639 C CA . THR A 1 214 ? -19.576 -3.818 -23.070 1.00 33.31 214 THR A CA 1
ATOM 1640 C C . THR A 1 214 ? -19.156 -5.180 -22.533 1.00 32.42 214 THR A C 1
ATOM 1641 O O . THR A 1 214 ? -18.998 -6.143 -23.288 1.00 33.19 214 THR A O 1
ATOM 1645 N N . ARG A 1 215 ? -18.988 -5.245 -21.219 1.00 30.57 215 ARG A N 1
ATOM 1646 C CA . ARG A 1 215 ? -18.645 -6.478 -20.533 1.00 29.62 215 ARG A CA 1
ATOM 1647 C C . ARG A 1 215 ? -19.892 -6.975 -19.828 1.00 29.28 215 ARG A C 1
ATOM 1648 O O . ARG A 1 215 ? -20.598 -6.194 -19.189 1.00 29.28 215 ARG A O 1
ATOM 1656 N N . ILE A 1 216 ? -20.178 -8.266 -19.966 1.00 28.87 216 ILE A N 1
ATOM 1657 C CA . ILE A 1 216 ? -21.301 -8.880 -19.260 1.00 28.83 216 ILE A CA 1
ATOM 1658 C C . ILE A 1 216 ? -20.850 -10.153 -18.558 1.00 28.43 216 ILE A C 1
ATOM 1659 O O . ILE A 1 216 ? -20.385 -11.093 -19.203 1.00 27.20 216 ILE A O 1
ATOM 1664 N N . ALA A 1 217 ? -20.992 -10.166 -17.234 1.00 29.20 217 ALA A N 1
ATOM 1665 C CA . ALA A 1 217 ? -20.713 -11.349 -16.417 1.00 29.89 217 ALA A CA 1
ATOM 1666 C C . ALA A 1 217 ? -22.022 -11.989 -15.959 1.00 30.36 217 ALA A C 1
ATOM 1667 O O . ALA A 1 217 ? -23.008 -11.292 -15.706 1.00 30.10 217 ALA A O 1
ATOM 1669 N N . GLN A 1 218 ? -22.017 -13.317 -15.861 1.00 31.14 218 GLN A N 1
ATOM 1670 C CA . GLN A 1 218 ? -23.184 -14.087 -15.434 1.00 32.45 218 GLN A CA 1
ATOM 1671 C C . GLN A 1 218 ? -22.834 -14.879 -14.180 1.00 31.55 218 GLN A C 1
ATOM 1672 O O . GLN A 1 218 ? -21.815 -15.566 -14.142 1.00 31.44 218 GLN A O 1
ATOM 1678 N N . VAL A 1 219 ? -23.675 -14.779 -13.157 1.00 31.45 219 VAL A N 1
ATOM 1679 C CA . VAL A 1 219 ? -23.487 -15.550 -11.928 1.00 31.63 219 VAL A CA 1
ATOM 1680 C C . VAL A 1 219 ? -24.786 -16.249 -11.546 1.00 31.28 219 VAL A C 1
ATOM 1681 O O . VAL A 1 219 ? -25.824 -15.607 -11.378 1.00 31.04 219 VAL A O 1
ATOM 1685 N N . ASN A 1 220 ? -24.718 -17.572 -11.419 1.00 31.95 220 ASN A N 1
ATOM 1686 C CA . ASN A 1 220 ? -25.830 -18.357 -10.886 1.00 32.39 220 ASN A CA 1
ATOM 1687 C C . ASN A 1 220 ? -25.712 -18.469 -9.373 1.00 32.43 220 ASN A C 1
ATOM 1688 O O . ASN A 1 220 ? -24.608 -18.582 -8.848 1.00 32.37 220 ASN A O 1
ATOM 1693 N N . ALA A 1 221 ? -26.848 -18.429 -8.683 1.00 33.85 221 ALA A N 1
ATOM 1694 C CA . ALA A 1 221 ? -26.894 -18.650 -7.233 1.00 35.75 221 ALA A CA 1
ATOM 1695 C C . ALA A 1 221 ? -28.216 -19.294 -6.821 1.00 37.10 221 ALA A C 1
ATOM 1696 O O . ALA A 1 221 ? -29.167 -19.322 -7.601 1.00 37.21 221 ALA A O 1
ATOM 1698 N N . VAL A 1 222 ? -28.275 -19.812 -5.595 1.00 39.45 222 VAL A N 1
ATOM 1699 C CA . VAL A 1 222 ? -29.542 -20.315 -5.046 1.00 41.43 222 VAL A CA 1
ATOM 1700 C C . VAL A 1 222 ? -30.407 -19.178 -4.507 1.00 42.44 222 VAL A C 1
ATOM 1701 O O . VAL A 1 222 ? -31.600 -19.363 -4.257 1.00 44.00 222 VAL A O 1
ATOM 1705 N N . ASP A 1 223 ? -29.803 -18.006 -4.338 1.00 42.20 223 ASP A N 1
ATOM 1706 C CA . ASP A 1 223 ? -30.497 -16.840 -3.821 1.00 43.26 223 ASP A CA 1
ATOM 1707 C C . ASP A 1 223 ? -29.824 -15.575 -4.357 1.00 40.95 223 ASP A C 1
ATOM 1708 O O . ASP A 1 223 ? -28.611 -15.434 -4.263 1.00 38.94 223 ASP A O 1
ATOM 1713 N N . LEU A 1 224 ? -30.611 -14.663 -4.917 1.00 40.25 224 LEU A N 1
ATOM 1714 C CA . LEU A 1 224 ? -30.066 -13.451 -5.528 1.00 40.82 224 LEU A CA 1
ATOM 1715 C C . LEU A 1 224 ? -29.298 -12.599 -4.523 1.00 41.09 224 LEU A C 1
ATOM 1716 O O . LEU A 1 224 ? -28.228 -12.072 -4.839 1.00 39.58 224 LEU A O 1
ATOM 1721 N N . ASP A 1 225 ? -29.837 -12.478 -3.314 1.00 41.62 225 ASP A N 1
ATOM 1722 C CA . ASP A 1 225 ? -29.203 -11.672 -2.276 1.00 42.63 225 ASP A CA 1
ATOM 1723 C C . ASP A 1 225 ? -27.850 -12.222 -1.809 1.00 41.43 225 ASP A C 1
ATOM 1724 O O . ASP A 1 225 ? -27.002 -11.447 -1.387 1.00 41.43 225 ASP A O 1
ATOM 1729 N N . GLU A 1 226 ? -27.640 -13.537 -1.898 1.00 40.80 226 GLU A N 1
ATOM 1730 C CA . GLU A 1 226 ? -26.313 -14.136 -1.638 1.00 40.66 226 GLU A CA 1
ATOM 1731 C C . GLU A 1 226 ? -25.200 -13.360 -2.321 1.00 36.92 226 GLU A C 1
ATOM 1732 O O . GLU A 1 226 ? -24.139 -13.140 -1.748 1.00 34.75 226 GLU A O 1
ATOM 1738 N N . VAL A 1 227 ? -25.450 -13.003 -3.577 1.00 35.06 227 VAL A N 1
ATOM 1739 C CA . VAL A 1 227 ? -24.504 -12.257 -4.389 1.00 33.84 227 VAL A CA 1
ATOM 1740 C C . VAL A 1 227 ? -24.717 -10.761 -4.182 1.00 33.38 227 VAL A C 1
ATOM 1741 O O . VAL A 1 227 ? -23.769 -10.028 -3.915 1.00 33.09 227 VAL A O 1
ATOM 1745 N N . LEU A 1 228 ? -25.965 -10.319 -4.289 1.00 34.36 228 LEU A N 1
ATOM 1746 C CA . LEU A 1 228 ? -26.262 -8.886 -4.397 1.00 35.42 228 LEU A CA 1
ATOM 1747 C C . LEU A 1 228 ? -26.029 -8.026 -3.148 1.00 36.02 228 LEU A C 1
ATOM 1748 O O . LEU A 1 228 ? -25.928 -6.814 -3.285 1.00 35.40 228 LEU A O 1
ATOM 1753 N N . ASN A 1 229 ? -25.926 -8.592 -1.947 1.00 36.94 229 ASN A N 1
ATOM 1754 C CA . ASN A 1 229 ? -25.492 -7.726 -0.827 1.00 38.50 229 ASN A CA 1
ATOM 1755 C C . ASN A 1 229 ? -23.976 -7.609 -0.698 1.00 35.45 229 ASN A C 1
ATOM 1756 O O . ASN A 1 229 ? -23.490 -6.979 0.228 1.00 34.97 229 ASN A O 1
ATOM 1761 N N . ARG A 1 230 ? -23.240 -8.182 -1.651 1.00 33.43 230 ARG A N 1
ATOM 1762 C CA . ARG A 1 230 ? -21.828 -7.850 -1.849 1.00 33.00 230 ARG A CA 1
ATOM 1763 C C . ARG A 1 230 ? -21.676 -6.754 -2.926 1.00 33.53 230 ARG A C 1
ATOM 1764 O O . ARG A 1 230 ? -20.574 -6.488 -3.408 1.00 32.34 230 ARG A O 1
ATOM 1772 N N . LYS A 1 231 ? -22.800 -6.133 -3.279 1.00 34.18 231 LYS A N 1
ATOM 1773 C CA . LYS A 1 231 ? -22.898 -5.085 -4.302 1.00 36.59 231 LYS A CA 1
ATOM 1774 C C . LYS A 1 231 ? -21.741 -4.083 -4.302 1.00 35.20 231 LYS A C 1
ATOM 1775 O O . LYS A 1 231 ? -21.149 -3.802 -5.341 1.00 34.12 231 LYS A O 1
ATOM 1781 N N . GLU A 1 232 ? -21.429 -3.544 -3.130 1.00 34.29 232 GLU A N 1
ATOM 1782 C CA . GLU A 1 232 ? -20.410 -2.511 -3.026 1.00 35.03 232 GLU A CA 1
ATOM 1783 C C . GLU A 1 232 ? -19.042 -3.011 -3.502 1.00 33.42 232 GLU A C 1
ATOM 1784 O O . GLU A 1 232 ? -18.360 -2.325 -4.268 1.00 32.44 232 GLU A O 1
ATOM 1790 N N . ASP A 1 233 ? -18.648 -4.202 -3.057 1.00 31.26 233 ASP A N 1
ATOM 1791 C CA . ASP A 1 233 ? -17.379 -4.784 -3.490 1.00 30.98 233 ASP A CA 1
ATOM 1792 C C . ASP A 1 233 ? -17.423 -5.161 -4.966 1.00 29.32 233 ASP A C 1
ATOM 1793 O O . ASP A 1 233 ? -16.432 -5.009 -5.673 1.00 27.47 233 ASP A O 1
ATOM 1798 N N . LEU A 1 234 ? -18.570 -5.665 -5.410 1.00 28.74 234 LEU A N 1
ATOM 1799 C CA . LEU A 1 234 ? -18.784 -5.995 -6.820 1.00 29.22 234 LEU A CA 1
ATOM 1800 C C . LEU A 1 234 ? -18.588 -4.754 -7.698 1.00 29.39 234 LEU A C 1
ATOM 1801 O O . LEU A 1 234 ? -17.760 -4.761 -8.607 1.00 28.65 234 LEU A O 1
ATOM 1806 N N . GLU A 1 235 ? -19.347 -3.698 -7.409 1.00 30.27 235 GLU A N 1
ATOM 1807 C CA . GLU A 1 235 ? -19.276 -2.438 -8.167 1.00 31.96 235 GLU A CA 1
ATOM 1808 C C . GLU A 1 235 ? -17.858 -1.908 -8.267 1.00 31.71 235 GLU A C 1
ATOM 1809 O O . GLU A 1 235 ? -17.415 -1.481 -9.333 1.00 31.50 235 GLU A O 1
ATOM 1815 N N . LYS A 1 236 ? -17.160 -1.928 -7.139 1.00 32.55 236 LYS A N 1
ATOM 1816 C CA . LYS A 1 236 ? -15.787 -1.454 -7.064 1.00 33.99 236 LYS A CA 1
ATOM 1817 C C . LYS A 1 236 ? -14.895 -2.193 -8.055 1.00 32.41 236 LYS A C 1
ATOM 1818 O O . LYS A 1 236 ? -14.098 -1.579 -8.764 1.00 31.08 236 LYS A O 1
ATOM 1824 N N . GLU A 1 237 ? -15.022 -3.516 -8.094 1.00 30.46 237 GLU A N 1
ATOM 1825 C CA . GLU A 1 237 ? -14.214 -4.323 -8.996 1.00 29.90 237 GLU A CA 1
ATOM 1826 C C . GLU A 1 237 ? -14.663 -4.130 -10.447 1.00 28.22 237 GLU A C 1
ATOM 1827 O O . GLU A 1 237 ? -13.831 -4.092 -11.345 1.00 27.07 237 GLU A O 1
ATOM 1833 N N . MET A 1 238 ? -15.969 -3.990 -10.664 1.00 27.70 238 MET A N 1
ATOM 1834 C CA . MET A 1 238 ? -16.512 -3.782 -12.012 1.00 27.50 238 MET A CA 1
ATOM 1835 C C . MET A 1 238 ? -16.050 -2.449 -12.610 1.00 27.45 238 MET A C 1
ATOM 1836 O O . MET A 1 238 ? -15.761 -2.367 -13.805 1.00 26.81 238 MET A O 1
ATOM 1841 N N . LEU A 1 239 ? -15.989 -1.411 -11.779 1.00 27.76 239 LEU A N 1
ATOM 1842 C CA . LEU A 1 239 ? -15.458 -0.110 -12.204 1.00 28.03 239 LEU A CA 1
ATOM 1843 C C . LEU A 1 239 ? -13.952 -0.176 -12.468 1.00 27.71 239 LEU A C 1
ATOM 1844 O O . LEU A 1 239 ? -13.469 0.367 -13.463 1.00 27.97 239 LEU A O 1
ATOM 1849 N N . ALA A 1 240 ? -13.214 -0.843 -11.584 1.00 27.42 240 ALA A N 1
ATOM 1850 C CA . ALA A 1 240 ? -11.765 -0.991 -11.752 1.00 27.98 240 ALA A CA 1
ATOM 1851 C C . ALA A 1 240 ? -11.407 -1.689 -13.062 1.00 28.59 240 ALA A C 1
ATOM 1852 O O . ALA A 1 240 ? -10.520 -1.238 -13.794 1.00 28.96 240 ALA A O 1
ATOM 1854 N N . VAL A 1 241 ? -12.102 -2.788 -13.350 1.00 28.31 241 VAL A N 1
ATOM 1855 C CA . VAL A 1 241 ? -11.874 -3.541 -14.582 1.00 28.23 241 VAL A CA 1
ATOM 1856 C C . VAL A 1 241 ? -12.290 -2.717 -15.804 1.00 27.54 241 VAL A C 1
ATOM 1857 O O . VAL A 1 241 ? -11.594 -2.715 -16.817 1.00 27.05 241 VAL A O 1
ATOM 1861 N N . SER A 1 242 ? -13.414 -2.014 -15.702 1.00 28.05 242 SER A N 1
ATOM 1862 C CA . SER A 1 242 ? -13.884 -1.151 -16.786 1.00 28.65 242 SER A CA 1
ATOM 1863 C C . SER A 1 242 ? -12.842 -0.103 -17.189 1.00 29.72 242 SER A C 1
ATOM 1864 O O . SER A 1 242 ? -12.603 0.115 -18.381 1.00 29.34 242 SER A O 1
ATOM 1867 N N . ALA A 1 243 ? -12.213 0.527 -16.199 1.00 30.10 243 ALA A N 1
ATOM 1868 C CA . ALA A 1 243 ? -11.142 1.489 -16.461 1.00 30.61 243 ALA A CA 1
ATOM 1869 C C . ALA A 1 243 ? -9.934 0.797 -17.079 1.00 31.39 243 ALA A C 1
ATOM 1870 O O . ALA A 1 243 ? -9.383 1.264 -18.077 1.00 30.77 243 ALA A O 1
ATOM 1872 N N . GLN A 1 244 ? -9.533 -0.326 -16.491 1.00 32.51 244 GLN A N 1
ATOM 1873 C CA . GLN A 1 244 ? -8.336 -1.032 -16.941 1.00 33.96 244 GLN A CA 1
ATOM 1874 C C . GLN A 1 244 ? -8.468 -1.610 -18.350 1.00 33.03 244 GLN A C 1
ATOM 1875 O O . GLN A 1 244 ? -7.487 -1.653 -19.088 1.00 32.09 244 GLN A O 1
ATOM 1881 N N . GLU A 1 245 ? -9.675 -2.026 -18.726 1.00 32.18 245 GLU A N 1
ATOM 1882 C CA . GLU A 1 245 ? -9.912 -2.630 -20.039 1.00 32.77 245 GLU A CA 1
ATOM 1883 C C . GLU A 1 245 ? -10.628 -1.694 -21.020 1.00 32.47 245 GLU A C 1
ATOM 1884 O O . GLU A 1 245 ? -10.933 -2.094 -22.142 1.00 31.57 245 GLU A O 1
ATOM 1890 N N . LYS A 1 246 ? -10.889 -0.456 -20.600 1.00 32.84 246 LYS A N 1
ATOM 1891 C CA . LYS A 1 246 ? -11.590 0.541 -21.426 1.00 33.28 246 LYS A CA 1
ATOM 1892 C C . LYS A 1 246 ? -12.992 0.095 -21.852 1.00 32.63 246 LYS A C 1
ATOM 1893 O O . LYS A 1 246 ? -13.416 0.362 -22.981 1.00 32.58 246 LYS A O 1
ATOM 1899 N N . TYR A 1 247 ? -13.715 -0.572 -20.955 1.00 31.15 247 TYR A N 1
ATOM 1900 C CA . TYR A 1 247 ? -15.107 -0.910 -21.224 1.00 30.92 247 TYR A CA 1
ATOM 1901 C C . TYR A 1 247 ? -15.976 0.324 -21.043 1.00 30.60 247 TYR A C 1
ATOM 1902 O O . TYR A 1 247 ? -15.706 1.161 -20.187 1.00 31.12 247 TYR A O 1
ATOM 1911 N N . ASP A 1 248 ? -17.036 0.405 -21.839 1.00 29.98 248 ASP A N 1
ATOM 1912 C CA . ASP A 1 248 ? -18.018 1.477 -21.740 1.00 29.90 248 ASP A CA 1
ATOM 1913 C C . ASP A 1 248 ? -19.134 1.136 -20.776 1.00 30.10 248 ASP A C 1
ATOM 1914 O O . ASP A 1 248 ? -19.895 2.017 -20.364 1.00 29.68 248 ASP A O 1
ATOM 1919 N N . LEU A 1 249 ? -19.231 -0.147 -20.431 1.00 29.63 249 LEU A N 1
ATOM 1920 C CA . LEU A 1 249 ? -20.303 -0.656 -19.600 1.00 29.29 249 LEU A CA 1
ATOM 1921 C C . LEU A 1 249 ? -19.899 -2.028 -19.052 1.00 29.74 249 LEU A C 1
ATOM 1922 O O . LEU A 1 249 ? -19.272 -2.820 -19.758 1.00 30.53 249 LEU A O 1
ATOM 1927 N N . PHE A 1 250 ? -20.239 -2.292 -17.794 1.00 29.50 250 PHE A N 1
ATOM 1928 C CA . PHE A 1 250 ? -20.044 -3.613 -17.187 1.00 29.10 250 PHE A CA 1
ATOM 1929 C C . PHE A 1 250 ? -21.372 -3.996 -16.548 1.00 29.13 250 PHE A C 1
ATOM 1930 O O . PHE A 1 250 ? -21.851 -3.308 -15.651 1.00 28.79 250 PHE A O 1
ATOM 1938 N N . VAL A 1 251 ? -21.967 -5.081 -17.036 1.00 29.12 251 VAL A N 1
ATOM 1939 C CA . VAL A 1 251 ? -23.219 -5.601 -16.499 1.00 29.63 251 VAL A CA 1
ATOM 1940 C C . VAL A 1 251 ? -22.972 -6.935 -15.799 1.00 29.43 251 VAL A C 1
ATOM 1941 O O . VAL A 1 251 ? -22.353 -7.830 -16.370 1.00 28.96 251 VAL A O 1
ATOM 1945 N N . LEU A 1 252 ? -23.456 -7.059 -14.566 1.00 29.56 252 LEU A N 1
ATOM 1946 C CA . LEU A 1 252 ? -23.474 -8.338 -13.864 1.00 29.54 252 LEU A CA 1
ATOM 1947 C C . LEU A 1 252 ? -24.904 -8.855 -13.865 1.00 29.83 252 LEU A C 1
ATOM 1948 O O . LEU A 1 252 ? -25.804 -8.179 -13.377 1.00 29.70 252 LEU A O 1
ATOM 1953 N N . VAL A 1 253 ? -25.113 -10.043 -14.427 1.00 29.70 253 VAL A N 1
ATOM 1954 C CA . VAL A 1 253 ? -26.413 -10.696 -14.373 1.00 30.23 253 VAL A CA 1
ATOM 1955 C C . VAL A 1 253 ? -26.351 -11.766 -13.292 1.00 30.18 253 VAL A C 1
ATOM 1956 O O . VAL A 1 253 ? -25.528 -12.681 -13.368 1.00 30.00 253 VAL A O 1
ATOM 1960 N N . VAL A 1 254 ? -27.196 -11.631 -12.276 1.00 30.31 254 VAL A N 1
ATOM 1961 C CA . VAL A 1 254 ? -27.302 -12.635 -11.225 1.00 31.75 254 VAL A CA 1
ATOM 1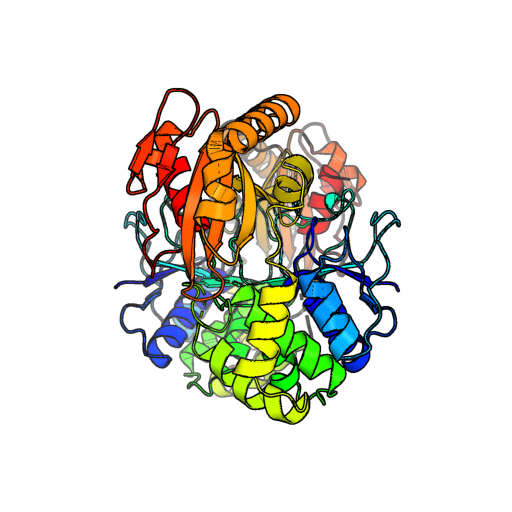962 C C . VAL A 1 254 ? -28.607 -13.384 -11.431 1.00 32.99 254 VAL A C 1
ATOM 1963 O O . VAL A 1 254 ? -29.655 -12.763 -11.589 1.00 33.04 254 VAL A O 1
ATOM 1967 N N . THR A 1 255 ? -28.537 -14.713 -11.437 1.00 34.75 255 THR A N 1
ATOM 1968 C CA . THR A 1 255 ? -29.706 -15.551 -11.702 1.00 36.51 255 THR A CA 1
ATOM 1969 C C . THR A 1 255 ? -29.906 -16.607 -10.609 1.00 37.52 255 THR A C 1
ATOM 1970 O O . THR A 1 255 ? -28.989 -17.350 -10.269 1.00 37.59 255 THR A O 1
ATOM 1974 N N . ASP A 1 256 ? -31.119 -16.650 -10.066 1.00 40.10 256 ASP A N 1
ATOM 1975 C CA . ASP A 1 256 ? -31.513 -17.663 -9.090 1.00 42.47 256 ASP A CA 1
ATOM 1976 C C . ASP A 1 256 ? -31.850 -18.957 -9.841 1.00 42.48 256 ASP A C 1
ATOM 1977 O O . ASP A 1 256 ? -32.750 -18.962 -10.674 1.00 42.33 256 ASP A O 1
ATOM 1982 N N . ILE A 1 257 ? -31.126 -20.041 -9.558 1.00 44.63 257 ILE A N 1
ATOM 1983 C CA . ILE A 1 257 ? -31.331 -21.315 -10.278 1.00 47.90 257 ILE A CA 1
ATOM 1984 C C . ILE A 1 257 ? -32.621 -22.045 -9.879 1.00 51.53 257 ILE A C 1
ATOM 1985 O O . ILE A 1 257 ? -33.243 -22.694 -10.716 1.00 54.05 257 ILE A O 1
ATOM 1990 N N . ILE A 1 258 ? -33.015 -21.939 -8.610 1.00 55.78 258 ILE A N 1
ATOM 1991 C CA . ILE A 1 258 ? -34.257 -22.556 -8.124 1.00 58.28 258 ILE A CA 1
ATOM 1992 C C . ILE A 1 258 ? -35.465 -21.765 -8.618 1.00 59.25 258 ILE A C 1
ATOM 1993 O O . ILE A 1 258 ? -36.486 -22.338 -8.988 1.00 59.65 258 ILE A O 1
ATOM 1998 N N . ASN A 1 259 ? -35.318 -20.445 -8.631 1.00 61.51 259 ASN A N 1
ATOM 1999 C CA . ASN A 1 259 ? -36.414 -19.514 -8.874 1.00 61.83 259 ASN A CA 1
ATOM 2000 C C . ASN A 1 259 ? -36.528 -19.065 -10.331 1.00 59.24 259 ASN A C 1
ATOM 2001 O O . ASN A 1 259 ? -37.620 -18.750 -10.798 1.00 58.30 259 ASN A O 1
ATOM 2006 N N . SER A 1 260 ? -35.391 -19.017 -11.028 1.00 57.74 260 SER A N 1
ATOM 2007 C CA . SER A 1 260 ? -35.290 -18.524 -12.415 1.00 55.63 260 SER A CA 1
ATOM 2008 C C . SER A 1 260 ? -35.346 -16.996 -12.543 1.00 52.75 260 SER A C 1
ATOM 2009 O O . SER A 1 260 ? -35.316 -16.468 -13.657 1.00 52.18 260 SER A O 1
ATOM 2012 N N . ASP A 1 261 ? -35.409 -16.292 -11.414 1.00 49.84 261 ASP A N 1
ATOM 2013 C CA . ASP A 1 261 ? -35.421 -14.832 -11.417 1.00 48.07 261 ASP A CA 1
ATOM 2014 C C . ASP A 1 261 ? -34.018 -14.291 -11.666 1.00 46.34 261 ASP A C 1
ATOM 2015 O O . ASP A 1 261 ? -33.034 -14.865 -11.200 1.00 46.88 261 ASP A O 1
ATOM 2020 N N . SER A 1 262 ? -33.940 -13.183 -12.397 1.00 43.58 262 SER A N 1
ATOM 2021 C CA . SER A 1 262 ? -32.668 -12.528 -12.684 1.00 42.66 262 SER A CA 1
ATOM 2022 C C . SER A 1 262 ? -32.738 -11.030 -12.413 1.00 41.17 262 SER A C 1
ATOM 2023 O O . SER A 1 262 ? -33.763 -10.393 -12.652 1.00 42.05 262 SER A O 1
ATOM 2026 N N . LYS A 1 263 ? -31.639 -10.487 -11.898 1.00 38.95 263 LYS A N 1
ATOM 2027 C CA . LYS A 1 263 ? -31.446 -9.046 -11.775 1.00 37.72 263 LYS A CA 1
ATOM 2028 C C . LYS A 1 263 ? -30.110 -8.666 -12.400 1.00 37.15 263 LYS A C 1
ATOM 2029 O O . LYS A 1 263 ? -29.228 -9.517 -12.564 1.00 36.78 263 LYS A O 1
ATOM 2035 N N . ILE A 1 264 ? -29.965 -7.386 -12.736 1.00 35.95 264 ILE A N 1
ATOM 2036 C CA . ILE A 1 264 ? -28.709 -6.875 -13.277 1.00 34.94 264 ILE A CA 1
ATOM 2037 C C . ILE A 1 264 ? -28.167 -5.714 -12.442 1.00 34.05 264 ILE A C 1
ATOM 2038 O O . ILE A 1 264 ? -28.918 -4.851 -11.987 1.00 34.16 264 ILE A O 1
ATOM 2043 N N . LEU A 1 265 ? -26.857 -5.739 -12.222 1.00 32.63 265 LEU A N 1
ATOM 2044 C CA . LEU A 1 265 ? -26.133 -4.674 -11.556 1.00 31.93 265 LEU A CA 1
ATOM 2045 C C . LEU A 1 265 ? -25.242 -4.054 -12.625 1.00 32.11 265 LEU A C 1
ATOM 2046 O O . LEU A 1 265 ? -24.469 -4.763 -13.271 1.00 31.66 265 LEU A O 1
ATOM 2051 N N . VAL A 1 266 ? -25.363 -2.744 -12.829 1.00 32.32 266 VAL A N 1
ATOM 2052 C CA . VAL A 1 266 ? -24.727 -2.090 -13.972 1.00 32.63 266 VAL A CA 1
ATOM 2053 C C . VAL A 1 266 ? -23.855 -0.911 -13.561 1.00 32.76 266 VAL A C 1
ATOM 2054 O O . VAL A 1 266 ? -24.229 -0.096 -12.720 1.00 33.03 266 VAL A O 1
ATOM 2058 N N . VAL A 1 267 ? -22.704 -0.824 -14.215 1.00 32.54 267 VAL A N 1
ATOM 2059 C CA . VAL A 1 267 ? -21.671 0.150 -13.923 1.00 32.62 267 VAL A CA 1
ATOM 2060 C C . VAL A 1 267 ? -21.134 0.680 -15.262 1.00 32.45 267 VAL A C 1
ATOM 2061 O O . VAL A 1 267 ? -21.261 0.010 -16.288 1.00 30.29 267 VAL A O 1
ATOM 2065 N N . GLY A 1 268 ? -20.560 1.885 -15.250 1.00 31.87 268 GLY A N 1
ATOM 2066 C CA . GLY A 1 268 ? -19.770 2.380 -16.382 1.00 32.03 268 GLY A CA 1
ATOM 2067 C C . GLY A 1 268 ? -20.261 3.650 -17.057 1.00 31.83 268 GLY A C 1
ATOM 2068 O O . GLY A 1 268 ? -21.320 4.180 -16.726 1.00 31.09 268 GLY A O 1
ATOM 2069 N N . ALA A 1 269 ? -19.471 4.117 -18.025 1.00 32.37 269 ALA A N 1
ATOM 2070 C CA . ALA A 1 269 ? -19.728 5.364 -18.757 1.00 32.91 269 ALA A CA 1
ATOM 2071 C C . ALA A 1 269 ? -21.144 5.473 -19.320 1.00 33.73 269 ALA A C 1
ATOM 2072 O O . ALA A 1 269 ? -21.752 6.540 -19.254 1.00 33.97 269 ALA A O 1
ATOM 2074 N N . GLU A 1 270 ? -21.668 4.377 -19.865 1.00 34.52 270 GLU A N 1
ATOM 2075 C CA . GLU A 1 270 ? -22.984 4.389 -20.506 1.00 35.47 270 GLU A CA 1
ATOM 2076 C C . GLU A 1 270 ? -24.098 3.864 -19.605 1.00 37.16 270 GLU A C 1
ATOM 2077 O O . GLU A 1 270 ? -25.167 3.500 -20.091 1.00 37.63 270 GLU A O 1
ATOM 2083 N N . LYS A 1 271 ? -23.855 3.866 -18.297 1.00 40.51 271 LYS A N 1
ATOM 2084 C CA . LYS A 1 271 ? -24.781 3.320 -17.301 1.00 44.11 271 LYS A CA 1
ATOM 2085 C C . LYS A 1 271 ? -26.195 3.894 -17.405 1.00 45.76 271 LYS A C 1
ATOM 2086 O O . LYS A 1 271 ? -27.175 3.144 -17.482 1.00 43.98 271 LYS A O 1
ATOM 2092 N N . ASP A 1 272 ? -26.293 5.222 -17.394 1.00 48.14 272 ASP A N 1
ATOM 2093 C CA . ASP A 1 272 ? -27.592 5.910 -17.362 1.00 49.92 272 ASP A CA 1
ATOM 2094 C C . ASP A 1 272 ? -28.431 5.629 -18.603 1.00 49.10 272 ASP A C 1
ATOM 2095 O O . ASP A 1 272 ? -29.659 5.554 -18.530 1.00 48.25 272 ASP A O 1
ATOM 2100 N N . LYS A 1 273 ? -27.756 5.462 -19.735 1.00 48.79 273 LYS A N 1
ATOM 2101 C CA . LYS A 1 273 ? -28.422 5.202 -21.001 1.00 49.30 273 LYS A CA 1
ATOM 2102 C C . LYS A 1 273 ? -29.127 3.845 -21.001 1.00 49.57 273 LYS A C 1
ATOM 2103 O O . LYS A 1 273 ? -30.262 3.736 -21.465 1.00 51.10 273 LYS A O 1
ATOM 2109 N N . VAL A 1 274 ? -28.474 2.819 -20.455 1.00 47.82 274 VAL A N 1
ATOM 2110 C CA . VAL A 1 274 ? -29.091 1.483 -20.394 1.00 47.46 274 VAL A CA 1
ATOM 2111 C C . VAL A 1 274 ? -30.114 1.416 -19.259 1.00 47.40 274 VAL A C 1
ATOM 2112 O O . VAL A 1 274 ? -31.117 0.705 -19.365 1.00 46.59 274 VAL A O 1
ATOM 2116 N N . GLY A 1 275 ? -29.872 2.172 -18.190 1.00 47.94 275 GLY A N 1
ATOM 2117 C CA . GLY A 1 275 ? -30.831 2.292 -17.095 1.00 48.49 275 GLY A CA 1
ATOM 2118 C C . GLY A 1 275 ? -32.234 2.659 -17.553 1.00 50.03 275 GLY A C 1
ATOM 2119 O O . GLY A 1 275 ? -33.220 2.153 -17.017 1.00 49.88 275 GLY A O 1
ATOM 2120 N N . GLU A 1 276 ? -32.327 3.530 -18.553 1.00 51.24 276 GLU A N 1
ATOM 2121 C CA . GLU A 1 276 ? -33.623 3.919 -19.113 1.00 53.71 276 GLU A CA 1
ATOM 2122 C C . GLU A 1 276 ? -34.389 2.744 -19.726 1.00 52.94 276 GLU A C 1
ATOM 2123 O O . GLU A 1 276 ? -35.616 2.737 -19.711 1.00 53.71 276 GLU A O 1
ATOM 2129 N N . ALA A 1 277 ? -33.666 1.757 -20.252 1.00 52.54 277 ALA A N 1
ATOM 2130 C CA . ALA A 1 277 ? -34.284 0.570 -20.854 1.00 51.77 277 ALA A CA 1
ATOM 2131 C C . ALA A 1 277 ? -34.755 -0.475 -19.835 1.00 51.13 277 ALA A C 1
ATOM 2132 O O . ALA A 1 277 ? -35.423 -1.435 -20.214 1.00 51.41 277 ALA A O 1
ATOM 2134 N N . PHE A 1 278 ? -34.408 -0.303 -18.560 1.00 51.34 278 PHE A N 1
ATOM 2135 C CA . PHE A 1 278 ? -34.751 -1.282 -17.525 1.00 51.82 278 PHE A CA 1
ATOM 2136 C C . PHE A 1 278 ? -35.524 -0.663 -16.363 1.00 54.13 278 PHE A C 1
ATOM 2137 O O . PHE A 1 278 ? -35.530 0.554 -16.179 1.00 55.76 278 PHE A O 1
ATOM 2145 N N . ASN A 1 279 ? -36.173 -1.525 -15.583 1.00 56.03 279 ASN A N 1
ATOM 2146 C CA . ASN A 1 279 ? -36.830 -1.123 -14.342 1.00 57.56 279 ASN A CA 1
ATOM 2147 C C . ASN A 1 279 ? -35.795 -0.953 -13.231 1.00 57.29 279 ASN A C 1
ATOM 2148 O O . ASN A 1 279 ? -35.389 -1.931 -12.599 1.00 56.36 279 ASN A O 1
ATOM 2153 N N . VAL A 1 280 ? -35.376 0.290 -13.001 1.00 57.20 280 VAL A N 1
ATOM 2154 C CA . VAL A 1 280 ? -34.367 0.599 -11.988 1.00 58.10 280 VAL A CA 1
ATOM 2155 C C . VAL A 1 280 ? -34.994 0.570 -10.596 1.00 60.39 280 VAL A C 1
ATOM 2156 O O . VAL A 1 280 ? -35.993 1.244 -10.341 1.00 62.19 280 VAL A O 1
ATOM 2160 N N . GLN A 1 281 ? -34.394 -0.209 -9.704 1.00 61.42 281 GLN A N 1
ATOM 2161 C CA . GLN A 1 281 ? -34.888 -0.374 -8.340 1.00 63.01 281 GLN A CA 1
ATOM 2162 C C . GLN A 1 281 ? -33.945 0.250 -7.291 1.00 62.26 281 GLN A C 1
ATOM 2163 O O . GLN A 1 281 ? -34.380 0.588 -6.190 1.00 62.83 281 GLN A O 1
ATOM 2169 N N . LEU A 1 282 ? -32.670 0.420 -7.640 1.00 61.37 282 LEU A N 1
ATOM 2170 C CA . LEU A 1 282 ? -31.679 1.013 -6.737 1.00 61.04 282 LEU A CA 1
ATOM 2171 C C . LEU A 1 282 ? -30.629 1.729 -7.590 1.00 61.48 282 LEU A C 1
ATOM 2172 O O . LEU A 1 282 ? -30.161 1.165 -8.578 1.00 58.10 282 LEU A O 1
ATOM 2177 N N . GLU A 1 283 ? -30.261 2.957 -7.224 1.00 62.47 283 GLU A N 1
ATOM 2178 C CA . GLU A 1 283 ? -29.359 3.758 -8.061 1.00 65.39 283 GLU A CA 1
ATOM 2179 C C . GLU A 1 283 ? -28.435 4.688 -7.270 1.00 66.83 283 GLU A C 1
ATOM 2180 O O . GLU A 1 283 ? -28.767 5.118 -6.166 1.00 68.85 283 GLU A O 1
ATOM 2186 N N . ASP A 1 284 ? -27.274 4.983 -7.856 1.00 67.09 284 ASP A N 1
ATOM 2187 C CA . ASP A 1 284 ? -26.338 5.982 -7.329 1.00 67.72 284 ASP A CA 1
ATOM 2188 C C . ASP A 1 284 ? -25.289 6.344 -8.395 1.00 68.34 284 ASP A C 1
ATOM 2189 O O . ASP A 1 284 ? -25.386 5.899 -9.543 1.00 67.21 284 ASP A O 1
ATOM 2194 N N . ASP A 1 285 ? -24.311 7.170 -8.020 1.00 69.05 285 ASP A N 1
ATOM 2195 C CA . ASP A 1 285 ? -23.202 7.539 -8.914 1.00 69.02 285 ASP A CA 1
ATOM 2196 C C . ASP A 1 285 ? -22.412 6.334 -9.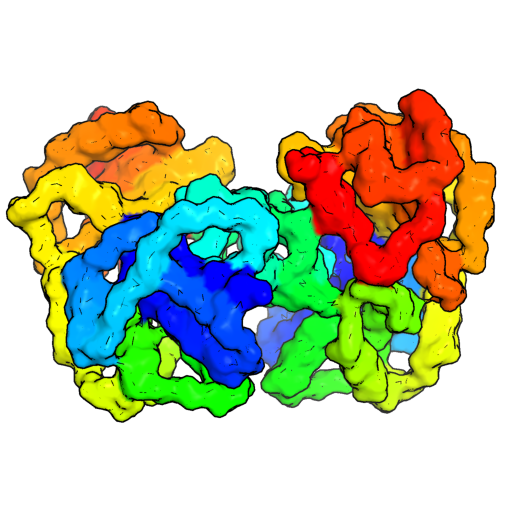431 1.00 66.30 285 ASP A C 1
ATOM 2197 O O . ASP A 1 285 ? -21.993 6.324 -10.590 1.00 65.91 285 ASP A O 1
ATOM 2202 N N . MET A 1 286 ? -22.203 5.334 -8.575 1.00 63.55 286 MET A N 1
ATOM 2203 C CA . MET A 1 286 ? -21.482 4.117 -8.975 1.00 60.40 286 MET A CA 1
ATOM 2204 C C . MET A 1 286 ? -22.287 3.243 -9.947 1.00 54.54 286 MET A C 1
ATOM 2205 O O . MET A 1 286 ? -21.806 2.917 -11.028 1.00 52.05 286 MET A O 1
ATOM 2210 N N . ALA A 1 287 ? -23.508 2.874 -9.566 1.00 49.83 287 ALA A N 1
ATOM 2211 C CA . ALA A 1 287 ? -24.235 1.821 -10.273 1.00 47.17 287 ALA A CA 1
ATOM 2212 C C . ALA A 1 287 ? -25.747 1.951 -10.178 1.00 44.75 287 ALA A C 1
ATOM 2213 O O . ALA A 1 287 ? -26.262 2.753 -9.400 1.00 44.87 287 ALA A O 1
ATOM 2215 N N . PHE A 1 288 ? -26.450 1.160 -10.989 1.00 42.98 288 PHE A N 1
ATOM 2216 C CA . PHE A 1 288 ? -27.876 0.907 -10.774 1.00 42.42 288 PHE A CA 1
ATOM 2217 C C . PHE A 1 288 ? -28.154 -0.593 -10.665 1.00 41.01 288 PHE A C 1
ATOM 2218 O O . PHE A 1 288 ? -27.444 -1.415 -11.250 1.00 39.52 288 PHE A O 1
ATOM 2226 N N . LEU A 1 289 ? -29.186 -0.927 -9.894 1.00 40.45 289 LEU A N 1
ATOM 2227 C CA . LEU A 1 289 ? -29.613 -2.306 -9.680 1.00 40.60 289 LEU A CA 1
ATOM 2228 C C . LEU A 1 289 ? -31.050 -2.415 -10.156 1.00 38.94 289 LEU A C 1
ATOM 2229 O O . LEU A 1 289 ? -31.909 -1.651 -9.721 1.00 38.77 289 LEU A O 1
ATOM 2234 N N . SER A 1 290 ? -31.316 -3.358 -11.050 1.00 38.06 290 SER A N 1
ATOM 2235 C CA . SER A 1 290 ? -32.664 -3.539 -11.566 1.00 38.29 290 SER A CA 1
ATOM 2236 C C . SER A 1 290 ? -33.537 -4.301 -10.574 1.00 39.53 290 SER A C 1
ATOM 2237 O O . SER A 1 290 ? -33.031 -4.995 -9.687 1.00 39.16 290 SER A O 1
ATOM 2240 N N . GLY A 1 291 ? -34.852 -4.162 -10.734 1.00 40.90 291 GLY A N 1
ATOM 2241 C CA . GLY A 1 291 ? -35.804 -5.098 -10.141 1.00 42.11 291 GLY A CA 1
ATOM 2242 C C . GLY A 1 291 ? -35.672 -6.412 -10.888 1.00 43.01 291 GLY A C 1
ATOM 2243 O O . GLY A 1 291 ? -34.825 -6.532 -11.780 1.00 43.46 291 GLY A O 1
ATOM 2244 N N . VAL A 1 292 ? -36.500 -7.399 -10.553 1.00 44.64 292 VAL A N 1
ATOM 2245 C CA . VAL A 1 292 ? -36.380 -8.702 -11.212 1.00 45.45 292 VAL A CA 1
ATOM 2246 C C . VAL A 1 292 ? -36.768 -8.499 -12.673 1.00 46.30 292 VAL A C 1
ATOM 2247 O O . VAL A 1 292 ? -37.782 -7.874 -12.982 1.00 45.31 292 VAL A O 1
ATOM 2251 N N . VAL A 1 293 ? -35.930 -9.014 -13.561 1.00 47.16 293 VAL A N 1
ATOM 2252 C CA . VAL A 1 293 ? -36.017 -8.708 -14.979 1.00 48.83 293 VAL A CA 1
ATOM 2253 C C . VAL A 1 293 ? -37.139 -9.515 -15.632 1.00 50.09 293 VAL A C 1
ATOM 2254 O O . VAL A 1 293 ? -37.526 -10.570 -15.131 1.00 49.03 293 VAL A O 1
ATOM 2258 N N . SER A 1 294 ? -37.675 -8.991 -16.734 1.00 52.49 294 SER A N 1
ATOM 2259 C CA . SER A 1 294 ? -38.684 -9.693 -17.530 1.00 54.93 294 SER A CA 1
ATOM 2260 C C . SER A 1 294 ? -38.227 -11.100 -17.907 1.00 56.95 294 SER A C 1
ATOM 2261 O O . SER A 1 294 ? -37.091 -11.295 -18.334 1.00 58.34 294 SER A O 1
ATOM 2264 N N . ARG A 1 295 ? -39.124 -12.071 -17.757 1.00 58.85 295 ARG A N 1
ATOM 2265 C CA . ARG A 1 295 ? -38.827 -13.466 -18.072 1.00 60.48 295 ARG A CA 1
ATOM 2266 C C . ARG A 1 295 ? -38.723 -13.705 -19.583 1.00 60.17 295 ARG A C 1
ATOM 2267 O O . ARG A 1 295 ? -38.039 -14.631 -20.014 1.00 60.92 295 ARG A O 1
ATOM 2275 N N . LYS A 1 296 ? -39.380 -12.865 -20.382 1.00 60.34 296 LYS A N 1
ATOM 2276 C CA . LYS A 1 296 ? -39.477 -13.091 -21.831 1.00 61.77 296 LYS A CA 1
ATOM 2277 C C . LYS A 1 296 ? -38.459 -12.318 -22.683 1.00 60.61 296 LYS A C 1
ATOM 2278 O O . LYS A 1 296 ? -38.073 -12.787 -23.756 1.00 60.74 296 LYS A O 1
ATOM 2284 N N . LYS A 1 297 ? -38.030 -11.145 -22.218 1.00 57.98 297 LYS A N 1
ATOM 2285 C CA . LYS A 1 297 ? -37.087 -10.316 -22.979 1.00 55.80 297 LYS A CA 1
ATOM 2286 C C . LYS A 1 297 ? -35.641 -10.789 -22.813 1.00 52.19 297 LYS A C 1
ATOM 2287 O O . LYS A 1 297 ? -35.236 -11.196 -21.728 1.00 51.37 297 LYS A O 1
ATOM 2293 N N . GLN A 1 298 ? -34.870 -10.736 -23.896 1.00 48.27 298 GLN A N 1
ATOM 2294 C CA . GLN A 1 298 ? -33.453 -11.099 -23.856 1.00 45.59 298 GLN A CA 1
ATOM 2295 C C . GLN A 1 298 ? -32.617 -9.888 -23.446 1.00 42.59 298 GLN A C 1
ATOM 2296 O O . GLN A 1 298 ? -32.846 -8.780 -23.925 1.00 41.43 298 GLN A O 1
ATOM 2302 N N . ILE A 1 299 ? -31.642 -10.106 -22.570 1.00 40.72 299 ILE A N 1
ATOM 2303 C CA . ILE A 1 299 ? -30.880 -9.003 -21.980 1.00 39.82 299 ILE A CA 1
ATOM 2304 C C . ILE A 1 299 ? -29.884 -8.394 -22.967 1.00 38.62 299 ILE A C 1
ATOM 2305 O O . ILE A 1 299 ? -29.817 -7.173 -23.101 1.00 38.09 299 ILE A O 1
ATOM 2310 N N . VAL A 1 300 ? -29.118 -9.238 -23.653 1.00 37.28 300 VAL A N 1
ATOM 2311 C CA . VAL A 1 300 ? -28.061 -8.753 -24.547 1.00 37.16 300 VAL A CA 1
ATOM 2312 C C . VAL A 1 300 ? -28.608 -7.855 -25.670 1.00 37.66 300 VAL A C 1
ATOM 2313 O O . VAL A 1 300 ? -28.089 -6.759 -25.879 1.00 37.17 300 VAL A O 1
ATOM 2317 N N . PRO A 1 301 ? -29.657 -8.305 -26.389 1.00 38.07 301 PRO A N 1
ATOM 2318 C CA . PRO A 1 301 ? -30.234 -7.419 -27.402 1.00 38.79 301 PRO A CA 1
ATOM 2319 C C . PRO A 1 301 ? -30.815 -6.143 -26.813 1.00 39.43 301 PRO A C 1
ATOM 2320 O O . PRO A 1 301 ? -30.709 -5.085 -27.426 1.00 39.76 301 PRO A O 1
ATOM 2324 N N . GLN A 1 302 ? -31.410 -6.242 -25.628 1.00 40.62 302 GLN A N 1
ATOM 2325 C CA . GLN A 1 302 ? -31.999 -5.083 -24.965 1.00 42.05 302 GLN A CA 1
ATOM 2326 C C . GLN A 1 302 ? -30.938 -4.032 -24.641 1.00 41.02 302 GLN A C 1
ATOM 2327 O O . GLN A 1 302 ? -31.155 -2.841 -24.855 1.00 40.26 302 GLN A O 1
ATOM 2333 N N . ILE A 1 303 ? -29.792 -4.479 -24.133 1.00 40.18 303 ILE A N 1
ATOM 2334 C CA . ILE A 1 303 ? -28.671 -3.580 -23.862 1.00 39.69 303 ILE A CA 1
ATOM 2335 C C . ILE A 1 303 ? -28.151 -2.965 -25.165 1.00 39.36 303 ILE A C 1
ATOM 2336 O O . ILE A 1 303 ? -27.932 -1.755 -25.237 1.00 37.99 303 ILE A O 1
ATOM 2341 N N . THR A 1 304 ? -27.958 -3.800 -26.186 1.00 38.71 304 THR A N 1
ATOM 2342 C CA . THR A 1 304 ? -27.475 -3.333 -27.487 1.00 38.62 304 THR A CA 1
ATOM 2343 C C . THR A 1 304 ? -28.365 -2.225 -28.056 1.00 40.84 304 THR A C 1
ATOM 2344 O O . THR A 1 304 ? -27.860 -1.204 -28.533 1.00 39.36 304 THR A O 1
ATOM 2348 N N . GLU A 1 305 ? -29.680 -2.422 -27.990 1.00 42.55 305 GLU A N 1
ATOM 2349 C CA . GLU A 1 305 ? -30.635 -1.439 -28.510 1.00 45.54 305 GLU A CA 1
ATOM 2350 C C . GLU A 1 305 ? -30.579 -0.134 -27.716 1.00 45.82 305 GLU A C 1
ATOM 2351 O O . GLU A 1 305 ? -30.710 0.945 -28.289 1.00 46.40 305 GLU A O 1
ATOM 2357 N N . ALA A 1 306 ? -30.383 -0.235 -26.403 1.00 46.62 306 ALA A N 1
ATOM 2358 C CA . ALA A 1 306 ? -30.269 0.947 -25.546 1.00 47.89 306 ALA A CA 1
ATOM 2359 C C . ALA A 1 306 ? -29.032 1.783 -25.882 1.00 48.61 306 ALA A C 1
ATOM 2360 O O . ALA A 1 306 ? -29.066 3.007 -25.795 1.00 49.86 306 ALA A O 1
ATOM 2362 N N . LEU A 1 307 ? -27.950 1.115 -26.271 1.00 50.00 307 LEU A N 1
ATOM 2363 C CA . LEU A 1 307 ? -26.695 1.791 -26.614 1.00 52.50 307 LEU A CA 1
ATOM 2364 C C . LEU A 1 307 ? -26.665 2.328 -28.047 1.00 55.35 307 LEU A C 1
ATOM 2365 O O . LEU A 1 307 ? -26.026 3.345 -28.312 1.00 57.11 307 LEU A O 1
ATOM 2370 N N . THR A 1 308 ? -27.342 1.644 -28.965 1.00 58.40 308 THR A N 1
ATOM 2371 C CA . THR A 1 308 ? -27.306 2.009 -30.381 1.00 60.74 308 THR A CA 1
ATOM 2372 C C . THR A 1 308 ? -28.490 2.892 -30.761 1.00 62.96 308 THR A C 1
ATOM 2373 O O . THR A 1 308 ? -28.308 3.967 -31.332 1.00 65.74 308 THR A O 1
ATOM 2377 N N . LYS A 1 309 ? -29.698 2.435 -30.444 1.00 65.24 309 LYS A N 1
ATOM 2378 C CA . LYS A 1 309 ? -30.912 3.197 -30.723 1.00 66.74 309 LYS A CA 1
ATOM 2379 C C . LYS A 1 309 ? -31.081 4.355 -29.742 1.00 68.24 309 LYS A C 1
ATOM 2380 O O . LYS A 1 309 ? -32.042 4.403 -28.973 1.00 68.86 309 LYS A O 1
ATOM 2381 N N . ALA B 1 2 ? -47.540 -8.166 -41.066 1.00 61.26 2 ALA B N 1
ATOM 2382 C CA . ALA B 1 2 ? -46.085 -8.327 -40.761 1.00 60.78 2 ALA B CA 1
ATOM 2383 C C . ALA B 1 2 ? -45.269 -8.495 -42.043 1.00 59.49 2 ALA B C 1
ATOM 2384 O O . ALA B 1 2 ? -45.074 -9.612 -42.520 1.00 58.85 2 ALA B O 1
ATOM 2386 N N . LYS B 1 3 ? -44.807 -7.378 -42.599 1.00 58.63 3 LYS B N 1
ATOM 2387 C CA . LYS B 1 3 ? -43.966 -7.393 -43.798 1.00 58.33 3 LYS B CA 1
ATOM 2388 C C . LYS B 1 3 ? -42.583 -7.941 -43.494 1.00 55.44 3 LYS B C 1
ATOM 2389 O O . LYS B 1 3 ? -42.046 -7.720 -42.413 1.00 55.09 3 LYS B O 1
ATOM 2395 N N . THR B 1 4 ? -42.008 -8.660 -44.451 1.00 52.83 4 THR B N 1
ATOM 2396 C CA . THR B 1 4 ? -40.570 -8.918 -44.434 1.00 51.84 4 THR B CA 1
ATOM 2397 C C . THR B 1 4 ? -39.983 -8.668 -45.822 1.00 49.18 4 THR B C 1
ATOM 2398 O O . THR B 1 4 ? -40.424 -9.235 -46.828 1.00 46.61 4 THR B O 1
ATOM 2402 N N . TYR B 1 5 ? -38.987 -7.789 -45.847 1.00 46.11 5 TYR B N 1
ATOM 2403 C CA . TYR B 1 5 ? -38.346 -7.361 -47.074 1.00 43.72 5 TYR B CA 1
ATOM 2404 C C . TYR B 1 5 ? -37.217 -8.330 -47.380 1.00 41.70 5 TYR B C 1
ATOM 2405 O O . TYR B 1 5 ? -36.369 -8.587 -46.525 1.00 41.69 5 TYR B O 1
ATOM 2414 N N . ILE B 1 6 ? -37.219 -8.880 -48.589 1.00 39.08 6 ILE B N 1
ATOM 2415 C CA . ILE B 1 6 ? -36.175 -9.796 -49.024 1.00 38.83 6 ILE B CA 1
ATOM 2416 C C . ILE B 1 6 ? -35.449 -9.187 -50.219 1.00 38.50 6 ILE B C 1
ATOM 2417 O O . ILE B 1 6 ? -36.077 -8.867 -51.228 1.00 39.48 6 ILE B O 1
ATOM 2422 N N . PHE B 1 7 ? -34.131 -9.027 -50.113 1.00 37.36 7 PHE B N 1
ATOM 2423 C CA . PHE B 1 7 ? -33.358 -8.417 -51.203 1.00 36.18 7 PHE B CA 1
ATOM 2424 C C . PHE B 1 7 ? -31.889 -8.823 -51.235 1.00 35.16 7 PHE B C 1
ATOM 2425 O O . PHE B 1 7 ? -31.319 -9.274 -50.231 1.00 33.86 7 PHE B O 1
ATOM 2433 N N . GLY B 1 8 ? -31.300 -8.661 -52.419 1.00 33.49 8 GLY B N 1
ATOM 2434 C CA . GLY B 1 8 ? -29.876 -8.864 -52.636 1.00 32.96 8 GLY B CA 1
ATOM 2435 C C . GLY B 1 8 ? -29.109 -7.557 -52.531 1.00 32.06 8 GLY B C 1
ATOM 2436 O O . GLY B 1 8 ? -29.622 -6.572 -52.001 1.00 32.01 8 GLY B O 1
ATOM 2437 N N . HIS B 1 9 ? -27.882 -7.560 -53.046 1.00 31.38 9 HIS B N 1
ATOM 2438 C CA . HIS B 1 9 ? -26.965 -6.419 -52.912 1.00 30.61 9 HIS B CA 1
ATOM 2439 C C . HIS B 1 9 ? -27.246 -5.287 -53.901 1.00 31.71 9 HIS B C 1
ATOM 2440 O O . HIS B 1 9 ? -27.993 -5.456 -54.870 1.00 32.10 9 HIS B O 1
ATOM 2447 N N . LYS B 1 10 ? -26.651 -4.126 -53.635 1.00 32.32 10 LYS B N 1
ATOM 2448 C CA . LYS B 1 10 ? -26.656 -3.008 -54.584 1.00 32.61 10 LYS B CA 1
ATOM 2449 C C . LYS B 1 10 ? -25.962 -3.421 -55.878 1.00 31.56 10 LYS B C 1
ATOM 2450 O O . LYS B 1 10 ? -25.147 -4.350 -55.888 1.00 31.21 10 LYS B O 1
ATOM 2456 N N . ASN B 1 11 ? -26.284 -2.722 -56.967 1.00 31.23 11 ASN B N 1
ATOM 2457 C CA . ASN B 1 11 ? -25.845 -3.119 -58.308 1.00 30.01 11 ASN B CA 1
ATOM 2458 C C . ASN B 1 11 ? -26.017 -4.626 -58.508 1.00 29.79 11 ASN B C 1
ATOM 2459 O O . ASN B 1 11 ? -25.057 -5.342 -58.815 1.00 29.17 11 ASN B O 1
ATOM 2464 N N . PRO B 1 12 ? -27.256 -5.115 -58.324 1.00 29.81 12 PRO B N 1
ATOM 2465 C CA . PRO B 1 12 ? -27.510 -6.555 -58.282 1.00 30.04 12 PRO B CA 1
ATOM 2466 C C . PRO B 1 12 ? -27.064 -7.310 -59.527 1.00 30.29 12 PRO B C 1
ATOM 2467 O O . PRO B 1 12 ? -27.265 -6.837 -60.642 1.00 30.35 12 PRO B O 1
ATOM 2471 N N . ASP B 1 13 ? -26.453 -8.474 -59.322 1.00 30.87 13 ASP B N 1
ATOM 2472 C CA . ASP B 1 13 ? -26.182 -9.402 -60.415 1.00 31.62 13 ASP B CA 1
ATOM 2473 C C . ASP B 1 13 ? -27.386 -10.344 -60.580 1.00 32.43 13 ASP B C 1
ATOM 2474 O O . ASP B 1 13 ? -28.429 -10.136 -59.955 1.00 31.27 13 ASP B O 1
ATOM 2479 N N . THR B 1 14 ? -27.263 -11.351 -61.437 1.00 33.61 14 THR B N 1
ATOM 2480 C CA . THR B 1 14 ? -28.366 -12.288 -61.664 1.00 35.25 14 THR B CA 1
ATOM 2481 C C . THR B 1 14 ? -28.672 -13.095 -60.396 1.00 35.50 14 THR B C 1
ATOM 2482 O O . THR B 1 14 ? -29.837 -13.302 -60.056 1.00 35.06 14 THR B O 1
ATOM 2486 N N . ASP B 1 15 ? -27.628 -13.523 -59.691 1.00 35.56 15 ASP B N 1
ATOM 2487 C CA . ASP B 1 15 ? -27.795 -14.233 -58.419 1.00 35.21 15 ASP B CA 1
ATOM 2488 C C . ASP B 1 15 ? -28.599 -13.399 -57.418 1.00 34.47 15 ASP B C 1
ATOM 2489 O O . ASP B 1 15 ? -29.523 -13.906 -56.789 1.00 35.18 15 ASP B O 1
ATOM 2494 N N . ALA B 1 16 ? -28.269 -12.116 -57.298 1.00 33.67 16 ALA B N 1
ATOM 2495 C CA . ALA B 1 16 ? -28.938 -11.228 -56.345 1.00 33.58 16 ALA B CA 1
ATOM 2496 C C . ALA B 1 16 ? -30.422 -11.022 -56.657 1.00 34.10 16 ALA B C 1
ATOM 2497 O O . ALA B 1 16 ? -31.254 -10.964 -55.743 1.00 33.84 16 ALA B O 1
ATOM 2499 N N . ILE B 1 17 ? -30.750 -10.894 -57.941 1.00 34.29 17 ILE B N 1
ATOM 2500 C CA . ILE B 1 17 ? -32.142 -10.719 -58.361 1.00 34.69 17 ILE B CA 1
ATOM 2501 C C . ILE B 1 17 ? -32.906 -12.032 -58.175 1.00 34.10 17 ILE B C 1
ATOM 2502 O O . ILE B 1 17 ? -33.952 -12.063 -57.534 1.00 34.74 17 ILE B O 1
ATOM 2507 N N . SER B 1 18 ? -32.362 -13.108 -58.731 1.00 34.60 18 SER B N 1
ATOM 2508 C CA . SER B 1 18 ? -32.999 -14.418 -58.680 1.00 35.82 18 SER B CA 1
ATOM 2509 C C . SER B 1 18 ? -33.225 -14.896 -57.250 1.00 37.17 18 SER B C 1
ATOM 2510 O O . SER B 1 18 ? -34.340 -15.288 -56.895 1.00 38.11 18 SER B O 1
ATOM 2513 N N . SER B 1 19 ? -32.173 -14.845 -56.433 1.00 36.36 19 SER B N 1
ATOM 2514 C CA . SER B 1 19 ? -32.235 -15.344 -55.055 1.00 34.94 19 SER B CA 1
ATOM 2515 C C . SER B 1 19 ? -33.278 -14.631 -54.199 1.00 34.85 19 SER B C 1
ATOM 2516 O O . SER B 1 19 ? -33.877 -15.247 -53.320 1.00 36.79 19 SER B O 1
ATOM 2519 N N . ALA B 1 20 ? -33.498 -13.344 -54.448 1.00 34.91 20 ALA B N 1
ATOM 2520 C CA . ALA B 1 20 ? -34.537 -12.599 -53.737 1.00 35.15 20 ALA B CA 1
ATOM 2521 C C . ALA B 1 20 ? -35.921 -13.158 -54.073 1.00 36.92 20 ALA B C 1
ATOM 2522 O O . ALA B 1 20 ? -36.754 -13.355 -53.183 1.00 36.56 20 ALA B O 1
ATOM 2524 N N . ILE B 1 21 ? -36.148 -13.411 -55.362 1.00 37.43 21 ILE B N 1
ATOM 2525 C CA . ILE B 1 21 ? -37.401 -13.991 -55.843 1.00 38.20 21 ILE B CA 1
ATOM 2526 C C . ILE B 1 21 ? -37.552 -15.431 -55.360 1.00 37.75 21 ILE B C 1
ATOM 2527 O O . ILE B 1 21 ? -38.623 -15.825 -54.911 1.00 37.27 21 ILE B O 1
ATOM 2532 N N . ILE B 1 22 ? -36.472 -16.203 -55.444 1.00 38.04 22 ILE B N 1
ATOM 2533 C CA . ILE B 1 22 ? -36.495 -17.602 -55.025 1.00 38.07 22 ILE B CA 1
ATOM 2534 C C . ILE B 1 22 ? -36.780 -17.723 -53.524 1.00 39.20 22 ILE B C 1
ATOM 2535 O O . ILE B 1 22 ? -37.532 -18.608 -53.100 1.00 38.36 22 ILE B O 1
ATOM 2540 N N . MET B 1 23 ? -36.197 -16.827 -52.728 1.00 38.88 23 MET B N 1
ATOM 2541 C CA . MET B 1 23 ? -36.387 -16.853 -51.275 1.00 39.22 23 MET B CA 1
ATOM 2542 C C . MET B 1 23 ? -37.777 -16.364 -50.875 1.00 39.87 23 MET B C 1
ATOM 2543 O O . MET B 1 23 ? -38.333 -16.832 -49.882 1.00 38.87 23 MET B O 1
ATOM 2548 N N . ALA B 1 24 ? -38.328 -15.420 -51.634 1.00 41.11 24 ALA B N 1
ATOM 2549 C CA . ALA B 1 24 ? -39.702 -14.967 -51.412 1.00 42.66 24 ALA B CA 1
ATOM 2550 C C . ALA B 1 24 ? -40.686 -16.118 -51.630 1.00 43.64 24 ALA B C 1
ATOM 2551 O O . ALA B 1 24 ? -41.621 -16.292 -50.854 1.00 43.66 24 ALA B O 1
ATOM 2553 N N . GLU B 1 25 ? -40.460 -16.895 -52.687 1.00 44.86 25 GLU B N 1
ATOM 2554 C CA . GLU B 1 25 ? -41.235 -18.108 -52.952 1.00 45.94 25 GLU B CA 1
ATOM 2555 C C . GLU B 1 25 ? -41.099 -19.075 -51.777 1.00 46.71 25 GLU B C 1
ATOM 2556 O O . GLU B 1 25 ? -42.101 -19.550 -51.248 1.00 47.23 25 GLU B O 1
ATOM 2562 N N . PHE B 1 26 ? -39.860 -19.352 -51.372 1.00 46.26 26 PHE B N 1
ATOM 2563 C CA . PHE B 1 26 ? -39.587 -20.233 -50.228 1.00 45.68 26 PHE B CA 1
ATOM 2564 C C . PHE B 1 26 ? -40.380 -19.832 -48.987 1.00 45.85 26 PHE B C 1
ATOM 2565 O O . PHE B 1 26 ? -40.961 -20.684 -48.316 1.00 45.20 26 PHE B O 1
ATOM 2573 N N . GLU B 1 27 ? -40.396 -18.535 -48.692 1.00 45.41 27 GLU B N 1
ATOM 2574 C CA . GLU B 1 27 ? -41.108 -18.007 -47.532 1.00 45.61 27 GLU B CA 1
ATOM 2575 C C . GLU B 1 27 ? -42.624 -18.154 -47.648 1.00 47.96 27 GLU B C 1
ATOM 2576 O O . GLU B 1 27 ? -43.282 -18.569 -46.692 1.00 48.32 27 GLU B O 1
ATOM 2582 N N . GLN B 1 28 ? -43.170 -17.810 -48.813 1.00 50.46 28 GLN B N 1
ATOM 2583 C CA . GLN B 1 28 ? -44.597 -18.007 -49.087 1.00 52.55 28 GLN B CA 1
ATOM 2584 C C . GLN B 1 28 ? -44.954 -19.478 -48.895 1.00 52.81 28 GLN B C 1
ATOM 2585 O O . GLN B 1 28 ? -45.917 -19.811 -48.208 1.00 53.23 28 GLN B O 1
ATOM 2591 N N . LEU B 1 29 ? -44.140 -20.341 -49.493 1.00 53.80 29 LEU B N 1
ATOM 2592 C CA . LEU B 1 29 ? -44.267 -21.793 -49.377 1.00 55.31 29 LEU B CA 1
ATOM 2593 C C . LEU B 1 29 ? -44.156 -22.277 -47.925 1.00 57.12 29 LEU B C 1
ATOM 2594 O O . LEU B 1 29 ? -44.811 -23.243 -47.537 1.00 57.22 29 LEU B O 1
ATOM 2599 N N . ARG B 1 3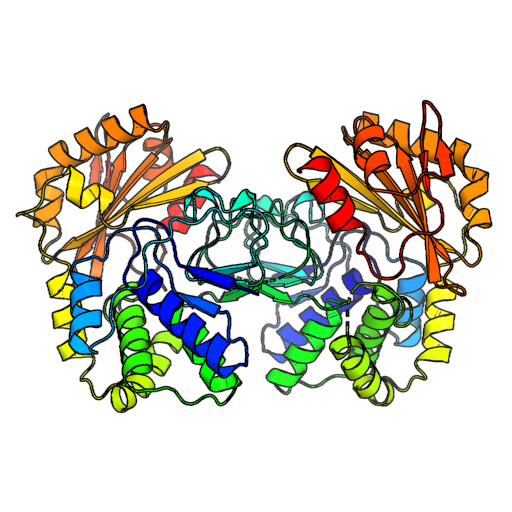0 ? -43.319 -21.612 -47.132 1.00 58.23 30 ARG B N 1
ATOM 2600 C CA . ARG B 1 30 ? -43.145 -21.955 -45.718 1.00 58.80 30 ARG B CA 1
ATOM 2601 C C . ARG B 1 30 ? -44.326 -21.493 -44.853 1.00 57.28 30 ARG B C 1
ATOM 2602 O O . ARG B 1 30 ? -44.463 -21.932 -43.713 1.00 58.41 30 ARG B O 1
ATOM 2610 N N . GLY B 1 31 ? -45.160 -20.602 -45.388 1.00 55.57 31 GLY B N 1
ATOM 2611 C CA . GLY B 1 31 ? -46.325 -20.092 -44.670 1.00 54.90 31 GLY B CA 1
ATOM 2612 C C . GLY B 1 31 ? -46.243 -18.605 -44.385 1.00 54.85 31 GLY B C 1
ATOM 2613 O O . GLY B 1 31 ? -47.221 -17.996 -43.954 1.00 54.64 31 GLY B O 1
ATOM 2614 N N . ASN B 1 32 ? -45.074 -18.018 -44.622 1.00 55.33 32 ASN B N 1
ATOM 2615 C CA . ASN B 1 32 ? -44.859 -16.595 -44.395 1.00 55.04 32 ASN B CA 1
ATOM 2616 C C . ASN B 1 32 ? -45.434 -15.774 -45.551 1.00 55.06 32 ASN B C 1
ATOM 2617 O O . ASN B 1 32 ? -44.811 -15.653 -46.609 1.00 54.21 32 ASN B O 1
ATOM 2622 N N . SER B 1 33 ? -46.619 -15.207 -45.336 1.00 55.21 33 SER B N 1
ATOM 2623 C CA . SER B 1 33 ? -47.385 -14.566 -46.410 1.00 55.71 33 SER B CA 1
ATOM 2624 C C . SER B 1 33 ? -47.030 -13.095 -46.645 1.00 54.83 33 SER B C 1
ATOM 2625 O O . SER B 1 33 ? -47.298 -12.564 -47.721 1.00 56.23 33 SER B O 1
ATOM 2628 N N . GLY B 1 34 ? -46.439 -12.436 -45.652 1.00 53.84 34 GLY B N 1
ATOM 2629 C CA . GLY B 1 34 ? -46.017 -11.040 -45.806 1.00 53.09 34 GLY B CA 1
ATOM 2630 C C . GLY B 1 34 ? -44.642 -10.871 -46.446 1.00 52.55 34 GLY B C 1
ATOM 2631 O O . GLY B 1 34 ? -44.119 -9.755 -46.507 1.00 52.01 34 GLY B O 1
ATOM 2632 N N . ALA B 1 35 ? -44.056 -11.972 -46.918 1.00 51.21 35 ALA B N 1
ATOM 2633 C CA . ALA B 1 35 ? -42.730 -11.958 -47.530 1.00 51.47 35 ALA B CA 1
ATOM 2634 C C . ALA B 1 35 ? -42.791 -11.470 -48.975 1.00 51.95 35 ALA B C 1
ATOM 2635 O O . ALA B 1 35 ? -43.650 -11.905 -49.749 1.00 51.90 35 ALA B O 1
ATOM 2637 N N . LYS B 1 36 ? -41.866 -10.581 -49.333 1.00 50.62 36 LYS B N 1
ATOM 2638 C CA . LYS B 1 36 ? -41.817 -10.001 -50.675 1.00 50.83 36 LYS B CA 1
ATOM 2639 C C . LYS B 1 36 ? -40.379 -9.769 -51.152 1.00 49.09 36 LYS B C 1
ATOM 2640 O O . LYS B 1 36 ? -39.507 -9.386 -50.370 1.00 48.91 36 LYS B O 1
ATOM 2646 N N . ALA B 1 37 ? -40.154 -9.989 -52.445 1.00 46.13 37 ALA B N 1
ATOM 2647 C CA . ALA B 1 37 ? -38.845 -9.793 -53.060 1.00 44.47 37 ALA B CA 1
ATOM 2648 C C . ALA B 1 37 ? -38.659 -8.346 -53.525 1.00 44.01 37 ALA B C 1
ATOM 2649 O O . ALA B 1 37 ? -39.606 -7.697 -53.977 1.00 43.04 37 ALA B O 1
ATOM 2651 N N . TYR B 1 38 ? -37.432 -7.846 -53.398 1.00 43.04 38 TYR B N 1
ATOM 2652 C CA . TYR B 1 38 ? -37.083 -6.499 -53.838 1.00 42.28 38 TYR B CA 1
ATOM 2653 C C . TYR B 1 38 ? -35.719 -6.494 -54.515 1.00 40.88 38 TYR B C 1
ATOM 2654 O O . TYR B 1 38 ? -34.996 -7.490 -54.492 1.00 40.02 38 TYR B O 1
ATOM 2663 N N . ARG B 1 39 ? -35.385 -5.360 -55.122 1.00 39.63 39 ARG B N 1
ATOM 2664 C CA . ARG B 1 39 ? -34.048 -5.118 -55.653 1.00 38.78 39 ARG B CA 1
ATOM 2665 C C . ARG B 1 39 ? -33.572 -3.755 -55.166 1.00 37.28 39 ARG B C 1
ATOM 2666 O O . ARG B 1 39 ? -34.385 -2.892 -54.838 1.00 35.71 39 ARG B O 1
ATOM 2674 N N . LEU B 1 40 ? -32.256 -3.572 -55.100 1.00 36.74 40 LEU B N 1
ATOM 2675 C CA . LEU B 1 40 ? -31.682 -2.301 -54.657 1.00 36.11 40 LEU B CA 1
ATOM 2676 C C . LEU B 1 40 ? -31.074 -1.494 -55.801 1.00 36.59 40 LEU B C 1
ATOM 2677 O O . LEU B 1 40 ? -30.548 -0.409 -55.573 1.00 37.25 40 LEU B O 1
ATOM 2682 N N . GLY B 1 41 ? -31.144 -2.013 -57.023 1.00 37.43 41 GLY B N 1
ATOM 2683 C CA . GLY B 1 41 ? -30.591 -1.311 -58.178 1.00 38.26 41 GLY B CA 1
ATOM 2684 C C . GLY B 1 41 ? -31.152 -1.791 -59.500 1.00 39.23 41 GLY B C 1
ATOM 2685 O O . GLY B 1 41 ? -32.196 -2.444 -59.548 1.00 38.78 41 GLY B O 1
ATOM 2686 N N . ASP B 1 42 ? -30.436 -1.474 -60.574 1.00 39.85 42 ASP B N 1
ATOM 2687 C CA . ASP B 1 42 ? -30.887 -1.775 -61.929 1.00 40.54 42 ASP B CA 1
ATOM 2688 C C . ASP B 1 42 ? -30.769 -3.261 -62.241 1.00 40.09 42 ASP B C 1
ATOM 2689 O O . ASP B 1 42 ? -29.913 -3.954 -61.692 1.00 39.50 42 ASP B O 1
ATOM 2694 N N . VAL B 1 43 ? -31.641 -3.737 -63.126 1.00 38.86 43 VAL B N 1
ATOM 2695 C CA . VAL B 1 43 ? -31.545 -5.088 -63.668 1.00 38.28 43 VAL B CA 1
ATOM 2696 C C . VAL B 1 43 ? -30.591 -5.057 -64.861 1.00 37.22 43 VAL B C 1
ATOM 2697 O O . VAL B 1 43 ? -30.789 -4.286 -65.794 1.00 37.03 43 VAL B O 1
ATOM 2701 N N . SER B 1 44 ? -29.566 -5.900 -64.837 1.00 36.42 44 SER B N 1
ATOM 2702 C CA . SER B 1 44 ? -28.577 -5.914 -65.909 1.00 36.35 44 SER B CA 1
ATOM 2703 C C . SER B 1 44 ? -29.130 -6.593 -67.157 1.00 37.39 44 SER B C 1
ATOM 2704 O O . SER B 1 44 ? -30.163 -7.265 -67.108 1.00 36.29 44 SER B O 1
ATOM 2707 N N . ALA B 1 45 ? -28.417 -6.421 -68.267 1.00 36.87 45 ALA B N 1
ATOM 2708 C CA . ALA B 1 45 ? -28.767 -7.069 -69.528 1.00 37.80 45 ALA B CA 1
ATOM 2709 C C . ALA B 1 45 ? -28.752 -8.591 -69.402 1.00 37.58 45 ALA B C 1
ATOM 2710 O O . ALA B 1 45 ? -29.587 -9.269 -69.995 1.00 37.23 45 ALA B O 1
ATOM 2712 N N . GLU B 1 46 ? -27.802 -9.122 -68.634 1.00 37.40 46 GLU B N 1
ATOM 2713 C CA . GLU B 1 46 ? -27.717 -10.565 -68.406 1.00 37.18 46 GLU B CA 1
ATOM 2714 C C . GLU B 1 46 ? -28.943 -11.059 -67.650 1.00 38.17 46 GLU B C 1
ATOM 2715 O O . GLU B 1 46 ? -29.585 -12.029 -68.052 1.00 37.45 46 GLU B O 1
ATOM 2721 N N . THR B 1 47 ? -29.253 -10.379 -66.552 1.00 39.40 47 THR B N 1
ATOM 2722 C CA . THR B 1 47 ? -30.373 -10.753 -65.701 1.00 39.95 47 THR B CA 1
ATOM 2723 C C . THR B 1 47 ? -31.702 -10.615 -66.440 1.00 40.99 47 THR B C 1
ATOM 2724 O O . THR B 1 47 ? -32.587 -11.456 -66.293 1.00 40.97 47 THR B O 1
ATOM 2728 N N . GLN B 1 48 ? -31.832 -9.555 -67.231 1.00 41.63 48 GLN B N 1
ATOM 2729 C CA . GLN B 1 48 ? -33.037 -9.323 -68.021 1.00 41.79 48 GLN B CA 1
ATOM 2730 C C . GLN B 1 48 ? -33.287 -10.464 -69.004 1.00 41.33 48 GLN B C 1
ATOM 2731 O O . GLN B 1 48 ? -34.427 -10.863 -69.213 1.00 41.71 48 GLN B O 1
ATOM 2737 N N . PHE B 1 49 ? -32.220 -10.985 -69.603 1.00 41.37 49 PHE B N 1
ATOM 2738 C CA . PHE B 1 49 ? -32.329 -12.126 -70.505 1.00 42.24 49 PHE B CA 1
ATOM 2739 C C . PHE B 1 49 ? -32.957 -13.327 -69.801 1.00 42.77 49 PHE B C 1
ATOM 2740 O O . PHE B 1 49 ? -33.802 -14.011 -70.377 1.00 42.33 49 PHE B O 1
ATOM 2748 N N . ALA B 1 50 ? -32.542 -13.577 -68.560 1.00 42.63 50 ALA B N 1
ATOM 2749 C CA . ALA B 1 50 ? -33.082 -14.686 -67.774 1.00 42.44 50 ALA B CA 1
ATOM 2750 C C . ALA B 1 50 ? -34.532 -14.428 -67.377 1.00 42.35 50 ALA B C 1
ATOM 2751 O O . ALA B 1 50 ? -35.370 -15.325 -67.465 1.00 42.64 50 ALA B O 1
ATOM 2753 N N . LEU B 1 51 ? -34.826 -13.205 -66.946 1.00 41.83 51 LEU B N 1
ATOM 2754 C CA . LEU B 1 51 ? -36.190 -12.830 -66.582 1.00 41.79 51 LEU B CA 1
ATOM 2755 C C . LEU B 1 51 ? -37.150 -12.990 -67.763 1.00 43.76 51 LEU B C 1
ATOM 2756 O O . LEU B 1 51 ? -38.283 -13.440 -67.589 1.00 43.54 51 LEU B O 1
ATOM 2761 N N . ASP B 1 52 ? -36.689 -12.624 -68.957 1.00 44.28 52 ASP B N 1
ATOM 2762 C CA . ASP B 1 52 ? -37.492 -12.744 -70.174 1.00 44.80 52 ASP B CA 1
ATOM 2763 C C . ASP B 1 52 ? -37.667 -14.195 -70.600 1.00 45.23 52 ASP B C 1
ATOM 2764 O O . ASP B 1 52 ? -38.747 -14.589 -71.035 1.00 46.83 52 ASP B O 1
ATOM 2769 N N . THR B 1 53 ? -36.606 -14.986 -70.482 1.00 44.90 53 THR B N 1
ATOM 2770 C CA . THR B 1 53 ? -36.663 -16.400 -70.834 1.00 45.71 53 THR B CA 1
ATOM 2771 C C . THR B 1 53 ? -37.723 -17.161 -70.023 1.00 47.12 53 THR B C 1
ATOM 2772 O O . THR B 1 53 ? -38.360 -18.072 -70.555 1.00 47.31 53 THR B O 1
ATOM 2776 N N . PHE B 1 54 ? -37.918 -16.784 -68.758 1.00 46.94 54 PHE B N 1
ATOM 2777 C CA . PHE B 1 54 ? -38.857 -17.487 -67.872 1.00 46.87 54 PHE B CA 1
ATOM 2778 C C . PHE B 1 54 ? -40.046 -16.632 -67.430 1.00 48.19 54 PHE B C 1
ATOM 2779 O O . PHE B 1 54 ? -40.739 -16.980 -66.476 1.00 48.62 54 PHE B O 1
ATOM 2787 N N . ASN B 1 55 ? -40.284 -15.525 -68.131 1.00 50.14 55 ASN B N 1
ATOM 2788 C CA . ASN B 1 55 ? -41.468 -14.686 -67.917 1.00 51.81 55 ASN B CA 1
ATOM 2789 C C . ASN B 1 55 ? -41.658 -14.214 -66.475 1.00 51.24 55 ASN B C 1
ATOM 2790 O O . ASN B 1 55 ? -42.784 -14.097 -65.990 1.00 51.82 55 ASN B O 1
ATOM 2795 N N . VAL B 1 56 ? -40.551 -13.930 -65.799 1.00 50.42 56 VAL B N 1
ATOM 2796 C CA . VAL B 1 56 ? -40.591 -13.418 -64.439 1.00 48.46 56 VAL B CA 1
ATOM 2797 C C . VAL B 1 56 ? -40.403 -11.904 -64.496 1.00 47.99 56 VAL B C 1
ATOM 2798 O O . VAL B 1 56 ? -39.434 -11.431 -65.089 1.00 49.90 56 VAL B O 1
ATOM 2802 N N . PRO B 1 57 ? -41.321 -11.136 -63.885 1.00 46.43 57 PRO B N 1
ATOM 2803 C CA . PRO B 1 57 ? -41.103 -9.694 -63.831 1.00 46.93 57 PRO B CA 1
ATOM 2804 C C . PRO B 1 57 ? -39.985 -9.330 -62.853 1.00 48.14 57 PRO B C 1
ATOM 2805 O O . PRO B 1 57 ? -39.659 -10.118 -61.962 1.00 47.41 57 PRO B O 1
ATOM 2809 N N . ALA B 1 58 ? -39.400 -8.149 -63.033 1.00 48.47 58 ALA B N 1
ATOM 2810 C CA . ALA B 1 58 ? -38.340 -7.674 -62.151 1.00 48.22 58 ALA B CA 1
ATOM 2811 C C . ALA B 1 58 ? -38.929 -7.311 -60.790 1.00 47.75 58 ALA B C 1
ATOM 2812 O O . ALA B 1 58 ? -40.009 -6.718 -60.734 1.00 48.01 58 ALA B O 1
ATOM 2814 N N . PRO B 1 59 ? -38.223 -7.652 -59.691 1.00 46.37 59 PRO B N 1
ATOM 2815 C CA . PRO B 1 59 ? -38.702 -7.273 -58.358 1.00 45.64 59 PRO B CA 1
ATOM 2816 C C . PRO B 1 59 ? -38.822 -5.766 -58.199 1.00 45.64 59 PRO B C 1
ATOM 2817 O O . PRO B 1 59 ? -38.153 -5.016 -58.907 1.00 46.58 59 PRO B O 1
ATOM 2821 N N . GLU B 1 60 ? -39.665 -5.330 -57.272 1.00 45.87 60 GLU B N 1
ATOM 2822 C CA . GLU B 1 60 ? -39.846 -3.907 -57.017 1.00 46.30 60 GLU B CA 1
ATOM 2823 C C . GLU B 1 60 ? -38.559 -3.299 -56.481 1.00 46.57 60 GLU B C 1
ATOM 2824 O O . GLU B 1 60 ? -37.836 -3.936 -55.713 1.00 45.71 60 GLU B O 1
ATOM 2830 N N . LEU B 1 61 ? -38.280 -2.067 -56.897 1.00 46.72 61 LEU B N 1
ATOM 2831 C CA . LEU B 1 61 ? -37.152 -1.313 -56.374 1.00 46.95 61 LEU B CA 1
ATOM 2832 C C . LEU B 1 61 ? -37.480 -0.862 -54.959 1.00 47.12 61 LEU B C 1
ATOM 2833 O O . LEU B 1 61 ? -38.483 -0.182 -54.735 1.00 47.26 61 LEU B O 1
ATOM 2838 N N . LEU B 1 62 ? -36.626 -1.235 -54.011 1.00 47.02 62 LEU B N 1
ATOM 2839 C CA . LEU B 1 62 ? -36.857 -0.928 -52.607 1.00 47.04 62 LEU B CA 1
ATOM 2840 C C . LEU B 1 62 ? -36.733 0.576 -52.384 1.00 46.29 62 LEU B C 1
ATOM 2841 O O . LEU B 1 62 ? -35.674 1.154 -52.617 1.00 46.60 62 LEU B O 1
ATOM 2846 N N . THR B 1 63 ? -37.831 1.206 -51.974 1.00 46.30 63 THR B N 1
ATOM 2847 C CA . THR B 1 63 ? -37.830 2.631 -51.619 1.00 47.35 63 THR B CA 1
ATOM 2848 C C . THR B 1 63 ? -38.259 2.910 -50.170 1.00 47.95 63 THR B C 1
ATOM 2849 O O . THR B 1 63 ? -38.107 4.035 -49.693 1.00 48.53 63 THR B O 1
ATOM 2853 N N . ASP B 1 64 ? -38.786 1.900 -49.476 1.00 48.93 64 ASP B N 1
ATOM 2854 C CA . ASP B 1 64 ? -39.257 2.067 -48.097 1.00 49.50 64 ASP B CA 1
ATOM 2855 C C . ASP B 1 64 ? -38.100 2.135 -47.114 1.00 49.17 64 ASP B C 1
ATOM 2856 O O . ASP B 1 64 ? -37.066 1.488 -47.305 1.00 49.24 64 ASP B O 1
ATOM 2861 N N . ASP B 1 65 ? -38.294 2.907 -46.051 1.00 49.08 65 ASP B N 1
ATOM 2862 C CA . ASP B 1 65 ? -37.365 2.926 -44.931 1.00 48.99 65 ASP B CA 1
ATOM 2863 C C . ASP B 1 65 ? -37.498 1.600 -44.182 1.00 48.68 65 ASP B C 1
ATOM 2864 O O . ASP B 1 65 ? -38.606 1.181 -43.846 1.00 48.53 65 ASP B O 1
ATOM 2869 N N . LEU B 1 66 ? -36.369 0.946 -43.924 1.00 47.65 66 LEU B N 1
ATOM 2870 C CA . LEU B 1 66 ? -36.369 -0.348 -43.242 1.00 46.07 66 LEU B CA 1
ATOM 2871 C C . LEU B 1 66 ? -36.349 -0.232 -41.714 1.00 45.79 66 LEU B C 1
ATOM 2872 O O . LEU B 1 66 ? -36.263 -1.246 -41.023 1.00 46.21 66 LEU B O 1
ATOM 2877 N N . ASP B 1 67 ? -36.436 0.991 -41.192 1.00 45.57 67 ASP B N 1
ATOM 2878 C CA . ASP B 1 67 ? -36.470 1.222 -39.748 1.00 46.49 67 ASP B CA 1
ATOM 2879 C C . ASP B 1 67 ? -37.533 0.354 -39.071 1.00 45.96 67 ASP B C 1
ATOM 2880 O O . ASP B 1 67 ? -38.725 0.470 -39.362 1.00 43.69 67 ASP B O 1
ATOM 2885 N N . GLY B 1 68 ? -37.077 -0.535 -38.192 1.00 45.46 68 GLY B N 1
ATOM 2886 C CA . GLY B 1 68 ? -37.961 -1.409 -37.429 1.00 45.08 68 GLY B CA 1
ATOM 2887 C C . GLY B 1 68 ? -38.594 -2.544 -38.215 1.00 44.15 68 GLY B C 1
ATOM 2888 O O . GLY B 1 68 ? -39.476 -3.224 -37.700 1.00 43.73 68 GLY B O 1
ATOM 2889 N N . GLN B 1 69 ? -38.141 -2.766 -39.449 1.00 43.38 69 GLN B N 1
ATOM 2890 C CA . GLN B 1 69 ? -38.755 -3.764 -40.325 1.00 42.57 69 GLN B CA 1
ATOM 2891 C C . GLN B 1 69 ? -37.959 -5.062 -40.338 1.00 41.72 69 GLN B C 1
ATOM 2892 O O . GLN B 1 69 ? -36.738 -5.058 -40.153 1.00 41.37 69 GLN B O 1
ATOM 2898 N N . ASP B 1 70 ? -38.662 -6.169 -40.571 1.00 40.48 70 ASP B N 1
ATOM 2899 C CA . ASP B 1 70 ? -38.030 -7.478 -40.709 1.00 40.46 70 ASP B CA 1
ATOM 2900 C C . ASP B 1 70 ? -37.403 -7.601 -42.090 1.00 39.21 70 ASP B C 1
ATOM 2901 O O . ASP B 1 70 ? -38.030 -7.269 -43.099 1.00 38.94 70 ASP B O 1
ATOM 2906 N N . VAL B 1 71 ? -36.171 -8.099 -42.123 1.00 37.01 71 VAL B N 1
ATOM 2907 C CA . VAL B 1 71 ? -35.391 -8.179 -43.347 1.00 36.43 71 VAL B CA 1
ATOM 2908 C C . VAL B 1 71 ? -34.794 -9.570 -43.504 1.00 35.15 71 VAL B C 1
ATOM 2909 O O . VAL B 1 71 ? -34.421 -10.208 -42.523 1.00 35.90 71 VAL B O 1
ATOM 2913 N N . ILE B 1 72 ? -34.724 -10.035 -44.747 1.00 34.27 72 ILE B N 1
ATOM 2914 C CA . ILE B 1 72 ? -33.932 -11.208 -45.103 1.00 33.92 72 ILE B CA 1
ATOM 2915 C C . ILE B 1 72 ? -32.952 -10.828 -46.214 1.00 33.01 72 ILE B C 1
ATOM 2916 O O . ILE B 1 72 ? -33.356 -10.304 -47.251 1.00 32.24 72 ILE B O 1
ATOM 2921 N N . LEU B 1 73 ? -31.668 -11.101 -46.001 1.00 32.21 73 LEU B N 1
ATOM 2922 C CA . LEU B 1 73 ? -30.648 -10.790 -47.001 1.00 31.62 73 LEU B CA 1
ATOM 2923 C C . LEU B 1 73 ? -30.266 -12.039 -47.772 1.00 30.98 73 LEU B C 1
ATOM 2924 O O . LEU B 1 73 ? -30.079 -13.101 -47.180 1.00 30.79 73 LEU B O 1
ATOM 2929 N N . VAL B 1 74 ? -30.153 -11.901 -49.092 1.00 30.02 74 VAL B N 1
ATOM 2930 C CA . VAL B 1 74 ? -29.631 -12.964 -49.948 1.00 29.82 74 VAL B CA 1
ATOM 2931 C C . VAL B 1 74 ? -28.404 -12.467 -50.718 1.00 28.80 74 VAL B C 1
ATOM 2932 O O . VAL B 1 74 ? -28.343 -11.297 -51.100 1.00 28.65 74 VAL B O 1
ATOM 2936 N N . ASP B 1 75 ? -27.426 -13.352 -50.908 1.00 27.64 75 ASP B N 1
ATOM 2937 C CA . ASP B 1 75 ? -26.259 -13.100 -51.773 1.00 28.00 75 ASP B CA 1
ATOM 2938 C C . ASP B 1 75 ? -25.373 -11.927 -51.291 1.00 27.36 75 ASP B C 1
ATOM 2939 O O . ASP B 1 75 ? -24.527 -11.451 -52.039 1.00 27.12 75 ASP B O 1
ATOM 2944 N N . HIS B 1 76 ? -25.553 -11.495 -50.042 1.00 27.26 76 HIS B N 1
ATOM 2945 C CA . HIS B 1 76 ? -24.660 -10.525 -49.399 1.00 28.14 76 HIS B CA 1
ATOM 2946 C C . HIS B 1 76 ? -24.895 -10.457 -47.896 1.00 28.34 76 HIS B C 1
ATOM 2947 O O . HIS B 1 76 ? -25.888 -10.981 -47.381 1.00 28.89 76 HIS B O 1
ATOM 2954 N N . ASN B 1 77 ? -23.962 -9.807 -47.207 1.00 27.72 77 ASN B N 1
ATOM 2955 C CA . ASN B 1 77 ? -24.111 -9.478 -45.790 1.00 27.22 77 ASN B CA 1
ATOM 2956 C C . ASN B 1 77 ? -23.501 -8.118 -45.405 1.00 27.14 77 ASN B C 1
ATOM 2957 O O . ASN B 1 77 ? -24.037 -7.429 -44.545 1.00 26.21 77 ASN B O 1
ATOM 2962 N N . GLU B 1 78 ? -22.391 -7.738 -46.037 1.00 26.80 78 GLU B N 1
ATOM 2963 C CA . GLU B 1 78 ? -21.702 -6.491 -45.697 1.00 26.92 78 GLU B CA 1
ATOM 2964 C C . GLU B 1 78 ? -22.666 -5.313 -45.845 1.00 27.23 78 GLU B C 1
ATOM 2965 O O . GLU B 1 78 ? -23.326 -5.173 -46.873 1.00 27.65 78 GLU B O 1
ATOM 2971 N N . PHE B 1 79 ? -22.759 -4.485 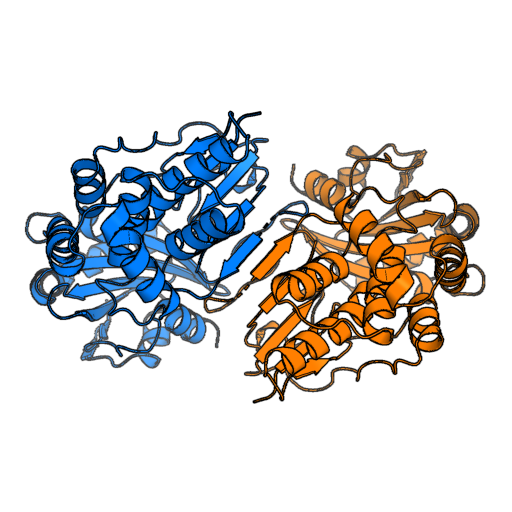-44.808 1.00 28.26 79 PHE B N 1
ATOM 2972 C CA . PHE B 1 79 ? -23.756 -3.406 -44.765 1.00 29.81 79 PHE B CA 1
ATOM 2973 C C . PHE B 1 79 ? -23.592 -2.371 -45.890 1.00 30.82 79 PHE B C 1
ATOM 2974 O O . PHE B 1 79 ? -24.590 -1.824 -46.357 1.00 30.09 79 PHE B O 1
ATOM 2982 N N . GLN B 1 80 ? -22.364 -2.132 -46.355 1.00 32.65 80 GLN B N 1
ATOM 2983 C CA . GLN B 1 80 ? -22.144 -1.143 -47.431 1.00 33.85 80 GLN B CA 1
ATOM 2984 C C . GLN B 1 80 ? -22.667 -1.670 -48.764 1.00 32.33 80 GLN B C 1
ATOM 2985 O O . GLN B 1 80 ? -22.846 -0.894 -49.696 1.00 32.87 80 GLN B O 1
ATOM 2991 N N . GLN B 1 81 ? -22.880 -2.982 -48.863 1.00 31.40 81 GLN B N 1
ATOM 2992 C CA . GLN B 1 81 ? -23.479 -3.588 -50.058 1.00 30.66 81 GLN B CA 1
ATOM 2993 C C . GLN B 1 81 ? -25.005 -3.659 -50.010 1.00 31.29 81 GLN B C 1
ATOM 2994 O O . GLN B 1 81 ? -25.628 -4.034 -50.999 1.00 31.27 81 GLN B O 1
ATOM 3000 N N . SER B 1 82 ? -25.598 -3.303 -48.871 1.00 32.07 82 SER B N 1
ATOM 3001 C CA . SER B 1 82 ? -27.027 -3.501 -48.633 1.00 32.51 82 SER B CA 1
ATOM 3002 C C . SER B 1 82 ? -27.803 -2.189 -48.730 1.00 33.31 82 SER B C 1
ATOM 3003 O O . SER B 1 82 ? -27.274 -1.184 -49.198 1.00 33.28 82 SER B O 1
ATOM 3006 N N . SER B 1 83 ? -29.059 -2.208 -48.286 1.00 34.75 83 SER B N 1
ATOM 3007 C CA . SER B 1 83 ? -29.903 -1.008 -48.265 1.00 35.72 83 SER B CA 1
ATOM 3008 C C . SER B 1 83 ? -29.285 0.127 -47.455 1.00 36.44 83 SER B C 1
ATOM 3009 O O . SER B 1 83 ? -28.551 -0.113 -46.496 1.00 35.96 83 SER B O 1
ATOM 3012 N N . ASP B 1 84 ? -29.618 1.360 -47.834 1.00 37.74 84 ASP B N 1
ATOM 3013 C CA . ASP B 1 84 ? -29.158 2.549 -47.113 1.00 38.75 84 ASP B CA 1
ATOM 3014 C C . ASP B 1 84 ? -29.641 2.577 -45.661 1.00 38.06 84 ASP B C 1
ATOM 3015 O O . ASP B 1 84 ? -29.004 3.204 -44.819 1.00 38.39 84 ASP B O 1
ATOM 3020 N N . THR B 1 85 ? -30.762 1.914 -45.370 1.00 37.62 85 THR B N 1
ATOM 3021 C CA . THR B 1 85 ? -31.316 1.891 -44.012 1.00 37.22 85 THR B CA 1
ATOM 3022 C C . THR B 1 85 ? -31.138 0.543 -43.301 1.00 37.03 85 THR B C 1
ATOM 3023 O O . THR B 1 85 ? -31.777 0.292 -42.278 1.00 36.58 85 THR B O 1
ATOM 3027 N N . ILE B 1 86 ? -30.252 -0.308 -43.818 1.00 36.81 86 ILE B N 1
ATOM 3028 C CA . ILE B 1 86 ? -30.066 -1.660 -43.275 1.00 36.69 86 ILE B CA 1
ATOM 3029 C C . ILE B 1 86 ? -29.734 -1.680 -41.777 1.00 37.14 86 ILE B C 1
ATOM 3030 O O . ILE B 1 86 ? -30.157 -2.593 -41.066 1.00 36.15 86 ILE B O 1
ATOM 3035 N N . ALA B 1 87 ? -28.992 -0.678 -41.306 1.00 37.21 87 ALA B N 1
ATOM 3036 C CA . ALA B 1 87 ? -28.597 -0.603 -39.895 1.00 38.88 87 ALA B CA 1
ATOM 3037 C C . ALA B 1 87 ? -29.792 -0.442 -38.954 1.00 39.85 87 ALA B C 1
ATOM 3038 O O . ALA B 1 87 ? -29.721 -0.845 -37.797 1.00 40.09 87 ALA B O 1
ATOM 3040 N N . SER B 1 88 ? -30.881 0.142 -39.450 1.00 40.84 88 SER B N 1
ATOM 3041 C CA . SER B 1 88 ? -32.087 0.333 -38.651 1.00 42.12 88 SER B CA 1
ATOM 3042 C C . SER B 1 88 ? -33.051 -0.858 -38.704 1.00 42.02 88 SER B C 1
ATOM 3043 O O . SER B 1 88 ? -34.046 -0.875 -37.982 1.00 43.36 88 SER B O 1
ATOM 3046 N N . ALA B 1 89 ? -32.761 -1.847 -39.546 1.00 41.25 89 ALA B N 1
ATOM 3047 C CA . ALA B 1 89 ? -33.655 -2.988 -39.740 1.00 40.25 89 ALA B CA 1
ATOM 3048 C C . ALA B 1 89 ? -33.428 -4.086 -38.709 1.00 40.47 89 ALA B C 1
ATOM 3049 O O . ALA B 1 89 ? -32.479 -4.034 -37.927 1.00 39.90 89 ALA B O 1
ATOM 3051 N N . THR B 1 90 ? -34.319 -5.075 -38.718 1.00 39.93 90 THR B N 1
ATOM 3052 C CA . THR B 1 90 ? -34.151 -6.295 -37.936 1.00 39.54 90 THR B CA 1
ATOM 3053 C C . THR B 1 90 ? -33.897 -7.442 -38.902 1.00 38.92 90 THR B C 1
ATOM 3054 O O . THR B 1 90 ? -34.807 -7.889 -39.599 1.00 39.59 90 THR B O 1
ATOM 3058 N N . ILE B 1 91 ? -32.655 -7.912 -38.943 1.00 37.79 91 ILE B N 1
ATOM 3059 C CA . ILE B 1 91 ? -32.261 -8.959 -39.877 1.00 37.24 91 ILE B CA 1
ATOM 3060 C C . ILE B 1 91 ? -32.604 -10.329 -39.291 1.00 38.05 91 ILE B C 1
ATOM 3061 O O . ILE B 1 91 ? -31.984 -10.775 -38.323 1.00 38.42 91 ILE B O 1
ATOM 3066 N N . LYS B 1 92 ? -33.584 -10.990 -39.903 1.00 38.09 92 LYS B N 1
ATOM 3067 C CA . LYS B 1 92 ? -34.095 -12.274 -39.432 1.00 37.96 92 LYS B CA 1
ATOM 3068 C C . LYS B 1 92 ? -33.294 -13.450 -39.984 1.00 36.33 92 LYS B C 1
ATOM 3069 O O . LYS B 1 92 ? -33.112 -14.463 -39.303 1.00 35.75 92 LYS B O 1
ATOM 3075 N N . HIS B 1 93 ? -32.833 -13.314 -41.224 1.00 33.99 93 HIS B N 1
ATOM 3076 C CA . HIS B 1 93 ? -32.263 -14.430 -41.967 1.00 32.92 93 HIS B CA 1
ATOM 3077 C C . HIS B 1 93 ? -31.254 -13.886 -42.981 1.00 31.28 93 HIS B C 1
ATOM 3078 O O . HIS B 1 93 ? -31.497 -12.859 -43.608 1.00 30.56 93 HIS B O 1
ATOM 3085 N N . VAL B 1 94 ? -30.116 -14.559 -43.112 1.00 29.47 94 VAL B N 1
ATOM 3086 C CA . VAL B 1 94 ? -29.186 -14.312 -44.205 1.00 28.72 94 VAL B CA 1
ATOM 3087 C C . VAL B 1 94 ? -28.874 -15.629 -44.897 1.00 28.67 94 VAL B C 1
ATOM 3088 O O . VAL B 1 94 ? -28.596 -16.629 -44.232 1.00 29.73 94 VAL B O 1
ATOM 3092 N N . ILE B 1 95 ? -28.926 -15.629 -46.227 1.00 27.93 95 ILE B N 1
ATOM 3093 C CA . ILE B 1 95 ? -28.451 -16.759 -47.023 1.00 28.45 95 ILE B CA 1
ATOM 3094 C C . ILE B 1 95 ? -27.413 -16.227 -48.001 1.00 27.81 95 ILE B C 1
ATOM 3095 O O . ILE B 1 95 ? -27.704 -15.314 -48.764 1.00 28.21 95 ILE B O 1
ATOM 3100 N N . ASP B 1 96 ? -26.216 -16.804 -47.996 1.00 27.80 96 ASP B N 1
ATOM 3101 C CA . ASP B 1 96 ? -25.098 -16.199 -48.717 1.00 28.16 96 ASP B CA 1
ATOM 3102 C C . ASP B 1 96 ? -23.959 -17.180 -48.968 1.00 27.88 96 ASP B C 1
ATOM 3103 O O . ASP B 1 96 ? -23.887 -18.228 -48.334 1.00 27.89 96 ASP B O 1
ATOM 3108 N N . HIS B 1 97 ? -23.087 -16.844 -49.918 1.00 28.42 97 HIS B N 1
ATOM 3109 C CA . HIS B 1 97 ? -21.928 -17.676 -50.255 1.00 28.46 97 HIS B CA 1
ATOM 3110 C C . HIS B 1 97 ? -20.606 -16.887 -50.221 1.00 28.40 97 HIS B C 1
ATOM 3111 O O . HIS B 1 97 ? -19.609 -17.317 -50.795 1.00 28.01 97 HIS B O 1
ATOM 3118 N N . HIS B 1 98 ? -20.593 -15.765 -49.504 1.00 28.70 98 HIS B N 1
ATOM 3119 C CA . HIS B 1 98 ? -19.443 -14.856 -49.493 1.00 28.62 98 HIS B CA 1
ATOM 3120 C C . HIS B 1 98 ? -18.771 -14.761 -48.132 1.00 27.83 98 HIS B C 1
ATOM 3121 O O . HIS B 1 98 ? -19.300 -15.227 -47.120 1.00 27.03 98 HIS B O 1
ATOM 3128 N N . ARG B 1 99 ? -17.597 -14.130 -48.130 1.00 27.04 99 ARG B N 1
ATOM 3129 C CA . ARG B 1 99 ? -16.940 -13.695 -46.901 1.00 26.40 99 ARG B CA 1
ATOM 3130 C C . ARG B 1 99 ? -17.892 -12.838 -46.083 1.00 25.86 99 ARG B C 1
ATOM 3131 O O . ARG B 1 99 ? -18.831 -12.253 -46.626 1.00 25.35 99 ARG B O 1
ATOM 3139 N N . ILE B 1 100 ? -17.624 -12.753 -44.784 1.00 25.39 100 ILE B N 1
ATOM 3140 C CA . ILE B 1 100 ? -18.400 -11.916 -43.882 1.00 25.37 100 ILE B CA 1
ATOM 3141 C C . ILE B 1 100 ? -17.550 -10.745 -43.384 1.00 25.09 100 ILE B C 1
ATOM 3142 O O . ILE B 1 100 ? -16.375 -10.911 -43.070 1.00 24.70 100 ILE B O 1
ATOM 3147 N N . ALA B 1 101 ? -18.166 -9.571 -43.321 1.00 25.03 101 ALA B N 1
ATOM 3148 C CA . ALA B 1 101 ? -17.536 -8.366 -42.793 1.00 25.67 101 ALA B CA 1
ATOM 3149 C C . ALA B 1 101 ? -18.608 -7.311 -42.624 1.00 25.68 101 ALA B C 1
ATOM 3150 O O . ALA B 1 101 ? -19.645 -7.380 -43.274 1.00 25.63 101 ALA B O 1
ATOM 3152 N N . ASN B 1 102 ? -18.359 -6.339 -41.751 1.00 26.29 102 ASN B N 1
ATOM 3153 C CA . ASN B 1 102 ? -19.250 -5.191 -41.602 1.00 27.27 102 ASN B CA 1
ATOM 3154 C C . ASN B 1 102 ? -20.711 -5.624 -41.442 1.00 27.30 102 ASN B C 1
ATOM 3155 O O . ASN B 1 102 ? -21.615 -5.099 -42.098 1.00 26.80 102 ASN B O 1
ATOM 3160 N N . PHE B 1 103 ? -20.919 -6.598 -40.559 1.00 27.51 103 PHE B N 1
ATOM 3161 C CA . PHE B 1 103 ? -22.240 -7.143 -40.273 1.00 27.38 103 PHE B CA 1
ATOM 3162 C C . PHE B 1 103 ? -22.400 -7.230 -38.761 1.00 27.18 103 PHE B C 1
ATOM 3163 O O . PHE B 1 103 ? -21.559 -7.810 -38.067 1.00 27.06 103 PHE B O 1
ATOM 3171 N N . GLU B 1 104 ? -23.473 -6.640 -38.253 1.00 26.83 104 GLU B N 1
ATOM 3172 C CA . GLU B 1 104 ? -23.738 -6.651 -36.829 1.00 27.31 104 GLU B CA 1
ATOM 3173 C C . GLU B 1 104 ? -25.234 -6.624 -36.582 1.00 27.79 104 GLU B C 1
ATOM 3174 O O . GLU B 1 104 ? -25.972 -5.909 -37.266 1.00 27.53 104 GLU B O 1
ATOM 3180 N N . THR B 1 105 ? -25.671 -7.409 -35.601 1.00 28.25 105 THR B N 1
ATOM 3181 C CA . THR B 1 105 ? -27.069 -7.446 -35.189 1.00 28.89 105 THR B CA 1
ATOM 3182 C C . THR B 1 105 ? -27.170 -7.231 -33.686 1.00 29.40 105 THR B C 1
ATOM 3183 O O . THR B 1 105 ? -26.212 -7.468 -32.943 1.00 29.02 105 THR B O 1
ATOM 3187 N N . ALA B 1 106 ? -28.340 -6.779 -33.249 1.00 29.80 106 ALA B N 1
ATOM 3188 C CA . ALA B 1 106 ? -28.632 -6.617 -31.830 1.00 30.09 106 ALA B CA 1
ATOM 3189 C C . ALA B 1 106 ? -28.814 -7.975 -31.156 1.00 30.07 106 ALA B C 1
ATOM 3190 O O . ALA B 1 106 ? -28.349 -8.183 -30.034 1.00 30.88 106 ALA B O 1
ATOM 3192 N N . GLY B 1 107 ? -29.487 -8.893 -31.846 1.00 30.26 107 GLY B N 1
ATOM 3193 C CA . GLY B 1 107 ? -29.812 -10.203 -31.282 1.00 30.45 107 GLY B CA 1
ATOM 3194 C C . GLY B 1 107 ? -29.611 -11.370 -32.229 1.00 30.32 107 GLY B C 1
ATOM 3195 O O . GLY B 1 107 ? -29.146 -11.190 -33.357 1.00 30.03 107 GLY B O 1
ATOM 3196 N N . PRO B 1 108 ? -29.953 -12.588 -31.766 1.00 30.47 108 PRO B N 1
ATOM 3197 C CA . PRO B 1 108 ? -29.818 -13.815 -32.556 1.00 30.21 108 PRO B CA 1
ATOM 3198 C C . PRO B 1 108 ? -30.569 -13.781 -33.887 1.00 29.82 108 PRO B C 1
ATOM 3199 O O . PRO B 1 108 ? -31.509 -13.011 -34.047 1.00 28.98 108 PRO B O 1
ATOM 3203 N N . LEU B 1 109 ? -30.141 -14.616 -34.828 1.00 30.70 109 LEU B N 1
ATOM 3204 C CA . LEU B 1 109 ? -30.797 -14.724 -36.132 1.00 31.54 109 LEU B CA 1
ATOM 3205 C C . LEU B 1 109 ? -30.485 -16.060 -36.793 1.00 32.43 109 LEU B C 1
ATOM 3206 O O . LEU B 1 109 ? -29.641 -16.816 -36.311 1.00 32.19 109 LEU B O 1
ATOM 3220 N N . TYR B 1 111 ? -28.619 -17.624 -39.792 1.00 31.55 111 TYR B N 1
ATOM 3221 C CA . TYR B 1 111 ? -27.585 -17.271 -40.761 1.00 31.26 111 TYR B CA 1
ATOM 3222 C C . TYR B 1 111 ? -27.122 -18.555 -41.425 1.00 30.62 111 TYR B C 1
ATOM 3223 O O . TYR B 1 111 ? -26.678 -19.476 -40.748 1.00 30.90 111 TYR B O 1
ATOM 3232 N N . ARG B 1 112 ? -27.246 -18.623 -42.748 1.00 30.13 112 ARG B N 1
ATOM 3233 C CA . ARG B 1 112 ? -26.791 -19.786 -43.492 1.00 29.95 112 ARG B CA 1
ATOM 3234 C C . ARG B 1 112 ? -25.863 -19.375 -44.626 1.00 29.28 112 ARG B C 1
ATOM 3235 O O . ARG B 1 112 ? -26.313 -18.883 -45.660 1.00 28.99 112 ARG B O 1
ATOM 3243 N N . ALA B 1 113 ? -24.568 -19.594 -44.430 1.00 28.40 113 ALA B N 1
ATOM 3244 C CA . ALA B 1 113 ? -23.601 -19.437 -45.498 1.00 28.44 113 ALA B CA 1
ATOM 3245 C C . ALA B 1 113 ? -22.949 -20.777 -45.790 1.00 28.28 113 ALA B C 1
ATOM 3246 O O . ALA B 1 113 ? -22.647 -21.536 -44.872 1.00 27.93 113 ALA B O 1
ATOM 3248 N N . GLU B 1 114 ? -22.738 -21.063 -47.071 1.00 27.96 114 GLU B N 1
ATOM 3249 C CA . GLU B 1 114 ? -21.994 -22.245 -47.487 1.00 28.67 114 GLU B CA 1
ATOM 3250 C C . GLU B 1 114 ? -20.974 -21.834 -48.544 1.00 28.71 114 GLU B C 1
ATOM 3251 O O . GLU B 1 114 ? -21.256 -20.964 -49.364 1.00 29.52 114 GLU B O 1
ATOM 3257 N N . PRO B 1 115 ? -19.784 -22.451 -48.536 1.00 29.57 115 PRO B N 1
ATOM 3258 C CA . PRO B 1 115 ? -18.757 -22.083 -49.515 1.00 30.24 115 PRO B CA 1
ATOM 3259 C C . PRO B 1 115 ? -18.990 -22.722 -50.894 1.00 31.31 115 PRO B C 1
ATOM 3260 O O . PRO B 1 115 ? -18.178 -23.515 -51.365 1.00 31.05 115 PRO B O 1
ATOM 3264 N N . VAL B 1 116 ? -20.093 -22.346 -51.535 1.00 32.45 116 VAL B N 1
ATOM 3265 C CA . VAL B 1 116 ? -20.462 -22.875 -52.849 1.00 33.95 116 VAL B CA 1
ATOM 3266 C C . VAL B 1 116 ? -20.409 -21.748 -53.875 1.00 34.22 116 VAL B C 1
ATOM 3267 O O . VAL B 1 116 ? -20.195 -20.591 -53.521 1.00 34.36 116 VAL B O 1
ATOM 3271 N N . GLY B 1 117 ? -20.591 -22.093 -55.145 1.00 34.55 117 GLY B N 1
ATOM 3272 C CA . GLY B 1 117 ? -20.498 -21.119 -56.231 1.00 35.01 117 GLY B CA 1
ATOM 3273 C C . GLY B 1 117 ? -21.619 -20.098 -56.330 1.00 35.24 117 GLY B C 1
ATOM 3274 O O . GLY B 1 117 ? -21.466 -19.090 -57.011 1.00 35.22 117 GLY B O 1
ATOM 3275 N N . CYS B 1 118 ? -22.742 -20.335 -55.661 1.00 35.52 118 CYS B N 1
ATOM 3276 C CA . CYS B 1 118 ? -23.939 -19.537 -55.905 1.00 36.41 118 CYS B CA 1
ATOM 3277 C C . CYS B 1 118 ? -24.924 -19.602 -54.741 1.00 35.84 118 CYS B C 1
ATOM 3278 O O . CYS B 1 118 ? -25.078 -20.652 -54.117 1.00 35.97 118 CYS B O 1
ATOM 3281 N N . THR B 1 119 ? -25.591 -18.482 -54.454 1.00 35.36 119 THR B N 1
ATOM 3282 C CA . THR B 1 119 ? -26.623 -18.435 -53.411 1.00 35.18 119 THR B CA 1
ATOM 3283 C C . THR B 1 119 ? -27.810 -19.322 -53.784 1.00 35.73 119 THR B C 1
ATOM 3284 O O . THR B 1 119 ? -28.391 -19.989 -52.921 1.00 34.31 119 THR B O 1
ATOM 3288 N N . ALA B 1 120 ? -28.171 -19.319 -55.067 1.00 35.66 120 ALA B N 1
ATOM 3289 C CA . ALA B 1 120 ? -29.301 -20.112 -55.551 1.00 35.32 120 ALA B CA 1
ATOM 3290 C C . ALA B 1 120 ? -29.093 -21.603 -55.300 1.00 34.92 120 ALA B C 1
ATOM 3291 O O . ALA B 1 120 ? -30.056 -22.327 -55.082 1.00 35.76 120 ALA B O 1
ATOM 3293 N N . THR B 1 121 ? -27.842 -22.056 -55.336 1.00 34.22 121 THR B N 1
ATOM 3294 C CA . THR B 1 121 ? -27.516 -23.434 -54.990 1.00 34.85 121 THR B CA 1
ATOM 3295 C C . THR B 1 121 ? -27.926 -23.739 -53.548 1.00 35.73 121 THR B C 1
ATOM 3296 O O . THR B 1 121 ? -28.475 -24.808 -53.274 1.00 35.25 121 THR B O 1
ATOM 3300 N N . ILE B 1 122 ? -27.675 -22.797 -52.637 1.00 35.60 122 ILE B N 1
ATOM 3301 C CA . ILE B 1 122 ? -28.079 -22.956 -51.235 1.00 35.56 122 ILE B CA 1
ATOM 3302 C C . ILE B 1 122 ? -29.602 -22.932 -51.106 1.00 35.88 122 ILE B C 1
ATOM 3303 O O . ILE B 1 122 ? -30.176 -23.717 -50.352 1.00 35.26 122 ILE B O 1
ATOM 3308 N N . LEU B 1 123 ? -30.248 -22.014 -51.818 1.00 36.61 123 LEU B N 1
ATOM 3309 C CA . LEU B 1 123 ? -31.705 -21.928 -51.792 1.00 38.79 123 LEU B CA 1
ATOM 3310 C C . LEU B 1 123 ? -32.328 -23.207 -52.359 1.00 39.77 123 LEU B C 1
ATOM 3311 O O . LEU B 1 123 ? -33.304 -23.714 -51.818 1.00 39.71 123 LEU B O 1
ATOM 3316 N N . TYR B 1 124 ? -31.742 -23.730 -53.431 1.00 40.70 124 TYR B N 1
ATOM 3317 C CA . TYR B 1 124 ? -32.162 -25.012 -53.998 1.00 43.54 124 TYR B CA 1
ATOM 3318 C C . TYR B 1 124 ? -32.103 -26.132 -52.954 1.00 43.65 124 TYR B C 1
ATOM 3319 O O . TYR B 1 124 ? -33.023 -26.948 -52.859 1.00 43.93 124 TYR B O 1
ATOM 3328 N N . LYS B 1 125 ? -31.021 -26.166 -52.177 1.00 42.91 125 LYS B N 1
ATOM 3329 C CA . LYS B 1 125 ? -30.872 -27.164 -51.118 1.00 41.84 125 LYS B CA 1
ATOM 3330 C C . LYS B 1 125 ? -31.938 -27.004 -50.042 1.00 41.42 125 LYS B C 1
ATOM 3331 O O . LYS B 1 125 ? -32.413 -27.992 -49.489 1.00 42.76 125 LYS B O 1
ATOM 3337 N N . MET B 1 126 ? -32.313 -25.761 -49.753 1.00 41.03 126 MET B N 1
ATOM 3338 C CA . MET B 1 126 ? -33.384 -25.486 -48.799 1.00 40.93 126 MET B CA 1
ATOM 3339 C C . MET B 1 126 ? -34.734 -26.005 -49.298 1.00 41.89 126 MET B C 1
ATOM 3340 O O . MET B 1 126 ? -35.531 -26.498 -48.508 1.00 42.74 126 MET B O 1
ATOM 3345 N N . PHE B 1 127 ? -34.986 -25.900 -50.602 1.00 42.88 127 PHE B N 1
ATOM 3346 C CA . PHE B 1 127 ? -36.200 -26.474 -51.196 1.00 43.82 127 PHE B CA 1
ATOM 3347 C C . PHE B 1 127 ? -36.180 -28.007 -51.095 1.00 44.84 127 PHE B C 1
ATOM 3348 O O . PHE B 1 127 ? -37.156 -28.609 -50.661 1.00 44.79 127 PHE B O 1
ATOM 3356 N N . ARG B 1 128 ? -35.062 -28.620 -51.485 1.00 47.28 128 ARG B N 1
ATOM 3357 C CA . ARG B 1 128 ? -34.891 -30.081 -51.431 1.00 50.53 128 ARG B CA 1
ATOM 3358 C C . ARG B 1 128 ? -35.068 -30.617 -50.011 1.00 51.06 128 ARG B C 1
ATOM 3359 O O . ARG B 1 128 ? -35.842 -31.544 -49.779 1.00 50.70 128 ARG B O 1
ATOM 3367 N N . GLU B 1 129 ? -34.331 -30.028 -49.073 1.00 51.00 129 GLU B N 1
ATOM 3368 C CA . GLU B 1 129 ? -34.416 -30.381 -47.652 1.00 50.64 129 GLU B CA 1
ATOM 3369 C C . GLU B 1 129 ? -35.848 -30.335 -47.124 1.00 51.89 129 GLU B C 1
ATOM 3370 O O . GLU B 1 129 ? -36.274 -31.231 -46.394 1.00 53.21 129 GLU B O 1
ATOM 3376 N N . ARG B 1 130 ? -36.584 -29.294 -47.504 1.00 52.55 130 ARG B N 1
ATOM 3377 C CA . ARG B 1 130 ? -37.946 -29.082 -47.015 1.00 54.29 130 ARG B CA 1
ATOM 3378 C C . ARG B 1 130 ? -38.999 -29.867 -47.811 1.00 55.34 130 ARG B C 1
ATOM 3379 O O . ARG B 1 130 ? -40.175 -29.876 -47.442 1.00 54.75 130 ARG B O 1
ATOM 3387 N N . GLY B 1 131 ? -38.584 -30.501 -48.907 1.00 55.52 131 GLY B N 1
ATOM 3388 C CA . GLY B 1 131 ? -39.500 -31.234 -49.776 1.00 56.97 131 GLY B CA 1
ATOM 3389 C C . GLY B 1 131 ? -40.485 -30.335 -50.504 1.00 57.77 131 GLY B C 1
ATOM 3390 O O . GLY B 1 131 ? -41.604 -30.751 -50.801 1.00 58.48 131 GLY B O 1
ATOM 3391 N N . PHE B 1 132 ? -40.073 -29.102 -50.789 1.00 58.11 132 PHE B N 1
ATOM 3392 C CA . PHE B 1 132 ? -40.936 -28.140 -51.474 1.00 57.97 132 PHE B CA 1
ATOM 3393 C C . PHE B 1 132 ? -40.897 -28.346 -52.982 1.00 57.68 132 PHE B C 1
ATOM 3394 O O . PHE B 1 132 ? -39.880 -28.764 -53.535 1.00 56.30 132 PHE B O 1
ATOM 3402 N N . GLU B 1 133 ? -42.014 -28.043 -53.640 1.00 58.08 133 GLU B N 1
ATOM 3403 C CA . GLU B 1 133 ? -42.112 -28.162 -55.091 1.00 58.46 133 GLU B CA 1
ATOM 3404 C C . GLU B 1 133 ? -41.384 -26.994 -55.742 1.00 54.55 133 GLU B C 1
ATOM 3405 O O . GLU B 1 133 ? -41.621 -25.840 -55.389 1.00 54.20 133 GLU B O 1
ATOM 3411 N N . ILE B 1 134 ? -40.504 -27.301 -56.691 1.00 51.09 134 ILE B N 1
ATOM 3412 C CA . ILE B 1 134 ? -39.803 -26.272 -57.452 1.00 49.66 134 ILE B CA 1
ATOM 3413 C C . ILE B 1 134 ? -40.513 -26.049 -58.788 1.00 49.50 134 ILE B C 1
ATOM 3414 O O . ILE B 1 134 ? -40.384 -26.856 -59.711 1.00 47.11 134 ILE B O 1
ATOM 3419 N N . LYS B 1 135 ? -41.258 -24.947 -58.877 1.00 49.92 135 LYS B N 1
ATOM 3420 C CA . LYS B 1 135 ? -41.892 -24.525 -60.127 1.00 51.70 135 LYS B CA 1
ATOM 3421 C C . LYS B 1 135 ? -40.848 -24.324 -61.236 1.00 53.06 135 LYS B C 1
ATOM 3422 O O . LYS B 1 135 ? -39.685 -24.024 -60.946 1.00 52.06 135 LYS B O 1
ATOM 3428 N N . PRO B 1 136 ? -41.256 -24.479 -62.512 1.00 53.91 136 PRO B N 1
ATOM 3429 C CA . PRO B 1 136 ? -40.314 -24.322 -63.633 1.00 53.53 136 PRO B CA 1
ATOM 3430 C C . PRO B 1 136 ? -39.743 -22.902 -63.803 1.00 52.18 136 PRO B C 1
ATOM 3431 O O . PRO B 1 136 ? -38.629 -22.755 -64.311 1.00 51.61 136 PRO B O 1
ATOM 3435 N N . GLU B 1 137 ? -40.490 -21.880 -63.383 1.00 50.40 137 GLU B N 1
ATOM 3436 C CA . GLU B 1 137 ? -39.997 -20.495 -63.423 1.00 51.63 137 GLU B CA 1
ATOM 3437 C C . GLU B 1 137 ? -38.918 -20.322 -62.359 1.00 50.03 137 GLU B C 1
ATOM 3438 O O . GLU B 1 137 ? -37.848 -19.773 -62.627 1.00 50.12 137 GLU B O 1
ATOM 3444 N N . ILE B 1 138 ? -39.219 -20.806 -61.155 1.00 47.23 138 ILE B N 1
ATOM 3445 C CA . ILE B 1 138 ? -38.277 -20.809 -60.039 1.00 45.53 138 ILE B CA 1
ATOM 3446 C C . ILE B 1 138 ? -37.022 -21.597 -60.412 1.00 44.97 138 ILE B C 1
ATOM 3447 O O . ILE B 1 138 ? -35.902 -21.125 -60.197 1.00 44.80 138 ILE B O 1
ATOM 3452 N N . ALA B 1 139 ? -37.211 -22.788 -60.978 1.00 42.98 139 ALA B N 1
ATOM 3453 C CA . ALA B 1 139 ? -36.087 -23.619 -61.415 1.00 43.66 139 ALA B CA 1
ATOM 3454 C C . ALA B 1 139 ? -35.209 -22.901 -62.447 1.00 44.95 139 ALA B C 1
ATOM 3455 O O . ALA B 1 139 ? -33.990 -23.084 -62.464 1.00 43.84 139 ALA B O 1
ATOM 3457 N N . GLY B 1 140 ? -35.837 -22.098 -63.305 1.00 45.29 140 GLY B N 1
ATOM 3458 C CA . GLY B 1 140 ? -35.119 -21.320 -64.314 1.00 46.18 140 GLY B CA 1
ATOM 3459 C C . GLY B 1 140 ? -34.262 -20.217 -63.716 1.00 45.14 140 GLY B C 1
ATOM 3460 O O . GLY B 1 140 ? -33.129 -20.006 -64.147 1.00 45.47 140 GLY B O 1
ATOM 3461 N N . LEU B 1 141 ? -34.811 -19.509 -62.730 1.00 43.84 141 LEU B N 1
ATOM 3462 C CA . LEU B 1 141 ? -34.067 -18.473 -62.009 1.00 43.50 141 LEU B CA 1
ATOM 3463 C C . LEU B 1 141 ? -32.877 -19.071 -61.268 1.00 42.68 141 LEU B C 1
ATOM 3464 O O . LEU B 1 141 ? -31.761 -18.560 -61.367 1.00 41.64 141 LEU B O 1
ATOM 3469 N N . MET B 1 142 ? -33.120 -20.154 -60.534 1.00 41.21 142 MET B N 1
ATOM 3470 C CA . MET B 1 142 ? -32.050 -20.882 -59.856 1.00 41.03 142 MET B CA 1
ATOM 3471 C C . MET B 1 142 ? -30.924 -21.226 -60.819 1.00 40.67 142 MET B C 1
ATOM 3472 O O . MET B 1 142 ? -29.758 -20.933 -60.548 1.00 40.34 142 MET B O 1
ATOM 3477 N N . LEU B 1 143 ? -31.291 -21.845 -61.941 1.00 39.30 143 LEU B N 1
ATOM 3478 C CA . LEU B 1 143 ? -30.330 -22.284 -62.960 1.00 38.49 143 LEU B CA 1
ATOM 3479 C C . LEU B 1 143 ? -29.574 -21.096 -63.554 1.00 36.55 143 LEU B C 1
ATOM 3480 O O . LEU B 1 143 ? -28.381 -21.188 -63.823 1.00 35.30 143 LEU B O 1
ATOM 3485 N N . SER B 1 144 ? -30.287 -19.997 -63.779 1.00 35.64 144 SER B N 1
ATOM 3486 C CA . SER B 1 144 ? -29.692 -18.789 -64.344 1.00 36.92 144 SER B CA 1
ATOM 3487 C C . SER B 1 144 ? -28.623 -18.223 -63.411 1.00 36.81 144 SER B C 1
ATOM 3488 O O . SER B 1 144 ? -27.485 -17.973 -63.829 1.00 35.45 144 SER B O 1
ATOM 3491 N N . ALA B 1 145 ? -29.003 -18.044 -62.146 1.00 36.80 145 ALA B N 1
ATOM 3492 C CA . ALA B 1 145 ? -28.082 -17.615 -61.098 1.00 36.12 145 ALA B CA 1
ATOM 3493 C C . ALA B 1 145 ? -26.840 -18.502 -61.052 1.00 36.55 145 ALA B C 1
ATOM 3494 O O . ALA B 1 145 ? -25.717 -17.998 -61.036 1.00 37.47 145 ALA B O 1
ATOM 3496 N N . ILE B 1 146 ? -27.039 -19.819 -61.056 1.00 36.24 146 ILE B N 1
ATOM 3497 C CA . ILE B 1 146 ? -25.918 -20.762 -60.993 1.00 35.77 146 ILE B CA 1
ATOM 3498 C C . ILE B 1 146 ? -25.004 -20.640 -62.215 1.00 35.64 146 ILE B C 1
ATOM 3499 O O . ILE B 1 146 ? -23.779 -20.689 -62.081 1.00 33.84 146 ILE B O 1
ATOM 3504 N N . ILE B 1 147 ? -25.596 -20.511 -63.402 1.00 35.06 147 ILE B N 1
ATOM 3505 C CA . ILE B 1 147 ? -24.809 -20.332 -64.620 1.00 36.16 147 ILE B CA 1
ATOM 3506 C C . ILE B 1 147 ? -24.051 -19.004 -64.561 1.00 34.97 147 ILE B C 1
ATOM 3507 O O . ILE B 1 147 ? -22.876 -18.946 -64.921 1.00 33.85 147 ILE B O 1
ATOM 3512 N N . SER B 1 148 ? -24.739 -17.955 -64.109 1.00 34.44 148 SER B N 1
ATOM 3513 C CA . SER B 1 148 ? -24.151 -16.621 -63.980 1.00 36.03 148 SER B CA 1
ATOM 3514 C C . SER B 1 148 ? -22.953 -16.581 -63.019 1.00 36.56 148 SER B C 1
ATOM 3515 O O . SER B 1 148 ? -21.841 -16.260 -63.445 1.00 36.98 148 SER B O 1
ATOM 3518 N N . ASP B 1 149 ? -23.179 -16.913 -61.744 1.00 37.04 149 ASP B N 1
ATOM 3519 C CA . ASP B 1 149 ? -22.114 -16.885 -60.718 1.00 38.11 149 ASP B CA 1
ATOM 3520 C C . ASP B 1 149 ? -20.971 -17.854 -61.072 1.00 38.69 149 ASP B C 1
ATOM 3521 O O . ASP B 1 149 ? -19.806 -17.548 -60.829 1.00 39.96 149 ASP B O 1
ATOM 3526 N N . SER B 1 150 ? -21.291 -19.005 -61.667 1.00 38.53 150 SER B N 1
ATOM 3527 C CA . SER B 1 150 ? -20.264 -20.004 -62.003 1.00 39.31 150 SER B CA 1
ATOM 3528 C C . SER B 1 150 ? -19.611 -19.771 -63.366 1.00 39.91 150 SER B C 1
ATOM 3529 O O . SER B 1 150 ? -18.580 -20.373 -63.672 1.00 39.02 150 SER B O 1
ATOM 3532 N N . LEU B 1 151 ? -20.217 -18.908 -64.179 1.00 42.37 151 LEU B N 1
ATOM 3533 C CA . LEU B 1 151 ? -19.751 -18.644 -65.537 1.00 44.63 151 LEU B CA 1
ATOM 3534 C C . LEU B 1 151 ? -19.744 -19.950 -66.333 1.00 45.64 151 LEU B C 1
ATOM 3535 O O . LEU B 1 151 ? -18.720 -20.364 -66.882 1.00 45.54 151 LEU B O 1
ATOM 3540 N N . LEU B 1 152 ? -20.905 -20.598 -66.361 1.00 46.84 152 LEU B N 1
ATOM 3541 C CA . LEU B 1 152 ? -21.075 -21.905 -66.994 1.00 48.13 152 LEU B CA 1
ATOM 3542 C C . LEU B 1 152 ? -20.052 -22.919 -66.448 1.00 48.43 152 LEU B C 1
ATOM 3543 O O . LEU B 1 152 ? -19.386 -23.633 -67.202 1.00 48.57 152 LEU B O 1
ATOM 3548 N N . PHE B 1 153 ? -19.947 -22.946 -65.118 1.00 48.15 153 PHE B N 1
ATOM 3549 C CA . PHE B 1 153 ? -19.180 -23.945 -64.359 1.00 48.28 153 PHE B CA 1
ATOM 3550 C C . PHE B 1 153 ? -17.667 -23.918 -64.571 1.00 50.39 153 PHE B C 1
ATOM 3551 O O . PHE B 1 153 ? -17.018 -24.966 -64.552 1.00 50.88 153 PHE B O 1
ATOM 3559 N N . LYS B 1 154 ? -17.099 -22.727 -64.746 1.00 52.56 154 LYS B N 1
ATOM 3560 C CA . LYS B 1 154 ? -15.647 -22.602 -64.911 1.00 53.85 154 LYS B CA 1
ATOM 3561 C C . LYS B 1 154 ? -14.940 -21.672 -63.913 1.00 53.86 154 LYS B C 1
ATOM 3562 O O . LYS B 1 154 ? -13.711 -21.619 -63.899 1.00 54.45 154 LYS B O 1
ATOM 3568 N N . SER B 1 155 ? -15.692 -20.969 -63.067 1.00 53.60 155 SER B N 1
ATOM 3569 C CA . SER B 1 155 ? -15.085 -20.055 -62.096 1.00 53.50 155 SER B CA 1
ATOM 3570 C C . SER B 1 155 ? -14.481 -20.847 -60.934 1.00 53.31 155 SER B C 1
ATOM 3571 O O . SER B 1 155 ? -14.901 -21.972 -60.668 1.00 53.93 155 SER B O 1
ATOM 3574 N N . PRO B 1 156 ? -13.496 -20.260 -60.231 1.00 53.82 156 PRO B N 1
ATOM 3575 C CA . PRO B 1 156 ? -12.888 -20.940 -59.082 1.00 53.88 156 PRO B CA 1
ATOM 3576 C C . PRO B 1 156 ? -13.866 -21.264 -57.944 1.00 52.43 156 PRO B C 1
ATOM 3577 O O . PRO B 1 156 ? -13.625 -22.199 -57.182 1.00 52.55 156 PRO B O 1
ATOM 3581 N N . THR B 1 157 ? -14.949 -20.498 -57.832 1.00 50.61 157 THR B N 1
ATOM 3582 C CA . THR B 1 157 ? -15.943 -20.706 -56.780 1.00 50.28 157 THR B CA 1
ATOM 3583 C C . THR B 1 157 ? -16.883 -21.890 -57.045 1.00 48.57 157 THR B C 1
ATOM 3584 O O . THR B 1 157 ? -17.582 -22.336 -56.135 1.00 47.61 157 THR B O 1
ATOM 3595 N N . THR B 1 159 ? -18.544 -25.436 -57.469 1.00 44.69 159 THR B N 1
ATOM 3596 C CA . THR B 1 159 ? -18.398 -26.735 -56.808 1.00 43.90 159 THR B CA 1
ATOM 3597 C C . THR B 1 159 ? -19.307 -27.769 -57.460 1.00 44.27 159 THR B C 1
ATOM 3598 O O . THR B 1 159 ? -20.211 -27.424 -58.226 1.00 43.51 159 THR B O 1
ATOM 3602 N N . GLN B 1 160 ? -19.083 -29.035 -57.125 1.00 44.49 160 GLN B N 1
ATOM 3603 C CA . GLN B 1 160 ? -19.915 -30.120 -57.637 1.00 44.59 160 GLN B CA 1
ATOM 3604 C C . GLN B 1 160 ? -21.368 -30.007 -57.189 1.00 43.01 160 GLN B C 1
ATOM 3605 O O . GLN B 1 160 ? -22.262 -30.498 -57.875 1.00 43.92 160 GLN B O 1
ATOM 3611 N N . GLN B 1 161 ? -21.605 -29.356 -56.053 1.00 41.22 161 GLN B N 1
ATOM 3612 C CA . GLN B 1 161 ? -22.968 -29.083 -55.604 1.00 39.97 161 GLN B CA 1
ATOM 3613 C C . GLN B 1 161 ? -23.693 -28.144 -56.565 1.00 39.28 161 GLN B C 1
ATOM 3614 O O . GLN B 1 161 ? -24.896 -28.291 -56.790 1.00 38.41 161 GLN B O 1
ATOM 3620 N N . ASP B 1 162 ? -22.967 -27.172 -57.116 1.00 38.45 162 ASP B N 1
ATOM 3621 C CA . ASP B 1 162 ? -23.540 -26.249 -58.103 1.00 38.68 162 ASP B CA 1
ATOM 3622 C C . ASP B 1 162 ? -23.852 -26.976 -59.410 1.00 39.69 162 ASP B C 1
ATOM 3623 O O . ASP B 1 162 ? -24.872 -26.713 -60.039 1.00 38.45 162 ASP B O 1
ATOM 3628 N N . VAL B 1 163 ? -22.965 -27.889 -59.802 1.00 42.46 163 VAL B N 1
ATOM 3629 C CA . VAL B 1 163 ? -23.153 -28.695 -61.008 1.00 45.24 163 VAL B CA 1
ATOM 3630 C C . VAL B 1 163 ? -24.356 -29.625 -60.829 1.00 46.69 163 VAL B C 1
ATOM 3631 O O . VAL B 1 163 ? -25.285 -29.596 -61.634 1.00 45.39 163 VAL B O 1
ATOM 3635 N N . LYS B 1 164 ? -24.330 -30.429 -59.764 1.00 48.55 164 LYS B N 1
ATOM 3636 C CA . LYS B 1 164 ? -25.435 -31.342 -59.432 1.00 50.54 164 LYS B CA 1
ATOM 3637 C C . LYS B 1 164 ? -26.792 -30.652 -59.482 1.00 48.85 164 LYS B C 1
ATOM 3638 O O . LYS B 1 164 ? -27.717 -31.136 -60.133 1.00 49.15 164 LYS B O 1
ATOM 3644 N N . ALA B 1 165 ? -26.904 -29.531 -58.776 1.00 47.55 165 ALA B N 1
ATOM 3645 C CA . ALA B 1 165 ? -28.152 -28.774 -58.718 1.00 46.70 165 ALA B CA 1
ATOM 3646 C C . ALA B 1 165 ? -28.608 -28.356 -60.110 1.00 46.86 165 ALA B C 1
ATOM 3647 O O . ALA B 1 165 ? -29.787 -28.472 -60.438 1.00 46.14 165 ALA B O 1
ATOM 3649 N N . ALA B 1 166 ? -27.670 -27.876 -60.923 1.00 46.85 166 ALA B N 1
ATOM 3650 C CA . ALA B 1 166 ? -27.975 -27.455 -62.291 1.00 48.11 166 ALA B CA 1
ATOM 3651 C C . ALA B 1 166 ? -28.511 -28.615 -63.132 1.00 48.81 166 ALA B C 1
ATOM 3652 O O . ALA B 1 166 ? -29.503 -28.455 -63.843 1.00 48.46 166 ALA B O 1
ATOM 3654 N N . GLU B 1 167 ? -27.862 -29.775 -63.029 1.00 50.44 167 GLU B N 1
ATOM 3655 C CA . GLU B 1 167 ? -28.273 -30.975 -63.773 1.00 53.00 167 GLU B CA 1
ATOM 3656 C C . GLU B 1 167 ? -29.727 -31.345 -63.491 1.00 52.74 167 GLU B C 1
ATOM 3657 O O . GLU B 1 167 ? -30.452 -31.753 -64.394 1.00 52.12 167 GLU B O 1
ATOM 3663 N N . GLU B 1 168 ? -30.143 -31.202 -62.236 1.00 52.82 168 GLU B N 1
ATOM 3664 C CA . GLU B 1 168 ? -31.498 -31.559 -61.820 1.00 53.67 168 GLU B CA 1
ATOM 3665 C C . GLU B 1 168 ? -32.509 -30.451 -62.126 1.00 52.11 168 GLU B C 1
ATOM 3666 O O . GLU B 1 168 ? -33.696 -30.722 -62.324 1.00 52.66 168 GLU B O 1
ATOM 3672 N N . LEU B 1 169 ? -32.038 -29.208 -62.167 1.00 50.38 169 LEU B N 1
ATOM 3673 C CA . LEU B 1 169 ? -32.897 -28.063 -62.471 1.00 49.76 169 LEU B CA 1
ATOM 3674 C C . LEU B 1 169 ? -33.192 -27.909 -63.970 1.00 48.91 169 LEU B C 1
ATOM 3675 O O . LEU B 1 169 ? -34.211 -27.322 -64.339 1.00 46.20 169 LEU B O 1
ATOM 3680 N N . LYS B 1 170 ? -32.310 -28.428 -64.824 1.00 50.51 170 LYS B N 1
ATOM 3681 C CA . LYS B 1 170 ? -32.457 -28.261 -66.276 1.00 53.33 170 LYS B CA 1
ATOM 3682 C C . LYS B 1 170 ? -33.775 -28.843 -66.791 1.00 54.68 170 LYS B C 1
ATOM 3683 O O . LYS B 1 170 ? -34.440 -28.238 -67.633 1.00 54.06 170 LYS B O 1
ATOM 3689 N N . ASP B 1 171 ? -34.145 -30.012 -66.272 1.00 56.39 171 ASP B N 1
ATOM 3690 C CA . ASP B 1 171 ? -35.338 -30.722 -66.729 1.00 57.59 171 ASP B CA 1
ATOM 3691 C C . ASP B 1 171 ? -36.608 -30.095 -66.172 1.00 57.35 171 ASP B C 1
ATOM 3692 O O . ASP B 1 171 ? -37.664 -30.165 -66.801 1.00 59.39 171 ASP B O 1
ATOM 3697 N N . ILE B 1 172 ? -36.499 -29.469 -65.003 1.00 56.57 172 ILE B N 1
ATOM 3698 C CA . ILE B 1 172 ? -37.622 -28.742 -64.415 1.00 55.66 172 ILE B CA 1
ATOM 3699 C C . ILE B 1 172 ? -37.820 -27.424 -65.163 1.00 55.50 172 ILE B C 1
ATOM 3700 O O . ILE B 1 172 ? -38.947 -27.034 -65.457 1.00 55.89 172 ILE B O 1
ATOM 3705 N N . ALA B 1 173 ? -36.718 -26.741 -65.463 1.00 56.43 173 ALA B N 1
ATOM 3706 C CA . ALA B 1 173 ? -36.758 -25.494 -66.231 1.00 56.88 173 ALA B CA 1
ATOM 3707 C C . ALA B 1 173 ? -37.041 -25.742 -67.716 1.00 57.13 173 ALA B C 1
ATOM 3708 O O . ALA B 1 173 ? -37.531 -24.850 -68.409 1.00 55.37 173 ALA B O 1
ATOM 3710 N N . LYS B 1 174 ? -36.720 -26.948 -68.189 1.00 58.68 174 LYS B N 1
ATOM 3711 C CA . LYS B 1 174 ? -36.923 -27.357 -69.585 1.00 60.31 174 LYS B CA 1
ATOM 3712 C C . LYS B 1 174 ? -36.000 -26.554 -70.491 1.00 59.33 174 LYS B C 1
ATOM 3713 O O . LYS B 1 174 ? -36.440 -25.861 -71.407 1.00 59.17 174 LYS B O 1
ATOM 3719 N N . VAL B 1 175 ? -34.706 -26.670 -70.217 1.00 58.01 175 VAL B N 1
ATOM 3720 C CA . VAL B 1 175 ? -33.696 -25.841 -70.855 1.00 57.20 175 VAL B CA 1
ATOM 3721 C C . VAL B 1 175 ? -32.414 -26.643 -71.061 1.00 55.86 175 VAL B C 1
ATOM 3722 O O . VAL B 1 175 ? -32.058 -27.481 -70.231 1.00 55.82 175 VAL B O 1
ATOM 3726 N N . ASP B 1 176 ? -31.738 -26.395 -72.179 1.00 55.06 176 ASP B N 1
ATOM 3727 C CA . ASP B 1 176 ? -30.401 -26.932 -72.408 1.00 56.13 176 ASP B CA 1
ATOM 3728 C C . ASP B 1 176 ? -29.402 -25.986 -71.750 1.00 55.88 176 ASP B C 1
ATOM 3729 O O . ASP B 1 176 ? -29.360 -24.798 -72.071 1.00 55.47 176 ASP B O 1
ATOM 3734 N N . ILE B 1 177 ? -28.601 -26.523 -70.834 1.00 56.00 177 ILE B N 1
ATOM 3735 C CA . ILE B 1 177 ? -27.684 -25.721 -70.024 1.00 55.49 177 ILE B CA 1
ATOM 3736 C C . ILE B 1 177 ? -26.660 -24.972 -70.879 1.00 54.37 177 ILE B C 1
ATOM 3737 O O . ILE B 1 177 ? -26.575 -23.748 -70.814 1.00 52.99 177 ILE B O 1
ATOM 3742 N N . GLN B 1 178 ? -25.896 -25.712 -71.676 1.00 53.68 178 GLN B N 1
ATOM 3743 C CA . GLN B 1 178 ? -24.832 -25.125 -72.489 1.00 53.46 178 GLN B CA 1
ATOM 3744 C C . GLN B 1 178 ? -25.360 -24.124 -73.519 1.00 53.80 178 GLN B C 1
ATOM 3745 O O . GLN B 1 178 ? -24.703 -23.129 -73.811 1.00 53.01 178 GLN B O 1
ATOM 3751 N N . LYS B 1 179 ? -26.547 -24.389 -74.053 1.00 53.99 179 LYS B N 1
ATOM 3752 C CA . LYS B 1 179 ? -27.144 -23.550 -75.094 1.00 54.18 179 LYS B CA 1
ATOM 3753 C C . LYS B 1 179 ? -27.757 -22.284 -74.495 1.00 51.44 179 LYS B C 1
ATOM 3754 O O . LYS B 1 179 ? -27.444 -21.175 -74.931 1.00 50.18 179 LYS B O 1
ATOM 3760 N N . TYR B 1 180 ? -28.629 -22.450 -73.505 1.00 48.51 180 TYR B N 1
ATOM 3761 C CA . TYR B 1 180 ? -29.220 -21.305 -72.815 1.00 47.36 180 TYR B CA 1
ATOM 3762 C C . TYR B 1 180 ? -28.157 -20.500 -72.064 1.00 47.17 180 TYR B C 1
ATOM 3763 O O . TYR B 1 180 ? -28.193 -19.268 -72.059 1.00 45.76 180 TYR B O 1
ATOM 3772 N N . GLY B 1 181 ? -27.230 -21.208 -71.424 1.00 47.30 181 GLY B N 1
ATOM 3773 C CA . GLY B 1 181 ? -26.165 -20.584 -70.645 1.00 47.81 181 GLY B CA 1
ATOM 3774 C C . GLY B 1 181 ? -25.318 -19.623 -71.456 1.00 47.89 181 GLY B C 1
ATOM 3775 O O . GLY B 1 181 ? -25.092 -18.486 -71.039 1.00 46.20 181 GLY B O 1
ATOM 3776 N N . LEU B 1 182 ? -24.865 -20.073 -72.624 1.00 48.52 182 LEU B N 1
ATOM 3777 C CA . LEU B 1 182 ? -24.012 -19.247 -73.484 1.00 48.60 182 LEU B CA 1
ATOM 3778 C C . LEU B 1 182 ? -24.778 -18.021 -73.991 1.00 47.27 182 LEU B C 1
ATOM 3779 O O . LEU B 1 182 ? -24.217 -16.927 -74.074 1.00 47.17 182 LEU B O 1
ATOM 3784 N N . ASP B 1 183 ? -26.056 -18.207 -74.319 1.00 44.86 183 ASP B N 1
ATOM 3785 C CA . ASP B 1 183 ? -26.920 -17.098 -74.735 1.00 43.85 183 ASP B CA 1
ATOM 3786 C C . ASP B 1 183 ? -27.069 -16.063 -73.623 1.00 41.89 183 ASP B C 1
ATOM 3787 O O . ASP B 1 183 ? -27.016 -14.860 -73.874 1.00 39.76 183 ASP B O 1
ATOM 3792 N N . MET B 1 184 ? -27.281 -16.541 -72.400 1.00 39.61 184 MET B N 1
ATOM 3793 C CA . MET B 1 184 ? -27.473 -15.662 -71.255 1.00 38.67 184 MET B CA 1
ATOM 3794 C C . MET B 1 184 ? -26.204 -14.861 -70.972 1.00 37.21 184 MET B C 1
ATOM 3795 O O . MET B 1 184 ? -26.264 -13.647 -70.799 1.00 36.21 184 MET B O 1
ATOM 3800 N N . LEU B 1 185 ? -25.065 -15.546 -70.934 1.00 36.62 185 LEU B N 1
ATOM 3801 C CA . LEU B 1 185 ? -23.783 -14.892 -70.699 1.00 37.01 185 LEU B CA 1
ATOM 3802 C C . LEU B 1 185 ? -23.461 -13.875 -71.796 1.00 37.85 185 LEU B C 1
ATOM 3803 O O . LEU B 1 185 ? -23.028 -12.760 -71.495 1.00 37.99 185 LEU B O 1
ATOM 3808 N N . LYS B 1 186 ? -23.690 -14.247 -73.056 1.00 37.23 186 LYS B N 1
ATOM 3809 C CA . LYS B 1 186 ? -23.459 -13.332 -74.179 1.00 37.67 186 LYS B CA 1
ATOM 3810 C C . LYS B 1 186 ? -24.302 -12.069 -74.074 1.00 36.51 186 LYS B C 1
ATOM 3811 O O . LYS B 1 186 ? -23.825 -10.979 -74.380 1.00 36.93 186 LYS B O 1
ATOM 3817 N N . ALA B 1 187 ? -25.544 -12.211 -73.621 1.00 35.41 187 ALA B N 1
ATOM 3818 C CA . ALA B 1 187 ? -26.438 -11.063 -73.454 1.00 35.10 187 ALA B CA 1
ATOM 3819 C C . ALA B 1 187 ? -25.901 -9.990 -72.492 1.00 35.33 187 ALA B C 1
ATOM 3820 O O . ALA B 1 187 ? -26.275 -8.823 -72.592 1.00 34.43 187 ALA B O 1
ATOM 3822 N N . GLY B 1 188 ? -25.040 -10.381 -71.555 1.00 35.97 188 GLY B N 1
ATOM 3823 C CA . GLY B 1 188 ? -24.418 -9.415 -70.644 1.00 36.71 188 GLY B CA 1
ATOM 3824 C C . GLY B 1 188 ? -22.961 -9.089 -70.937 1.00 36.13 188 GLY B C 1
ATOM 3825 O O . GLY B 1 188 ? -22.275 -8.533 -70.075 1.00 36.50 188 GLY B O 1
ATOM 3826 N N . ALA B 1 189 ? -22.490 -9.412 -72.142 1.00 35.21 189 ALA B N 1
ATOM 3827 C CA . ALA B 1 189 ? -21.062 -9.320 -72.478 1.00 34.96 189 ALA B CA 1
ATOM 3828 C C . ALA B 1 189 ? -20.737 -8.275 -73.549 1.00 34.52 189 ALA B C 1
ATOM 3829 O O . ALA B 1 189 ? -19.643 -8.289 -74.116 1.00 34.46 189 ALA B O 1
ATOM 3831 N N . SER B 1 190 ? -21.677 -7.376 -73.827 1.00 34.16 190 SER B N 1
ATOM 3832 C CA . SER B 1 190 ? -21.468 -6.322 -74.814 1.00 34.69 190 SER B CA 1
ATOM 3833 C C . SER B 1 190 ? -20.866 -5.103 -74.110 1.00 33.96 190 SER B C 1
ATOM 3834 O O . SER B 1 190 ? -21.534 -4.481 -73.305 1.00 33.44 190 SER B O 1
ATOM 3837 N N . THR B 1 191 ? -19.610 -4.771 -74.406 1.00 32.96 191 THR B N 1
ATOM 3838 C CA . THR B 1 191 ? -18.886 -3.746 -73.633 1.00 32.54 191 THR B CA 1
ATOM 3839 C C . THR B 1 191 ? -18.451 -2.495 -74.408 1.00 32.29 191 THR B C 1
ATOM 3840 O O . THR B 1 191 ? -18.472 -1.394 -73.854 1.00 31.87 191 THR B O 1
ATOM 3844 N N . THR B 1 192 ? -18.062 -2.650 -75.672 1.00 31.85 192 THR B N 1
ATOM 3845 C CA . THR B 1 192 ? -17.452 -1.544 -76.422 1.00 31.96 192 THR B CA 1
ATOM 3846 C C . THR B 1 192 ? -18.420 -0.390 -76.686 1.00 32.27 192 THR B C 1
ATOM 3847 O O . THR B 1 192 ? -18.000 0.762 -76.821 1.00 31.92 192 THR B O 1
ATOM 3851 N N . ASP B 1 193 ? -19.710 -0.703 -76.754 1.00 32.15 193 ASP B N 1
ATOM 3852 C CA . ASP B 1 193 ? -20.748 0.309 -76.946 1.00 32.51 193 ASP B CA 1
ATOM 3853 C C . ASP B 1 193 ? -21.026 1.118 -75.679 1.00 32.27 193 ASP B C 1
ATOM 3854 O O . ASP B 1 193 ? -21.659 2.169 -75.744 1.00 31.89 193 ASP B O 1
ATOM 3859 N N . LYS B 1 194 ? -20.566 0.630 -74.532 1.00 32.41 194 LYS B N 1
ATOM 3860 C CA . LYS B 1 194 ? -20.916 1.236 -73.257 1.00 33.04 194 LYS B CA 1
ATOM 3861 C C . LYS B 1 194 ? -19.813 2.123 -72.696 1.00 31.68 194 LYS B C 1
ATOM 3862 O O . LYS B 1 194 ? -18.623 1.847 -72.865 1.00 30.05 194 LYS B O 1
ATOM 3868 N N . SER B 1 195 ? -20.229 3.202 -72.041 1.00 30.87 195 SER B N 1
ATOM 3869 C CA . SER B 1 195 ? -19.294 4.153 -71.462 1.00 31.58 195 SER B CA 1
ATOM 3870 C C . SER B 1 195 ? -18.525 3.522 -70.310 1.00 32.00 195 SER B C 1
ATOM 3871 O O . SER B 1 195 ? -18.954 2.527 -69.721 1.00 31.09 195 SER B O 1
ATOM 3874 N N . VAL B 1 196 ? -17.376 4.116 -70.012 1.00 32.11 196 VAL B N 1
ATOM 3875 C CA . VAL B 1 196 ? -16.536 3.709 -68.889 1.00 32.67 196 VAL B CA 1
ATOM 3876 C C . VAL B 1 196 ? -17.304 3.788 -67.566 1.00 31.69 196 VAL B C 1
ATOM 3877 O O . VAL B 1 196 ? -17.210 2.891 -66.731 1.00 31.15 196 VAL B O 1
ATOM 3881 N N . GLU B 1 197 ? -18.067 4.862 -67.399 1.00 31.86 197 GLU B N 1
ATOM 3882 C CA . GLU B 1 197 ? -18.906 5.051 -66.222 1.00 33.14 197 GLU B CA 1
ATOM 3883 C C . GLU B 1 197 ? -19.915 3.907 -66.082 1.00 32.20 197 GLU B C 1
ATOM 3884 O O . GLU B 1 197 ? -20.106 3.373 -64.991 1.00 31.52 197 GLU B O 1
ATOM 3890 N N . PHE B 1 198 ? -20.555 3.530 -67.187 1.00 31.48 198 PHE B N 1
ATOM 3891 C CA . PHE B 1 198 ? -21.527 2.436 -67.159 1.00 31.65 198 PHE B CA 1
ATOM 3892 C C . PHE B 1 198 ? -20.857 1.129 -66.745 1.00 30.33 198 PHE B C 1
ATOM 3893 O O . PHE B 1 198 ? -21.343 0.436 -65.852 1.00 31.01 198 PHE B O 1
ATOM 3901 N N . LEU B 1 199 ? -19.742 0.799 -67.388 1.00 28.87 199 LEU B N 1
ATOM 3902 C CA . LEU B 1 199 ? -19.044 -0.454 -67.101 1.00 28.63 199 LEU B CA 1
ATOM 3903 C C . LEU B 1 199 ? -18.602 -0.585 -65.644 1.00 28.42 199 LEU B C 1
ATOM 3904 O O . LEU B 1 199 ? -18.692 -1.666 -65.068 1.00 27.76 199 LEU B O 1
ATOM 3909 N N . LEU B 1 200 ? -18.135 0.512 -65.056 1.00 28.78 200 LEU B N 1
ATOM 3910 C CA . LEU B 1 200 ? -17.616 0.490 -63.690 1.00 29.51 200 LEU B CA 1
ATOM 3911 C C . LEU B 1 200 ? -18.706 0.541 -62.610 1.00 30.59 200 LEU B C 1
ATOM 3912 O O . LEU B 1 200 ? -18.405 0.356 -61.436 1.00 30.67 200 LEU B O 1
ATOM 3917 N N . ASN B 1 201 ? -19.956 0.794 -63.000 1.00 32.85 201 ASN B N 1
ATOM 3918 C CA . ASN B 1 201 ? -21.087 0.760 -62.063 1.00 35.52 201 ASN B CA 1
ATOM 3919 C C . ASN B 1 201 ? -22.068 -0.394 -62.295 1.00 35.99 201 ASN B C 1
ATOM 3920 O O . ASN B 1 201 ? -23.048 -0.531 -61.566 1.00 36.41 201 ASN B O 1
ATOM 3925 N N . MET B 1 202 ? -21.793 -1.220 -63.298 1.00 36.59 202 MET B N 1
ATOM 3926 C CA . MET B 1 202 ? -22.694 -2.294 -63.704 1.00 38.46 202 MET B CA 1
ATOM 3927 C C . MET B 1 202 ? -22.810 -3.355 -62.611 1.00 37.26 202 MET B C 1
ATOM 3928 O O . MET B 1 202 ? -23.901 -3.618 -62.111 1.00 38.79 202 MET B O 1
ATOM 3933 N N . ASP B 1 203 ? -21.674 -3.941 -62.245 1.00 35.41 203 ASP B N 1
ATOM 3934 C CA . ASP B 1 203 ? -21.604 -4.965 -61.209 1.00 35.14 203 ASP B CA 1
ATOM 3935 C C . ASP B 1 203 ? -20.471 -4.595 -60.250 1.00 33.99 203 ASP B C 1
ATOM 3936 O O . ASP B 1 203 ? -19.412 -5.220 -60.249 1.00 34.11 203 ASP B O 1
ATOM 3941 N N . ALA B 1 204 ? -20.711 -3.573 -59.436 1.00 32.54 204 ALA B N 1
ATOM 3942 C CA . ALA B 1 204 ? -19.678 -3.007 -58.573 1.00 31.72 204 ALA B CA 1
ATOM 3943 C C . ALA B 1 204 ? -20.148 -2.932 -57.128 1.00 30.93 204 ALA B C 1
ATOM 3944 O O . ALA B 1 204 ? -21.238 -2.435 -56.850 1.00 30.50 204 ALA B O 1
ATOM 3946 N N . LYS B 1 205 ? -19.297 -3.409 -56.225 1.00 30.79 205 LYS B N 1
ATOM 3947 C CA . LYS B 1 205 ? -19.610 -3.530 -54.801 1.00 31.56 205 LYS B CA 1
ATOM 3948 C C . LYS B 1 205 ? -18.451 -3.000 -53.965 1.00 29.69 205 LYS B C 1
ATOM 3949 O O . LYS B 1 205 ? -17.292 -3.105 -54.368 1.00 28.55 205 LYS B O 1
ATOM 3955 N N . SER B 1 206 ? -18.772 -2.460 -52.794 1.00 29.27 206 SER B N 1
ATOM 3956 C CA . SER B 1 206 ? -17.766 -2.049 -51.822 1.00 29.11 206 SER B CA 1
ATOM 3957 C C . SER B 1 206 ? -17.528 -3.161 -50.797 1.00 29.37 206 SER B C 1
ATOM 3958 O O . SER B 1 206 ? -18.425 -3.957 -50.503 1.00 29.71 206 SER B O 1
ATOM 3961 N N . PHE B 1 207 ? -16.309 -3.213 -50.271 1.00 28.68 207 PHE B N 1
ATOM 3962 C CA . PHE B 1 207 ? -15.887 -4.252 -49.341 1.00 27.99 207 PHE B CA 1
ATOM 3963 C C . PHE B 1 207 ? -15.167 -3.635 -48.146 1.00 27.79 207 PHE B C 1
ATOM 3964 O O . PHE B 1 207 ? -14.408 -2.679 -48.303 1.00 27.66 207 PHE B O 1
ATOM 3972 N N . THR B 1 208 ? -15.402 -4.193 -46.962 1.00 27.92 208 THR B N 1
ATOM 3973 C CA . THR B 1 208 ? -14.667 -3.826 -45.752 1.00 27.58 208 THR B CA 1
ATOM 3974 C C . THR B 1 208 ? -13.563 -4.857 -45.574 1.00 28.01 208 THR B C 1
ATOM 3975 O O . THR B 1 208 ? -13.840 -6.032 -45.324 1.00 27.41 208 THR B O 1
ATOM 3979 N N . MET B 1 209 ? -12.319 -4.408 -45.724 1.00 27.95 209 MET B N 1
ATOM 3980 C CA . MET B 1 209 ? -11.151 -5.267 -45.645 1.00 28.65 209 MET B CA 1
ATOM 3981 C C . MET B 1 209 ? -10.182 -4.688 -44.625 1.00 29.58 209 MET B C 1
ATOM 3982 O O . MET B 1 209 ? -9.376 -3.805 -44.947 1.00 29.07 209 MET B O 1
ATOM 3987 N N . GLY B 1 210 ? -10.278 -5.174 -43.391 1.00 29.64 210 GLY B N 1
ATOM 3988 C CA . GLY B 1 210 ? -9.467 -4.652 -42.300 1.00 31.13 210 GLY B CA 1
ATOM 3989 C C . GLY B 1 210 ? -9.751 -3.177 -42.083 1.00 32.15 210 GLY B C 1
ATOM 3990 O O . GLY B 1 210 ? -10.901 -2.782 -41.896 1.00 30.52 210 GLY B O 1
ATOM 3991 N N . ASP B 1 211 ? -8.702 -2.358 -42.143 1.00 34.24 211 ASP B N 1
ATOM 3992 C CA . ASP B 1 211 ? -8.841 -0.912 -41.981 1.00 35.47 211 ASP B CA 1
ATOM 3993 C C . ASP B 1 211 ? -9.271 -0.221 -43.272 1.00 34.45 211 ASP B C 1
ATOM 3994 O O . ASP B 1 211 ? -9.505 0.988 -43.275 1.00 34.76 211 ASP B O 1
ATOM 3999 N N . TYR B 1 212 ? -9.390 -0.979 -44.360 1.00 32.54 212 TYR B N 1
ATOM 4000 C CA . TYR B 1 212 ? -9.601 -0.399 -45.680 1.00 31.81 212 TYR B CA 1
ATOM 4001 C C . TYR B 1 212 ? -11.013 -0.607 -46.242 1.00 32.11 212 TYR B C 1
ATOM 4002 O O . TYR B 1 212 ? -11.718 -1.553 -45.871 1.00 30.72 212 TYR B O 1
ATOM 4011 N N . VAL B 1 213 ? -11.408 0.298 -47.135 1.00 31.19 213 VAL B N 1
ATOM 4012 C CA . VAL B 1 213 ? -12.615 0.148 -47.942 1.00 31.77 213 VAL B CA 1
ATOM 4013 C C . VAL B 1 213 ? -12.163 0.000 -49.389 1.00 31.82 213 VAL B C 1
ATOM 4014 O O . VAL B 1 213 ? -11.455 0.867 -49.916 1.00 30.86 213 VAL B O 1
ATOM 4018 N N . THR B 1 214 ? -12.542 -1.108 -50.023 1.00 30.70 214 THR B N 1
ATOM 4019 C CA . THR B 1 214 ? -12.152 -1.369 -51.406 1.00 30.91 214 THR B CA 1
ATOM 4020 C C . THR B 1 214 ? -13.378 -1.514 -52.306 1.00 30.64 214 THR B C 1
ATOM 4021 O O . THR B 1 214 ? -14.404 -2.063 -51.896 1.00 30.68 214 THR B O 1
ATOM 4025 N N . ARG B 1 215 ? -13.251 -1.025 -53.535 1.00 29.28 215 ARG B N 1
ATOM 4026 C CA . ARG B 1 215 ? -14.302 -1.124 -54.538 1.00 29.17 215 ARG B CA 1
ATOM 4027 C C . ARG B 1 215 ? -13.866 -2.139 -55.582 1.00 29.42 215 ARG B C 1
ATOM 4028 O O . ARG B 1 215 ? -12.734 -2.081 -56.065 1.00 29.70 215 ARG B O 1
ATOM 4036 N N . ILE B 1 216 ? -14.746 -3.084 -55.907 1.00 29.21 216 ILE B N 1
ATOM 4037 C CA . ILE B 1 216 ? -14.465 -4.084 -56.938 1.00 29.18 216 ILE B CA 1
ATOM 4038 C C . ILE B 1 216 ? -15.601 -4.124 -57.951 1.00 29.67 216 ILE B C 1
ATOM 4039 O O . ILE B 1 216 ? -16.751 -4.374 -57.597 1.00 29.21 216 ILE B O 1
ATOM 4044 N N . ALA B 1 217 ? -15.264 -3.862 -59.211 1.00 29.70 217 ALA B N 1
ATOM 4045 C CA . ALA B 1 217 ? -16.220 -3.935 -60.304 1.00 29.89 217 ALA B CA 1
ATOM 4046 C C . ALA B 1 217 ? -15.900 -5.152 -61.156 1.00 30.00 217 ALA B C 1
ATOM 4047 O O . ALA B 1 217 ? -14.732 -5.480 -61.365 1.00 30.03 217 ALA B O 1
ATOM 4049 N N . GLN B 1 218 ? -16.948 -5.818 -61.630 1.00 30.83 218 GLN B N 1
ATOM 4050 C CA . GLN B 1 218 ? -16.828 -6.982 -62.502 1.00 31.69 218 GLN B CA 1
ATOM 4051 C C . GLN B 1 218 ? -17.386 -6.628 -63.871 1.00 31.10 218 GLN B C 1
ATOM 4052 O O . GLN B 1 218 ? -18.427 -5.980 -63.973 1.00 30.16 218 GLN B O 1
ATOM 4058 N N . VAL B 1 219 ? -16.687 -7.049 -64.919 1.00 30.91 219 VAL B N 1
ATOM 4059 C CA . VAL B 1 219 ? -17.166 -6.877 -66.284 1.00 31.50 219 VAL B CA 1
ATOM 4060 C C . VAL B 1 219 ? -16.918 -8.149 -67.089 1.00 31.38 219 VAL B C 1
ATOM 4061 O O . VAL B 1 219 ? -15.784 -8.606 -67.207 1.00 30.89 219 VAL B O 1
ATOM 4065 N N . ASN B 1 220 ? -17.993 -8.715 -67.632 1.00 31.97 220 ASN B N 1
ATOM 4066 C CA . ASN B 1 220 ? -17.898 -9.857 -68.534 1.00 31.97 220 ASN B CA 1
ATOM 4067 C C . ASN B 1 220 ? -17.695 -9.371 -69.953 1.00 32.03 220 ASN B C 1
ATOM 4068 O O . ASN B 1 220 ? -18.277 -8.368 -70.352 1.00 31.08 220 ASN B O 1
ATOM 4073 N N . ALA B 1 221 ? -16.878 -10.089 -70.716 1.00 32.93 221 ALA B N 1
ATOM 4074 C CA . ALA B 1 221 ? -16.621 -9.725 -72.103 1.00 34.87 221 ALA B CA 1
ATOM 4075 C C . ALA B 1 221 ? -16.371 -10.949 -72.975 1.00 36.35 221 ALA B C 1
ATOM 4076 O O . ALA B 1 221 ? -16.033 -12.024 -72.485 1.00 36.08 221 ALA B O 1
ATOM 4078 N N . VAL B 1 222 ? -16.536 -10.759 -74.278 1.00 39.22 222 VAL B N 1
ATOM 4079 C CA . VAL B 1 222 ? -16.289 -11.808 -75.262 1.00 41.71 222 VAL B CA 1
ATOM 4080 C C . VAL B 1 222 ? -14.787 -12.015 -75.381 1.00 43.02 222 VAL B C 1
ATOM 4081 O O . VAL B 1 222 ? -14.318 -13.121 -75.645 1.00 43.20 222 VAL B O 1
ATOM 4085 N N . ASP B 1 223 ? -14.047 -10.932 -75.171 1.00 44.56 223 ASP B N 1
ATOM 4086 C CA . ASP B 1 223 ? -12.601 -10.920 -75.302 1.00 45.95 223 ASP B CA 1
ATOM 4087 C C . ASP B 1 223 ? -12.039 -9.934 -74.274 1.00 42.20 223 ASP B C 1
ATOM 4088 O O . ASP B 1 223 ? -12.556 -8.828 -74.133 1.00 39.85 223 ASP B O 1
ATOM 4093 N N . LEU B 1 224 ? -10.994 -10.333 -73.554 1.00 40.14 224 LEU B N 1
ATOM 4094 C CA . LEU B 1 224 ? -10.422 -9.481 -72.506 1.00 39.28 224 LEU B CA 1
ATOM 4095 C C . LEU B 1 224 ? -9.962 -8.119 -73.026 1.00 39.36 224 LEU B C 1
ATOM 4096 O O . LEU B 1 224 ? -10.192 -7.102 -72.376 1.00 38.30 224 LEU B O 1
ATOM 4101 N N . ASP B 1 225 ? -9.336 -8.096 -74.201 1.00 40.16 225 ASP B N 1
ATOM 4102 C CA . ASP B 1 225 ? -8.819 -6.845 -74.772 1.00 41.24 225 ASP B CA 1
ATOM 4103 C C . ASP B 1 225 ? -9.893 -5.837 -75.188 1.00 39.96 225 ASP B C 1
ATOM 4104 O O . ASP B 1 225 ? -9.613 -4.640 -75.234 1.00 39.46 225 ASP B O 1
ATOM 4109 N N . GLU B 1 226 ? -11.105 -6.303 -75.491 1.00 38.95 226 GLU B N 1
ATOM 4110 C CA . GLU B 1 226 ? -12.235 -5.393 -75.747 1.00 38.90 226 GLU B CA 1
ATOM 4111 C C . GLU B 1 226 ? -12.350 -4.332 -74.667 1.00 35.79 226 GLU B C 1
ATOM 4112 O O . GLU B 1 226 ? -12.606 -3.168 -74.949 1.00 34.60 226 GLU B O 1
ATOM 4118 N N . VAL B 1 227 ? -12.197 -4.770 -73.424 1.00 34.58 227 VAL B N 1
ATOM 4119 C CA . VAL B 1 227 ? -12.266 -3.891 -72.272 1.00 34.14 227 VAL B CA 1
ATOM 4120 C C . VAL B 1 227 ? -10.884 -3.313 -71.960 1.00 33.96 227 VAL B C 1
ATOM 4121 O O . VAL B 1 227 ? -10.742 -2.110 -71.752 1.00 33.67 227 VAL B O 1
ATOM 4125 N N . LEU B 1 228 ? -9.868 -4.170 -71.932 1.00 34.75 228 LEU B N 1
ATOM 4126 C CA . LEU B 1 228 ? -8.556 -3.772 -71.419 1.00 36.28 228 LEU B CA 1
ATOM 4127 C C . LEU B 1 228 ? -7.765 -2.865 -72.361 1.00 37.16 228 LEU B C 1
ATOM 4128 O O . LEU B 1 228 ? -6.829 -2.202 -71.922 1.00 37.58 228 LEU B O 1
ATOM 4133 N N . ASN B 1 229 ? -8.152 -2.798 -73.633 1.00 37.85 229 ASN B N 1
ATOM 4134 C CA . ASN B 1 229 ? -7.623 -1.764 -74.524 1.00 38.15 229 ASN B CA 1
ATOM 4135 C C . ASN B 1 229 ? -8.065 -0.367 -74.114 1.00 36.02 229 ASN B C 1
ATOM 4136 O O . ASN B 1 229 ? -7.450 0.609 -74.525 1.00 35.96 229 ASN B O 1
ATOM 4141 N N . ARG B 1 230 ? -9.127 -0.273 -73.312 1.00 33.75 230 ARG B N 1
ATOM 4142 C CA . ARG B 1 230 ? -9.598 1.006 -72.778 1.00 32.56 230 ARG B CA 1
ATOM 4143 C C . ARG B 1 230 ? -9.013 1.283 -71.384 1.00 32.91 230 ARG B C 1
ATOM 4144 O O . ARG B 1 230 ? -9.490 2.153 -70.661 1.00 31.15 230 ARG B O 1
ATOM 4152 N N . LYS B 1 231 ? -8.005 0.489 -71.026 1.00 35.12 231 LYS B N 1
ATOM 4153 C CA . LYS B 1 231 ? -7.135 0.664 -69.859 1.00 38.04 231 LYS B CA 1
ATOM 4154 C C . LYS B 1 231 ? -7.131 2.069 -69.250 1.00 38.37 231 LYS B C 1
ATOM 4155 O O . LYS B 1 231 ? -7.508 2.258 -68.091 1.00 37.50 231 LYS B O 1
ATOM 4161 N N . GLU B 1 232 ? -6.707 3.056 -70.034 1.00 38.37 232 GLU B N 1
ATOM 4162 C CA . GLU B 1 232 ? -6.443 4.379 -69.480 1.00 40.06 232 GLU B CA 1
ATOM 4163 C C . GLU B 1 232 ? -7.708 5.154 -69.157 1.00 36.80 232 GLU B C 1
ATOM 4164 O O . GLU B 1 232 ? -7.740 5.899 -68.181 1.00 34.68 232 GLU B O 1
ATOM 4170 N N . ASP B 1 233 ? -8.737 5.003 -69.983 1.00 33.75 233 ASP B N 1
ATOM 4171 C CA . ASP B 1 233 ? -10.034 5.604 -69.679 1.00 33.38 233 ASP B CA 1
ATOM 4172 C C . ASP B 1 233 ? -10.647 4.965 -68.427 1.00 31.17 233 ASP B C 1
ATOM 4173 O O . ASP B 1 233 ? -11.242 5.648 -67.601 1.00 30.53 233 ASP B O 1
ATOM 4178 N N . LEU B 1 234 ? -10.495 3.653 -68.300 1.00 30.38 234 LEU B N 1
ATOM 4179 C CA . LEU B 1 234 ? -10.962 2.926 -67.116 1.00 30.45 234 LEU B CA 1
ATOM 4180 C C . LEU B 1 234 ? -10.288 3.454 -65.843 1.00 30.79 234 LEU B C 1
ATOM 4181 O O . LEU B 1 234 ? -10.971 3.888 -64.913 1.00 29.39 234 LEU B O 1
ATOM 4186 N N . GLU B 1 235 ? -8.956 3.423 -65.825 1.00 32.13 235 GLU B N 1
ATOM 4187 C CA . GLU B 1 235 ? -8.152 3.881 -64.676 1.00 34.37 235 GLU B CA 1
ATOM 4188 C C . GLU B 1 235 ? -8.546 5.260 -64.190 1.00 34.68 235 GLU B C 1
ATOM 4189 O O . GLU B 1 235 ? -8.610 5.528 -62.992 1.00 34.41 235 GLU B O 1
ATOM 4195 N N . LYS B 1 236 ? -8.772 6.134 -65.159 1.00 35.11 236 LYS B N 1
ATOM 4196 C CA . LYS B 1 236 ? -9.065 7.535 -64.926 1.00 36.47 236 LYS B CA 1
ATOM 4197 C C . LYS B 1 236 ? -10.364 7.712 -64.152 1.00 34.96 236 LYS B C 1
ATOM 4198 O O . LYS B 1 236 ? -10.427 8.485 -63.194 1.00 34.31 236 LYS B O 1
ATOM 4204 N N . GLU B 1 237 ? -11.396 6.985 -64.569 1.00 32.29 237 GLU B N 1
ATOM 4205 C CA . GLU B 1 237 ? -12.668 6.996 -63.861 1.00 32.36 237 GLU B CA 1
ATOM 4206 C C . GLU B 1 237 ? -12.540 6.304 -62.505 1.00 29.86 237 GLU B C 1
ATOM 4207 O O . GLU B 1 237 ? -13.158 6.733 -61.539 1.00 29.16 237 GLU B O 1
ATOM 4213 N N . MET B 1 238 ? -11.734 5.244 -62.439 1.00 28.59 238 MET B N 1
ATOM 4214 C CA . MET B 1 238 ? -11.522 4.511 -61.189 1.00 28.06 238 MET B CA 1
ATOM 4215 C C . MET B 1 238 ? -10.829 5.384 -60.129 1.00 28.34 238 MET B C 1
ATOM 4216 O O . MET B 1 238 ? -11.228 5.386 -58.958 1.00 27.86 238 MET B O 1
ATOM 4221 N N . LEU B 1 239 ? -9.801 6.126 -60.541 1.00 28.33 239 LEU B N 1
ATOM 4222 C CA . LEU B 1 239 ? -9.123 7.080 -59.646 1.00 28.09 239 LEU B CA 1
ATOM 4223 C C . LEU B 1 239 ? -10.046 8.215 -59.225 1.00 28.27 239 LEU B C 1
ATOM 4224 O O . LEU B 1 239 ? -10.072 8.604 -58.055 1.00 28.99 239 LEU B O 1
ATOM 4229 N N . ALA B 1 240 ? -10.805 8.743 -60.177 1.00 28.85 240 ALA B N 1
ATOM 4230 C CA . ALA B 1 240 ? -11.731 9.826 -59.893 1.00 29.88 240 ALA B CA 1
ATOM 4231 C C . ALA B 1 240 ? -12.726 9.402 -58.821 1.00 31.26 240 ALA B C 1
ATOM 4232 O O . ALA B 1 240 ? -12.906 10.102 -57.818 1.00 32.69 240 ALA B O 1
ATOM 4234 N N . VAL B 1 241 ? -13.355 8.245 -59.030 1.00 31.45 241 VAL B N 1
ATOM 4235 C CA . VAL B 1 241 ? -14.332 7.714 -58.077 1.00 30.77 241 VAL B CA 1
ATOM 4236 C C . VAL B 1 241 ? -13.674 7.396 -56.732 1.00 29.90 241 VAL B C 1
ATOM 4237 O O . VAL B 1 241 ? -14.239 7.701 -55.682 1.00 29.84 241 VAL B O 1
ATOM 4241 N N . SER B 1 242 ? -12.487 6.790 -56.765 1.00 29.46 242 SER B N 1
ATOM 4242 C CA . SER B 1 242 ? -11.747 6.486 -55.537 1.00 29.72 242 SER B CA 1
ATOM 4243 C C . SER B 1 242 ? -11.517 7.739 -54.694 1.00 30.41 242 SER B C 1
ATOM 4244 O O . SER B 1 242 ? -11.700 7.718 -53.474 1.00 30.17 242 SER B O 1
ATOM 4247 N N . ALA B 1 243 ? -11.122 8.827 -55.351 1.00 31.07 243 ALA B N 1
ATOM 4248 C CA . ALA B 1 243 ? -10.917 10.103 -54.674 1.00 31.88 243 ALA B CA 1
ATOM 4249 C C . ALA B 1 243 ? -12.228 10.637 -54.119 1.00 32.74 243 ALA B C 1
ATOM 4250 O O . ALA B 1 243 ? -12.297 11.066 -52.971 1.00 32.97 243 ALA B O 1
ATOM 4252 N N . GLN B 1 244 ? -13.270 10.592 -54.938 1.00 34.23 244 GLN B N 1
ATOM 4253 C CA . GLN B 1 244 ? -14.554 11.181 -54.579 1.00 35.93 244 GLN B CA 1
ATOM 4254 C C . GLN B 1 244 ? -15.297 10.392 -53.497 1.00 35.15 244 GLN B C 1
ATOM 4255 O O . GLN B 1 244 ? -15.995 10.987 -52.677 1.00 35.01 244 GLN B O 1
ATOM 4261 N N . GLU B 1 245 ? -15.120 9.071 -53.478 1.00 34.74 245 GLU B N 1
ATOM 4262 C CA . GLU B 1 245 ? -15.770 8.203 -52.487 1.00 34.93 245 GLU B CA 1
ATOM 4263 C C . GLU B 1 245 ? -14.837 7.757 -51.359 1.00 33.83 245 GLU B C 1
ATOM 4264 O O . GLU B 1 245 ? -15.251 6.991 -50.493 1.00 32.38 245 GLU B O 1
ATOM 4270 N N . LYS B 1 246 ? -13.591 8.236 -51.368 1.00 33.50 246 LYS B N 1
ATOM 4271 C CA . LYS B 1 246 ? -12.584 7.862 -50.367 1.00 33.20 246 LYS B CA 1
ATOM 4272 C C . LYS B 1 246 ? -12.335 6.348 -50.277 1.00 32.29 246 LYS B C 1
ATOM 4273 O O . LYS B 1 246 ? -12.228 5.796 -49.178 1.00 31.15 246 LYS B O 1
ATOM 4279 N N . TYR B 1 247 ? -12.236 5.676 -51.423 1.00 30.81 247 TYR B N 1
ATOM 4280 C CA . TYR B 1 247 ? -11.841 4.268 -51.436 1.00 30.21 247 TYR B CA 1
ATOM 4281 C C . TYR B 1 247 ? -10.327 4.171 -51.320 1.00 29.50 247 TYR B C 1
ATOM 4282 O O . TYR B 1 247 ? -9.603 5.043 -51.797 1.00 29.21 247 TYR B O 1
ATOM 4291 N N . ASP B 1 248 ? -9.862 3.093 -50.703 1.00 27.78 248 ASP B N 1
ATOM 4292 C CA . ASP B 1 248 ? -8.439 2.803 -50.587 1.00 27.82 248 ASP B CA 1
ATOM 4293 C C . ASP B 1 248 ? -7.924 1.996 -51.771 1.00 27.63 248 ASP B C 1
ATOM 4294 O O . ASP B 1 248 ? -6.716 1.830 -51.933 1.00 27.23 248 ASP B O 1
ATOM 4299 N N . LEU B 1 249 ? -8.849 1.490 -52.586 1.00 27.28 249 LEU B N 1
ATOM 4300 C CA . LEU B 1 249 ? -8.530 0.597 -53.686 1.00 26.84 249 LEU B CA 1
ATOM 4301 C C . LEU B 1 249 ? -9.754 0.433 -54.590 1.00 27.24 249 LEU B C 1
ATOM 4302 O O . LEU B 1 249 ? -10.889 0.383 -54.106 1.00 27.09 249 LEU B O 1
ATOM 4307 N N . PHE B 1 250 ? -9.514 0.371 -55.896 1.00 27.54 250 PHE B N 1
ATOM 4308 C CA . PHE B 1 250 ? -10.561 0.108 -56.882 1.00 27.10 250 PHE B CA 1
ATOM 4309 C C . PHE B 1 250 ? -9.994 -0.946 -57.818 1.00 27.84 250 PHE B C 1
ATOM 4310 O O . PHE B 1 250 ? -8.986 -0.717 -58.496 1.00 28.64 250 PHE B O 1
ATOM 4318 N N . VAL B 1 251 ? -10.629 -2.113 -57.814 1.00 27.60 251 VAL B N 1
ATOM 4319 C CA . VAL B 1 251 ? -10.243 -3.225 -58.661 1.00 27.75 251 VAL B CA 1
ATOM 4320 C C . VAL B 1 251 ? -11.305 -3.427 -59.734 1.00 27.91 251 VAL B C 1
ATOM 4321 O O . VAL B 1 251 ? -12.500 -3.396 -59.442 1.00 28.36 251 VAL B O 1
ATOM 4325 N N . LEU B 1 252 ? -10.863 -3.609 -60.975 1.00 27.60 252 LEU B N 1
ATOM 4326 C CA . LEU B 1 252 ? -11.743 -4.032 -62.059 1.00 27.69 252 LEU B CA 1
ATOM 4327 C C . LEU B 1 252 ? -11.351 -5.448 -62.446 1.00 28.09 252 LEU B C 1
ATOM 4328 O O . LEU B 1 252 ? -10.202 -5.694 -62.808 1.00 28.29 252 LEU B O 1
ATOM 4333 N N . VAL B 1 253 ? -12.293 -6.381 -62.334 1.00 27.74 253 VAL B N 1
ATOM 4334 C CA . VAL B 1 253 ? -12.075 -7.753 -62.769 1.00 27.60 253 VAL B CA 1
ATOM 4335 C C . VAL B 1 253 ? -12.716 -7.908 -64.140 1.00 28.07 253 VAL B C 1
ATOM 4336 O O . VAL B 1 253 ? -13.918 -7.680 -64.295 1.00 27.99 253 VAL B O 1
ATOM 4340 N N . VAL B 1 254 ? -11.916 -8.274 -65.136 1.00 29.06 254 VAL B N 1
ATOM 4341 C CA . VAL B 1 254 ? -12.438 -8.526 -66.478 1.00 30.11 254 VAL B CA 1
ATOM 4342 C C . VAL B 1 254 ? -12.392 -10.024 -66.730 1.00 31.72 254 VAL B C 1
ATOM 4343 O O . VAL B 1 254 ? -11.344 -10.644 -66.564 1.00 31.82 254 VAL B O 1
ATOM 4347 N N . THR B 1 255 ? -13.526 -10.599 -67.127 1.00 33.76 255 THR B N 1
ATOM 4348 C CA . THR B 1 255 ? -13.624 -12.043 -67.345 1.00 35.18 255 THR B CA 1
ATOM 4349 C C . THR B 1 255 ? -14.143 -12.378 -68.744 1.00 36.42 255 THR B C 1
ATOM 4350 O O . THR B 1 255 ? -15.138 -11.821 -69.207 1.00 36.27 255 THR B O 1
ATOM 4354 N N . ASP B 1 256 ? -13.450 -13.305 -69.396 1.00 38.91 256 ASP B N 1
ATOM 4355 C CA . ASP B 1 256 ? -13.832 -13.809 -70.710 1.00 42.24 256 ASP B CA 1
ATOM 4356 C C . ASP B 1 256 ? -14.900 -14.884 -70.509 1.00 42.80 256 ASP B C 1
ATOM 4357 O O . ASP B 1 256 ? -14.639 -15.897 -69.866 1.00 42.42 256 ASP B O 1
ATOM 4362 N N . ILE B 1 257 ? -16.097 -14.658 -71.047 1.00 43.83 257 ILE B N 1
ATOM 4363 C CA . ILE B 1 257 ? -17.231 -15.569 -70.811 1.00 45.57 257 ILE B CA 1
ATOM 4364 C C . ILE B 1 257 ? -17.075 -16.949 -71.452 1.00 48.72 257 ILE B C 1
ATOM 4365 O O . ILE B 1 257 ? -17.733 -17.898 -71.034 1.00 50.37 257 ILE B O 1
ATOM 4370 N N . ILE B 1 258 ? -16.214 -17.059 -72.460 1.00 51.77 258 ILE B N 1
ATOM 4371 C CA . ILE B 1 258 ? -16.021 -18.317 -73.178 1.00 54.96 258 ILE B CA 1
ATOM 4372 C C . ILE B 1 258 ? -15.041 -19.241 -72.446 1.00 56.77 258 ILE B C 1
ATOM 4373 O O . ILE B 1 258 ? -15.403 -20.359 -72.078 1.00 57.58 258 ILE B O 1
ATOM 4378 N N . ASN B 1 259 ? -13.813 -18.769 -72.229 1.00 57.81 259 ASN B N 1
ATOM 4379 C CA . ASN B 1 259 ? -12.771 -19.582 -71.580 1.00 56.83 259 ASN B CA 1
ATOM 4380 C C . ASN B 1 259 ? -12.617 -19.339 -70.076 1.00 55.68 259 ASN B C 1
ATOM 4381 O O . ASN B 1 259 ? -11.893 -20.071 -69.402 1.00 55.88 259 ASN B O 1
ATOM 4386 N N . SER B 1 260 ? -13.279 -18.302 -69.566 1.00 54.08 260 SER B N 1
ATOM 4387 C CA . SER B 1 260 ? -13.250 -17.953 -68.138 1.00 52.59 260 SER B CA 1
ATOM 4388 C C . SER B 1 260 ? -11.905 -17.399 -67.636 1.00 49.33 260 SER B C 1
ATOM 4389 O O . SER B 1 260 ? -11.664 -17.364 -66.429 1.00 49.16 260 SER B O 1
ATOM 4392 N N . ASP B 1 261 ? -11.044 -16.952 -68.547 1.00 46.50 261 ASP B N 1
ATOM 4393 C CA . ASP B 1 261 ? -9.818 -16.258 -68.156 1.00 44.81 261 ASP B CA 1
ATOM 4394 C C . ASP B 1 261 ? -10.179 -14.912 -67.546 1.00 43.20 261 ASP B C 1
ATOM 4395 O O . ASP B 1 261 ? -11.044 -14.201 -68.065 1.00 42.46 261 ASP B O 1
ATOM 4400 N N . SER B 1 262 ? -9.520 -14.569 -66.442 1.00 41.51 262 SER B N 1
ATOM 4401 C CA . SER B 1 262 ? -9.736 -13.285 -65.789 1.00 40.34 262 SER B CA 1
ATOM 4402 C C . SER B 1 262 ? -8.433 -12.512 -65.617 1.00 38.98 262 SER B C 1
ATOM 4403 O O . SER B 1 262 ? -7.366 -13.102 -65.425 1.00 38.53 262 SER B O 1
ATOM 4406 N N . LYS B 1 263 ? -8.542 -11.189 -65.698 1.00 37.25 263 LYS B N 1
ATOM 4407 C CA . LYS B 1 263 ? -7.457 -10.279 -65.346 1.00 36.04 263 LYS B CA 1
ATOM 4408 C C . LYS B 1 263 ? -8.011 -9.165 -64.471 1.00 35.02 263 LYS B C 1
ATOM 4409 O O . LYS B 1 263 ? -9.200 -8.838 -64.555 1.00 33.76 263 LYS B O 1
ATOM 4415 N N . ILE B 1 264 ? -7.149 -8.591 -63.632 1.00 34.02 264 ILE B N 1
ATOM 4416 C CA . ILE B 1 264 ? -7.541 -7.459 -62.796 1.00 33.22 264 ILE B CA 1
ATOM 4417 C C . ILE B 1 264 ? -6.745 -6.202 -63.134 1.00 32.51 264 ILE B C 1
ATOM 4418 O O . ILE B 1 264 ? -5.535 -6.255 -63.351 1.00 33.41 264 ILE B O 1
ATOM 4423 N N . LEU B 1 265 ? -7.457 -5.085 -63.209 1.00 31.86 265 LEU B N 1
ATOM 4424 C CA . LEU B 1 265 ? -6.865 -3.763 -63.306 1.00 31.41 265 LEU B CA 1
ATOM 4425 C C . LEU B 1 265 ? -7.080 -3.095 -61.956 1.00 31.33 265 LEU B C 1
ATOM 4426 O O . LEU B 1 265 ? -8.212 -3.003 -61.482 1.00 31.11 265 LEU B O 1
ATOM 4431 N N . VAL B 1 266 ? -5.992 -2.646 -61.334 1.00 30.92 266 VAL B N 1
ATOM 4432 C CA . VAL B 1 266 ? -6.023 -2.191 -59.947 1.00 30.79 266 VAL B CA 1
ATOM 4433 C C . VAL B 1 266 ? -5.445 -0.790 -59.804 1.00 30.99 266 VAL B C 1
ATOM 4434 O O . VAL B 1 266 ? -4.388 -0.479 -60.341 1.00 31.64 266 VAL B O 1
ATOM 4438 N N . VAL B 1 267 ? -6.142 0.024 -59.025 1.00 31.43 267 VAL B N 1
ATOM 4439 C CA . VAL B 1 267 ? -5.854 1.436 -58.862 1.00 32.05 267 VAL B CA 1
ATOM 4440 C C . VAL B 1 267 ? -6.014 1.791 -57.382 1.00 32.40 267 VAL B C 1
ATOM 4441 O O . VAL B 1 267 ? -6.732 1.102 -56.652 1.00 31.77 267 VAL B O 1
ATOM 4445 N N . GLY B 1 268 ? -5.337 2.852 -56.940 1.00 31.58 268 GLY B N 1
ATOM 4446 C CA . GLY B 1 268 ? -5.606 3.448 -55.636 1.00 31.41 268 GLY B CA 1
ATOM 4447 C C . GLY B 1 268 ? -4.479 3.368 -54.621 1.00 31.04 268 GLY B C 1
ATOM 4448 O O . GLY B 1 268 ? -3.400 2.843 -54.893 1.00 30.39 268 GLY B O 1
ATOM 4449 N N . ALA B 1 269 ? -4.761 3.885 -53.431 1.00 31.41 269 ALA B N 1
ATOM 4450 C CA . ALA B 1 269 ? -3.760 4.036 -52.378 1.00 31.81 269 ALA B CA 1
ATOM 4451 C C . ALA B 1 269 ? -3.006 2.751 -52.043 1.00 32.06 269 ALA B C 1
ATOM 4452 O O . ALA B 1 269 ? -1.793 2.784 -51.851 1.00 31.25 269 ALA B O 1
ATOM 4454 N N . GLU B 1 270 ? -3.711 1.622 -51.983 1.00 32.11 270 GLU B N 1
ATOM 4455 C CA . GLU B 1 270 ? -3.085 0.349 -51.590 1.00 33.06 270 GLU B CA 1
ATOM 4456 C C . GLU B 1 270 ? -2.707 -0.548 -52.772 1.00 33.72 270 GLU B C 1
ATOM 4457 O O . GLU B 1 270 ? -2.469 -1.747 -52.601 1.00 34.25 270 GLU B O 1
ATOM 4463 N N . LYS B 1 271 ? -2.623 0.043 -53.957 1.00 35.61 271 LYS B N 1
ATOM 4464 C CA . LYS B 1 271 ? -2.339 -0.689 -55.193 1.00 39.01 271 LYS B CA 1
ATOM 4465 C C . LYS B 1 271 ? -1.053 -1.529 -55.120 1.00 39.74 271 LYS B C 1
ATOM 4466 O O . LYS B 1 271 ? -1.048 -2.708 -55.485 1.00 38.25 271 LYS B O 1
ATOM 4472 N N . ASP B 1 272 ? 0.031 -0.924 -54.646 1.00 41.45 272 ASP B N 1
ATOM 4473 C CA . ASP B 1 272 ? 1.321 -1.615 -54.574 1.00 43.77 272 ASP B CA 1
ATOM 4474 C C . ASP B 1 272 ? 1.251 -2.812 -53.636 1.00 43.38 272 ASP B C 1
ATOM 4475 O O . ASP B 1 272 ? 1.828 -3.863 -53.913 1.00 44.11 272 ASP B O 1
ATOM 4480 N N . LYS B 1 273 ? 0.528 -2.654 -52.536 1.00 43.71 273 LYS B N 1
ATOM 4481 C CA . LYS B 1 273 ? 0.409 -3.715 -51.549 1.00 44.52 273 LYS B CA 1
ATOM 4482 C C . LYS B 1 273 ? -0.295 -4.951 -52.112 1.00 43.82 273 LYS B C 1
ATOM 4483 O O . LYS B 1 273 ? 0.106 -6.076 -51.815 1.00 44.07 273 LYS B O 1
ATOM 4489 N N . VAL B 1 274 ? -1.318 -4.757 -52.944 1.00 42.21 274 VAL B N 1
ATOM 4490 C CA . VAL B 1 274 ? -2.033 -5.910 -53.521 1.00 41.80 274 VAL B CA 1
ATOM 4491 C C . VAL B 1 274 ? -1.302 -6.455 -54.756 1.00 41.38 274 VAL B C 1
ATOM 4492 O O . VAL B 1 274 ? -1.358 -7.651 -55.030 1.00 39.76 274 VAL B O 1
ATOM 4496 N N . GLY B 1 275 ? -0.590 -5.587 -55.473 1.00 41.89 275 GLY B N 1
ATOM 4497 C CA . GLY B 1 275 ? 0.279 -6.024 -56.567 1.00 42.99 275 GLY B CA 1
ATOM 4498 C C . GLY B 1 275 ? 1.246 -7.120 -56.147 1.00 44.47 275 GLY B C 1
ATOM 4499 O O . GLY B 1 275 ? 1.588 -7.995 -56.942 1.00 44.69 275 GLY B O 1
ATOM 4500 N N . GLU B 1 276 ? 1.681 -7.068 -54.891 1.00 45.93 276 GLU B N 1
ATOM 4501 C CA . GLU B 1 276 ? 2.531 -8.108 -54.303 1.00 48.75 276 GLU B CA 1
ATOM 4502 C C . GLU B 1 276 ? 1.923 -9.511 -54.425 1.00 47.81 276 GLU B C 1
ATOM 4503 O O . GLU B 1 276 ? 2.640 -10.482 -54.664 1.00 46.95 276 GLU B O 1
ATOM 4509 N N . ALA B 1 277 ? 0.605 -9.606 -54.258 1.00 46.94 277 ALA B N 1
ATOM 4510 C CA . ALA B 1 277 ? -0.097 -10.893 -54.228 1.00 46.42 277 ALA B CA 1
ATOM 4511 C C . ALA B 1 277 ? -0.416 -11.491 -55.602 1.00 46.34 277 ALA B C 1
ATOM 4512 O O . ALA B 1 277 ? -0.824 -12.645 -55.676 1.00 47.83 277 ALA B O 1
ATOM 4514 N N . PHE B 1 278 ? -0.243 -10.725 -56.676 1.00 46.38 278 PHE B N 1
ATOM 4515 C CA . PHE B 1 278 ? -0.575 -11.197 -58.026 1.00 46.36 278 PHE B CA 1
ATOM 4516 C C . PHE B 1 278 ? 0.622 -11.130 -58.966 1.00 48.09 278 PHE B C 1
ATOM 4517 O O . PHE B 1 278 ? 1.613 -10.458 -58.682 1.00 48.67 278 PHE B O 1
ATOM 4525 N N . ASN B 1 279 ? 0.513 -11.839 -60.087 1.00 49.97 279 ASN B N 1
ATOM 4526 C CA . ASN B 1 279 ? 1.495 -11.758 -61.166 1.00 51.77 279 ASN B CA 1
ATOM 4527 C C . ASN B 1 279 ? 1.229 -10.510 -62.002 1.00 51.58 279 ASN B C 1
ATOM 4528 O O . ASN B 1 279 ? 0.325 -10.490 -62.843 1.00 51.51 279 ASN B O 1
ATOM 4533 N N . VAL B 1 280 ? 2.020 -9.468 -61.760 1.00 50.71 280 VAL B N 1
ATOM 4534 C CA . VAL B 1 280 ? 1.834 -8.183 -62.425 1.00 50.04 280 VAL B CA 1
ATOM 4535 C C . VAL B 1 280 ? 2.450 -8.235 -63.817 1.00 51.81 280 VAL B C 1
ATOM 4536 O O . VAL B 1 280 ? 3.650 -8.463 -63.960 1.00 51.02 280 VAL B O 1
ATOM 4540 N N . GLN B 1 281 ? 1.620 -8.029 -64.835 1.00 53.10 281 GLN B N 1
ATOM 4541 C CA . GLN B 1 281 ? 2.073 -8.048 -66.222 1.00 55.15 281 GLN B CA 1
ATOM 4542 C C . GLN B 1 281 ? 2.487 -6.657 -66.694 1.00 53.34 281 GLN B C 1
ATOM 4543 O O . GLN B 1 281 ? 3.343 -6.530 -67.565 1.00 53.00 281 GLN B O 1
ATOM 4549 N N . LEU B 1 282 ? 1.874 -5.618 -66.137 1.00 52.16 282 LEU B N 1
ATOM 4550 C CA . LEU B 1 282 ? 2.324 -4.252 -66.390 1.00 52.09 282 LEU B CA 1
ATOM 4551 C C . LEU B 1 282 ? 1.881 -3.326 -65.261 1.00 51.49 282 LEU B C 1
ATOM 4552 O O . LEU B 1 282 ? 0.859 -3.567 -64.620 1.00 49.56 282 LEU B O 1
ATOM 4557 N N . GLU B 1 283 ? 2.666 -2.280 -65.014 1.00 51.44 283 GLU B N 1
ATOM 4558 C CA . GLU B 1 283 ? 2.365 -1.334 -63.945 1.00 52.09 283 GLU B CA 1
ATOM 4559 C C . GLU B 1 283 ? 3.018 0.022 -64.164 1.00 51.91 283 GLU B C 1
ATOM 4560 O O . GLU B 1 283 ? 4.036 0.129 -64.838 1.00 52.16 283 GLU B O 1
ATOM 4566 N N . ASP B 1 284 ? 2.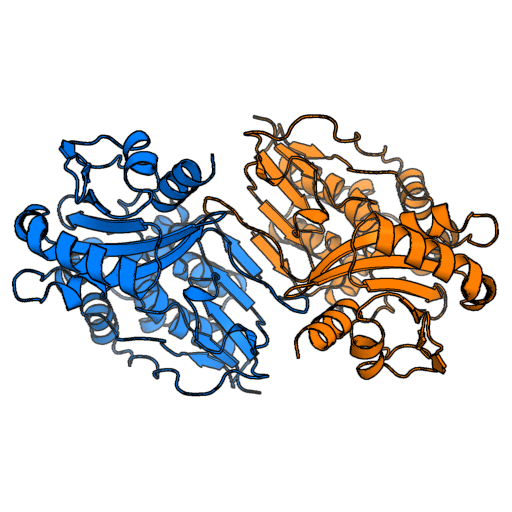419 1.048 -63.574 1.00 52.01 284 ASP B N 1
ATOM 4567 C CA . ASP B 1 284 ? 2.990 2.388 -63.551 1.00 53.65 284 ASP B CA 1
ATOM 4568 C C . ASP B 1 284 ? 2.594 3.043 -62.226 1.00 54.79 284 ASP B C 1
ATOM 4569 O O . ASP B 1 284 ? 2.193 2.343 -61.298 1.00 54.68 284 ASP B O 1
ATOM 4574 N N . ASP B 1 285 ? 2.703 4.366 -62.129 1.00 57.88 285 ASP B N 1
ATOM 4575 C CA . ASP B 1 285 ? 2.382 5.078 -60.884 1.00 60.69 285 ASP B CA 1
ATOM 4576 C C . ASP B 1 285 ? 0.902 4.978 -60.525 1.00 60.40 285 ASP B C 1
ATOM 4577 O O . ASP B 1 285 ? 0.538 5.030 -59.350 1.00 62.32 285 ASP B O 1
ATOM 4582 N N . MET B 1 286 ? 0.055 4.843 -61.541 1.00 59.18 286 MET B N 1
ATOM 4583 C CA . MET B 1 286 ? -1.388 4.910 -61.355 1.00 57.74 286 MET B CA 1
ATOM 4584 C C . MET B 1 286 ? -2.067 3.550 -61.208 1.00 53.19 286 MET B C 1
ATOM 4585 O O . MET B 1 286 ? -3.039 3.431 -60.468 1.00 52.20 286 MET B O 1
ATOM 4590 N N . ALA B 1 287 ? -1.572 2.527 -61.898 1.00 48.17 287 ALA B N 1
ATOM 4591 C CA . ALA B 1 287 ? -2.259 1.238 -61.899 1.00 44.40 287 ALA B CA 1
ATOM 4592 C C . ALA B 1 287 ? -1.347 0.072 -62.203 1.00 41.56 287 ALA B C 1
ATOM 4593 O O . ALA B 1 287 ? -0.254 0.254 -62.728 1.00 40.05 287 ALA B O 1
ATOM 4595 N N . PHE B 1 288 ? -1.808 -1.128 -61.860 1.00 39.17 288 PHE B N 1
ATOM 4596 C CA . PHE B 1 288 ? -1.207 -2.343 -62.384 1.00 38.60 288 PHE B CA 1
ATOM 4597 C C . PHE B 1 288 ? -2.269 -3.229 -63.026 1.00 38.08 288 PHE B C 1
ATOM 4598 O O . PHE B 1 288 ? -3.440 -3.214 -62.640 1.00 37.80 288 PHE B O 1
ATOM 4606 N N . LEU B 1 289 ? -1.837 -3.983 -64.027 1.00 37.29 289 LEU B N 1
ATOM 4607 C CA . LEU B 1 289 ? -2.686 -4.907 -64.752 1.00 37.33 289 LEU B CA 1
ATOM 4608 C C . LEU B 1 289 ? -2.065 -6.278 -64.579 1.00 36.49 289 LEU B C 1
ATOM 4609 O O . LEU B 1 289 ? -0.889 -6.471 -64.893 1.00 36.26 289 LEU B O 1
ATOM 4614 N N . SER B 1 290 ? -2.843 -7.220 -64.054 1.00 35.69 290 SER B N 1
ATOM 4615 C CA . SER B 1 290 ? -2.351 -8.573 -63.805 1.00 36.20 290 SER B CA 1
ATOM 4616 C C . SER B 1 290 ? -2.271 -9.368 -65.095 1.00 36.66 290 SER B C 1
ATOM 4617 O O . SER B 1 290 ? -2.878 -9.004 -66.099 1.00 36.75 290 SER B O 1
ATOM 4620 N N . GLY B 1 291 ? -1.520 -10.461 -65.058 1.00 38.14 291 GLY B N 1
ATOM 4621 C CA . GLY B 1 291 ? -1.620 -11.485 -66.087 1.00 39.76 291 GLY B CA 1
ATOM 4622 C C . GLY B 1 291 ? -2.879 -12.285 -65.814 1.00 41.41 291 GLY B C 1
ATOM 4623 O O . GLY B 1 291 ? -3.635 -11.964 -64.891 1.00 41.31 291 GLY B O 1
ATOM 4624 N N . VAL B 1 292 ? -3.106 -13.333 -66.599 1.00 44.00 292 VAL B N 1
ATOM 4625 C CA . VAL B 1 292 ? -4.287 -14.177 -66.418 1.00 44.96 292 VAL B CA 1
ATOM 4626 C C . VAL B 1 292 ? -4.232 -14.788 -65.016 1.00 46.70 292 VAL B C 1
ATOM 4627 O O . VAL B 1 292 ? -3.264 -15.462 -64.665 1.00 47.11 292 VAL B O 1
ATOM 4631 N N . VAL B 1 293 ? -5.268 -14.531 -64.223 1.00 48.20 293 VAL B N 1
ATOM 4632 C CA . VAL B 1 293 ? -5.267 -14.864 -62.799 1.00 51.02 293 VAL B CA 1
ATOM 4633 C C . VAL B 1 293 ? -5.302 -16.373 -62.579 1.00 54.49 293 VAL B C 1
ATOM 4634 O O . VAL B 1 293 ? -5.882 -17.113 -63.376 1.00 54.58 293 VAL B O 1
ATOM 4638 N N . SER B 1 294 ? -4.664 -16.816 -61.497 1.00 59.07 294 SER B N 1
ATOM 4639 C CA . SER B 1 294 ? -4.670 -18.221 -61.101 1.00 63.05 294 SER B CA 1
ATOM 4640 C C . SER B 1 294 ? -6.089 -18.779 -61.115 1.00 65.87 294 SER B C 1
ATOM 4641 O O . SER B 1 294 ? -7.001 -18.213 -60.510 1.00 66.05 294 SER B O 1
ATOM 4644 N N . ARG B 1 295 ? -6.253 -19.901 -61.805 1.00 69.14 295 ARG B N 1
ATOM 4645 C CA . ARG B 1 295 ? -7.567 -20.464 -62.092 1.00 71.41 295 ARG B CA 1
ATOM 4646 C C . ARG B 1 295 ? -8.246 -21.084 -60.868 1.00 70.74 295 ARG B C 1
ATOM 4647 O O . ARG B 1 295 ? -9.468 -21.239 -60.854 1.00 70.08 295 ARG B O 1
ATOM 4655 N N . LYS B 1 296 ? -7.465 -21.426 -59.844 1.00 70.31 296 LYS B N 1
ATOM 4656 C CA . LYS B 1 296 ? -8.013 -22.033 -58.629 1.00 70.12 296 LYS B CA 1
ATOM 4657 C C . LYS B 1 296 ? -8.342 -21.011 -57.542 1.00 67.90 296 LYS B C 1
ATOM 4658 O O . LYS B 1 296 ? -9.425 -21.060 -56.958 1.00 67.77 296 LYS B O 1
ATOM 4664 N N . LYS B 1 297 ? -7.415 -20.097 -57.264 1.00 65.61 297 LYS B N 1
ATOM 4665 C CA . LYS B 1 297 ? -7.584 -19.164 -56.142 1.00 62.47 297 LYS B CA 1
ATOM 4666 C C . LYS B 1 297 ? -8.572 -18.034 -56.436 1.00 56.47 297 LYS B C 1
ATOM 4667 O O . LYS B 1 297 ? -8.651 -17.531 -57.556 1.00 55.44 297 LYS B O 1
ATOM 4673 N N . GLN B 1 298 ? -9.320 -17.648 -55.406 1.00 50.89 298 GLN B N 1
ATOM 4674 C CA . GLN B 1 298 ? -10.364 -16.636 -55.525 1.00 47.75 298 GLN B CA 1
ATOM 4675 C C . GLN B 1 298 ? -9.794 -15.236 -55.347 1.00 43.72 298 GLN B C 1
ATOM 4676 O O . GLN B 1 298 ? -8.908 -15.019 -54.521 1.00 41.44 298 GLN B O 1
ATOM 4682 N N . ILE B 1 299 ? -10.337 -14.288 -56.104 1.00 40.49 299 ILE B N 1
ATOM 4683 C CA . ILE B 1 299 ? -9.782 -12.937 -56.189 1.00 38.60 299 ILE B CA 1
ATOM 4684 C C . ILE B 1 299 ? -10.028 -12.107 -54.929 1.00 37.25 299 ILE B C 1
ATOM 4685 O O . ILE B 1 299 ? -9.096 -11.495 -54.403 1.00 35.69 299 ILE B O 1
ATOM 4690 N N . VAL B 1 300 ? -11.271 -12.081 -54.452 1.00 36.13 300 VAL B N 1
ATOM 4691 C CA . VAL B 1 300 ? -11.631 -11.253 -53.295 1.00 35.36 300 VAL B CA 1
ATOM 4692 C C . VAL B 1 300 ? -10.856 -11.638 -52.025 1.00 35.21 300 VAL B C 1
ATOM 4693 O O . VAL B 1 300 ? -10.325 -10.760 -51.350 1.00 35.55 300 VAL B O 1
ATOM 4697 N N . PRO B 1 301 ? -10.788 -12.943 -51.692 1.00 35.32 301 PRO B N 1
ATOM 4698 C CA . PRO B 1 301 ? -9.964 -13.356 -50.552 1.00 35.46 301 PRO B CA 1
ATOM 4699 C C . PRO B 1 301 ? -8.487 -13.002 -50.703 1.00 36.04 301 PRO B C 1
ATOM 4700 O O . PRO B 1 301 ? -7.840 -12.635 -49.726 1.00 36.07 301 PRO B O 1
ATOM 4704 N N . GLN B 1 302 ? -7.963 -13.112 -51.917 1.00 37.20 302 GLN B N 1
ATOM 4705 C CA . GLN B 1 302 ? -6.557 -12.815 -52.164 1.00 39.31 302 GLN B CA 1
ATOM 4706 C C . GLN B 1 302 ? -6.274 -11.326 -51.981 1.00 36.99 302 GLN B C 1
ATOM 4707 O O . GLN B 1 302 ? -5.239 -10.953 -51.439 1.00 35.72 302 GLN B O 1
ATOM 4713 N N . ILE B 1 303 ? -7.203 -10.480 -52.419 1.00 35.30 303 ILE B N 1
ATOM 4714 C CA . ILE B 1 303 ? -7.089 -9.045 -52.185 1.00 34.76 303 ILE B CA 1
ATOM 4715 C C . ILE B 1 303 ? -7.133 -8.762 -50.684 1.00 35.06 303 ILE B C 1
ATOM 4716 O O . ILE B 1 303 ? -6.266 -8.055 -50.161 1.00 33.93 303 ILE B O 1
ATOM 4721 N N . THR B 1 304 ? -8.131 -9.326 -50.002 1.00 33.83 304 THR B N 1
ATOM 4722 C CA . THR B 1 304 ? -8.296 -9.131 -48.560 1.00 34.92 304 THR B CA 1
ATOM 4723 C C . THR B 1 304 ? -7.045 -9.540 -47.785 1.00 36.33 304 THR B C 1
ATOM 4724 O O . THR B 1 304 ? -6.618 -8.833 -46.870 1.00 35.08 304 THR B O 1
ATOM 4728 N N . GLU B 1 305 ? -6.466 -10.678 -48.161 1.00 38.22 305 GLU B N 1
ATOM 4729 C CA . GLU B 1 305 ? -5.269 -11.194 -47.495 1.00 41.63 305 GLU B CA 1
ATOM 4730 C C . GLU B 1 305 ? -4.091 -10.234 -47.689 1.00 41.39 305 GLU B C 1
ATOM 4731 O O . GLU B 1 305 ? -3.330 -9.979 -46.757 1.00 41.94 305 GLU B O 1
ATOM 4737 N N . ALA B 1 306 ? -3.954 -9.699 -48.899 1.00 40.42 306 ALA B N 1
ATOM 4738 C CA . ALA B 1 306 ? -2.891 -8.748 -49.211 1.00 40.60 306 ALA B CA 1
ATOM 4739 C C . ALA B 1 306 ? -2.999 -7.467 -48.379 1.00 41.61 306 ALA B C 1
ATOM 4740 O O . ALA B 1 306 ? -1.989 -6.908 -47.965 1.00 42.46 306 ALA B O 1
ATOM 4742 N N . LEU B 1 307 ? -4.225 -7.018 -48.127 1.00 42.19 307 LEU B N 1
ATOM 4743 C CA . LEU B 1 307 ? -4.466 -5.800 -47.351 1.00 44.01 307 LEU B CA 1
ATOM 4744 C C . LEU B 1 307 ? -4.332 -5.989 -45.839 1.00 46.66 307 LEU B C 1
ATOM 4745 O O . LEU B 1 307 ? -4.315 -5.009 -45.099 1.00 47.62 307 LEU B O 1
ATOM 4750 N N . THR B 1 308 ? -4.247 -7.235 -45.382 1.00 49.47 308 THR B N 1
ATOM 4751 C CA . THR B 1 308 ? -4.096 -7.529 -43.960 1.00 53.18 308 THR B CA 1
ATOM 4752 C C . THR B 1 308 ? -2.739 -8.188 -43.687 1.00 55.55 308 THR B C 1
ATOM 4753 O O . THR B 1 308 ? -1.885 -7.604 -43.020 1.00 59.24 308 THR B O 1
ATOM 4757 N N . LYS B 1 309 ? -2.538 -9.389 -44.223 1.00 58.04 309 LYS B N 1
ATOM 4758 C CA . LYS B 1 309 ? -1.279 -10.120 -44.060 1.00 59.80 309 LYS B CA 1
ATOM 4759 C C . LYS B 1 309 ? -0.461 -10.144 -45.350 1.00 60.56 309 LYS B C 1
ATOM 4760 O O . LYS B 1 309 ? 0.246 -9.187 -45.670 1.00 61.52 309 LYS B O 1
#

Organism: Staphylococcus aureus (strain Mu50 / ATCC 700699) (NCBI:txid158878)

CATH classification: 3.90.1640.10 (+1 more: 3.10.310.20)

Secondary structure (DSSP, 8-state):
--EEEE--SS--HHHHHHHHHHHHHHHHTT-TTEEEEESSPPPHHHHHHHHHTT-PPPEEP-S--TT-EEEEES---GGGS-TTGGGSEEEEEEE-S---S---SS---EE-SSS-HHHHHHHHHHHHT----HHHHHHHHHHHHHHHTTTTS---HHHHHHHHHHHHHHT--HHHHHHHHHHHT---TTS-HHHHHHTTEEEEEETTEEEEEEEEEESSHHHHHTTHHHHHHHHHHHHHHHT-SEEEEEEEETTT--EEEEEESTTHHHHHTTS-EEEE-SSEEEESSPPSSS-HHHHHHHHHH-/--EEEE--SS--HHHHHHHHHHHHHHHHHT-TTEEEEESSPPPHHHHHHHHHTTPPPPEEP-S--TT-EEEEES---GGGS-TTGGGSEEEEEEESS---S---SS---EE-SSS-HHHHHHHHHHHHT----HHHHHHHHHHHHHHHTTTTS---HHHHHHHHHHHHHHT--HHHHHHHHHHHT---TTS-HHHHHHHEEEEEEETTEEEEEEEEEESSHHHHHTTHHHHHHHHHHHHHHHT-SEEEEEEEETTT--EEEEEESTTHHHHHTTS-EEEE-SSEEEE-SPPSSS-HHHHHHHHHH-

InterPro domains:
  IPR001667 DDH domain [PF01368] (3-146)
  IPR004097 DHHA2 domain [PF02833] (183-306)
  IPR004097 DHHA2 domain [SM01131] (181-307)
  IPR022934 Manganese-dependent inorganic pyrophosphatase, probable [MF_00207] (3-309)
  IPR038222 DHHA2 domain superfamily [G3DSA:3.10.310.20] (190-309)
  IPR038763 DHH phosphoesterase superfamily [SSF64182] (3-307)

Foldseek 3Di:
DAEEEFEFELDDLLGFLVQVLVLVVCVLVPNPNYFGEYQYDQAQLNVLLCVLLVHDGGHHDPDQQQAHEYEYEADAAVQRHDPNVVRHAYAEYQHQDDDDNHDHPDDHYDYDQAQGSLLVSLVVCVVVVHDCALSSLSSSLSRLLRSCLNVQALRDVSSVVSNVVSCVRVVHDSVVSSLVSLASQADDLPDDLVCQLSNAKGWDDQPPFIEIEGEHEHQDQVSPCVCVVVNLVVQVVVCVVVVHQKYKYWYANSVVRWIKIKIAHNCQVLLVVLAAWDADDPRITIGDTGDSNDDDVVSSSVSVPD/DAEEEFEFELDDLQGFLVQVLVQVVCVQVVNVNYFGEYQYDQALLNVLLCVLLVNDGGHHDDDQQQAHEYEYEADAAPQGHDPNVVRHAYAEYQHQDDDDNHDHPDDHYDYDQAQGSLLVSLVVCVVVVHDQALSSLSSSLSRLCRSCLLPQALRDVSSVVSNVVSCVRVVHDNVVSSVVSLVSQADDLVDALVCQQSNAKGWDDQPPFIEIEGEHEHQDQCSPCVCVVSNLVVQVVVCVVVVGQKYKYWYANSPNGFIKIKIFHNCQVLLCVLAAFPDDDPGITIGDGGDSNDDDVVSSSVSVPD

B-factor: mean 39.4, std 10.24, range [21.36, 90.14]

Solvent-accessible surface area: 24508 Å² total

Radius of gyration: 25.84 Å; Cα contacts (8 Å, |Δi|>4): 1353; chains: 2; bounding box: 50×54×77 Å

Sequence (612 aa):
AKTYIFGHKNPDTDAISSAIIMAEFEQLRGNSGAKAYRLGDVSAETQFALDTFNVPAPELLTDDLDGQDVILVDHNEFQQSSDTIASATIKHVIDHHRIANFETAGPLYRAEPVGCTATILYKMFRERGFEIKPEIAGLMLSAIISDSLLFKSPTTQQDVKAAEELKDIAKVDIQKYGLDMLKAGASTTDKSVEFLLNMDAKSFTMGDYVTRIAQVNAVDLDEVLNRKEDLEKEMLAVSAQEKYDLFVLVVTDIINSDSKILVVGAEKDKVGEAFNVQLEDDMAFLSGVVSRKKQIVPQITEALTKAKTYIFGHKNPDTDAISSAIIMAEFEQLRGNSGAKAYRLGDVSAETQFALDTFNVPAPELLTDDLDGQDVILVDHNEFQQSSDTIASATIKHVIDHHRIANFETAGPLYRAEPVGCTATILYKMFRERGFEIKPEIAGLMLSAIISDSLLFKSPTTQQDVKAAEELKDIAKVDIQKYGLDMLKAGASTTDKSVEFLLNMDAKSFTMGDYVTRIAQVNAVDLDEVLNRKEDLEKEMLAVSAQEKYDLFVLVVTDIINSDSKILVVGAEKDKVGEAFNVQLEDDMAFLSGVVSRKKQIVPQITEALTK